Protein AF-A0A9X2IAE5-F1 (afdb_monomer_lite)

Secondary structure (DSSP, 8-state):
--HHHHHHHHHHHHHHHHHHHHHHHHHTHHHHHHHHTT-S-HHHHHHHHHHHHPPEEEETTEEE-SGGG-TTT-SSTT-SPTTHHHHHHHHHHHHHHHHHHHHHHHHHHTS------PPPHHHHTT-HHHHHHHHHHS--HHHHHHHHHHHHHHHHHHHHHHHHHS-TTSPP-HHHHHHHHHHHHHHHHHHHHHH-SSEEE-TT--TTT-SSS-SEEE--BHHHHHHHHHHHHHHHTSSS--HHHHHHIIIII---TT-S-PPB-HHHHHHHHHHHHHHHHHHHHHHTT-HHHHHHHHHHHHHHHHHHTSSS-HHHHHHHHHHHHHHHHH-HHHHHS-THHHHHHHHHHHHHTSHHHHHHHTTSTT-S-----TTSTHHHHHHHHHHHHTS-PPPPP---

pLDDT: mean 78.33, std 18.01, range [30.59, 95.69]

Sequence (400 aa):
MGKRTNTKAVNERTGIVNSSITSRYKKLKGDIQAAKEGRLNLEQLKHLMGELTKPVKISDTVSVEIEDCHPSTGRYKRALPKGYLTDTTKISKIITEAEEVQAKQVQLKSVKPVDLEIPDPEKMNENMFLMIEEYLAHPSKKLASKIKQFSHDLTNLAYEEAKTKFPPGKKIGADEYAPIILEKIEAQAEEAMSYSIRMIRNGAYDPETDDIDKPYIFKVSKDQQEKVRELTDQLMSEKKHPEGLIFAFGGYIERRSASKFSHLEGKEATAYDHNAKLYLKAKELVERGEYQVAGIVMQGCNQIKSELNSSLDQQQKFSNIKHILIELRDNPRVQEHRGTLKTIIVNFLLMASGVGSIYLAATMEQRGSFFYRPQTDTENKAEDFEKDMDKEGPTPPSSQ

Organism: NCBI:txid2896528

Structure (mmCIF, N/CA/C/O backbone):
data_AF-A0A9X2IAE5-F1
#
_entry.id   AF-A0A9X2IAE5-F1
#
loop_
_atom_site.group_PDB
_atom_site.id
_atom_site.type_symbol
_atom_site.label_atom_id
_atom_site.label_alt_id
_atom_site.label_comp_id
_atom_site.label_asym_id
_atom_site.label_entity_id
_atom_site.label_seq_id
_atom_site.pdbx_PDB_ins_code
_atom_site.Cartn_x
_atom_site.Cartn_y
_atom_site.Cartn_z
_atom_site.occupancy
_atom_site.B_iso_or_equiv
_atom_site.auth_seq_id
_atom_site.auth_comp_id
_atom_site.auth_asym_id
_atom_site.auth_atom_id
_atom_site.pdbx_PDB_model_num
ATOM 1 N N . MET A 1 1 ? 64.535 18.493 -43.419 1.00 45.03 1 MET A N 1
ATOM 2 C CA . MET A 1 1 ? 63.482 18.141 -44.406 1.00 45.03 1 MET A CA 1
ATOM 3 C C . MET A 1 1 ? 62.544 16.983 -43.983 1.00 45.03 1 MET A C 1
ATOM 5 O O . MET A 1 1 ? 61.771 16.537 -44.813 1.00 45.03 1 MET A O 1
ATOM 9 N N . GLY A 1 2 ? 62.497 16.536 -42.712 1.00 47.09 2 GLY A N 1
ATOM 10 C CA . GLY A 1 2 ? 61.721 15.336 -42.306 1.00 47.09 2 GLY A CA 1
ATOM 11 C C . GLY A 1 2 ? 60.319 15.537 -41.692 1.00 47.09 2 GLY A C 1
ATOM 12 O O . GLY A 1 2 ? 59.622 14.558 -41.456 1.00 47.09 2 GLY A O 1
ATOM 13 N N . LYS A 1 3 ? 59.870 16.774 -41.416 1.00 45.84 3 LYS A N 1
ATOM 14 C CA . LYS A 1 3 ? 58.557 17.022 -40.768 1.00 45.84 3 LYS A CA 1
ATOM 15 C C . LYS A 1 3 ? 57.364 17.062 -41.740 1.00 45.84 3 LYS A C 1
ATOM 17 O O . LYS A 1 3 ? 56.257 16.739 -41.332 1.00 45.84 3 LYS A O 1
ATOM 22 N N . ARG A 1 4 ? 57.561 17.425 -43.017 1.00 47.81 4 ARG A N 1
ATOM 23 C CA . ARG A 1 4 ? 56.461 17.577 -44.001 1.00 47.81 4 ARG A CA 1
ATOM 24 C C . ARG A 1 4 ? 55.928 16.245 -44.550 1.00 47.81 4 ARG A C 1
ATOM 26 O O . ARG A 1 4 ? 54.743 16.155 -44.852 1.00 47.81 4 ARG A O 1
ATOM 33 N N . THR A 1 5 ? 56.767 15.216 -44.653 1.00 52.72 5 THR A N 1
ATOM 34 C CA . THR A 1 5 ? 56.383 13.885 -45.161 1.00 52.72 5 THR A CA 1
ATOM 35 C C . THR A 1 5 ? 55.542 13.093 -44.157 1.00 52.72 5 THR A C 1
ATOM 37 O O . THR A 1 5 ? 54.595 12.419 -44.552 1.00 52.72 5 THR A O 1
ATOM 40 N N . ASN A 1 6 ? 55.814 13.236 -42.856 1.00 63.03 6 ASN A N 1
ATOM 41 C CA . ASN A 1 6 ? 55.095 12.511 -41.804 1.00 63.03 6 ASN A CA 1
ATOM 42 C C . ASN A 1 6 ? 53.657 13.040 -41.606 1.00 63.03 6 ASN A C 1
ATOM 44 O O . ASN A 1 6 ? 52.717 12.263 -41.473 1.00 63.03 6 ASN A O 1
ATOM 48 N N . THR A 1 7 ? 53.446 14.360 -41.691 1.00 67.81 7 THR A N 1
ATOM 49 C CA . THR A 1 7 ? 52.106 14.970 -41.572 1.00 67.81 7 THR A CA 1
ATOM 50 C C . THR A 1 7 ? 51.182 14.604 -42.736 1.00 67.81 7 THR A C 1
ATOM 52 O O . THR A 1 7 ? 49.989 14.400 -42.530 1.00 67.81 7 THR A O 1
ATOM 55 N N . LYS A 1 8 ? 51.721 14.478 -43.958 1.00 74.44 8 LYS A N 1
ATOM 56 C CA . LYS A 1 8 ? 50.938 14.077 -45.137 1.00 74.44 8 LYS A CA 1
ATOM 57 C C . LYS A 1 8 ? 50.438 12.633 -45.011 1.00 74.44 8 LYS A C 1
ATOM 59 O O . LYS A 1 8 ? 49.247 12.393 -45.177 1.00 74.44 8 LYS A O 1
ATOM 64 N N . ALA A 1 9 ? 51.316 11.714 -44.603 1.00 77.50 9 ALA A N 1
ATOM 65 C CA . ALA A 1 9 ? 50.959 10.315 -44.369 1.00 77.50 9 ALA A CA 1
ATOM 66 C C . ALA A 1 9 ? 49.939 10.144 -43.227 1.00 77.50 9 ALA A C 1
ATOM 68 O O . ALA A 1 9 ? 49.039 9.313 -43.321 1.00 77.50 9 ALA A O 1
ATOM 69 N N . VAL A 1 10 ? 50.044 10.942 -42.156 1.00 80.44 10 VAL A N 1
ATOM 70 C CA . VAL A 1 10 ? 49.047 10.943 -41.072 1.00 80.44 10 VAL A CA 1
ATOM 71 C C . VAL A 1 10 ? 47.693 11.438 -41.576 1.00 80.44 10 VAL A C 1
ATOM 73 O O . VAL A 1 10 ? 46.696 10.792 -41.296 1.00 80.44 10 VAL A O 1
ATOM 76 N N . ASN A 1 11 ? 47.640 12.515 -42.364 1.00 82.06 11 ASN A N 1
ATOM 77 C CA . ASN A 1 11 ? 46.378 13.037 -42.901 1.00 82.06 11 ASN A CA 1
ATOM 78 C C . ASN A 1 11 ? 45.691 12.066 -43.874 1.00 82.06 11 ASN A C 1
ATOM 80 O O . ASN A 1 11 ? 44.475 11.900 -43.807 1.00 82.06 11 ASN A O 1
ATOM 84 N N . GLU A 1 12 ? 46.456 11.398 -44.742 1.00 82.75 12 GLU A N 1
ATOM 85 C CA . GLU A 1 12 ? 45.933 10.360 -45.643 1.00 82.75 12 GLU A CA 1
ATOM 86 C C . GLU A 1 12 ? 45.351 9.181 -44.847 1.00 82.75 12 GLU A C 1
ATOM 88 O O . GLU A 1 12 ? 44.222 8.753 -45.095 1.00 82.75 12 GLU A O 1
ATOM 93 N N . ARG A 1 13 ? 46.064 8.721 -43.810 1.00 84.81 13 ARG A N 1
ATOM 94 C CA . ARG A 1 13 ? 45.574 7.679 -42.893 1.00 84.81 13 ARG A CA 1
ATOM 95 C C . ARG A 1 13 ? 44.345 8.130 -42.103 1.00 84.81 13 ARG A C 1
ATOM 97 O O . ARG A 1 13 ? 43.400 7.358 -41.994 1.00 84.81 13 ARG A O 1
ATOM 104 N N . THR A 1 14 ? 44.306 9.375 -41.622 1.00 86.75 14 THR A N 1
ATOM 105 C CA . THR A 1 14 ? 43.129 9.964 -40.960 1.00 86.75 14 THR A CA 1
ATOM 106 C C . THR A 1 14 ? 41.903 9.920 -41.872 1.00 86.75 14 THR A C 1
ATOM 108 O O . THR A 1 14 ? 40.817 9.598 -41.399 1.00 86.75 14 THR A O 1
ATOM 111 N N . GLY A 1 15 ? 42.058 1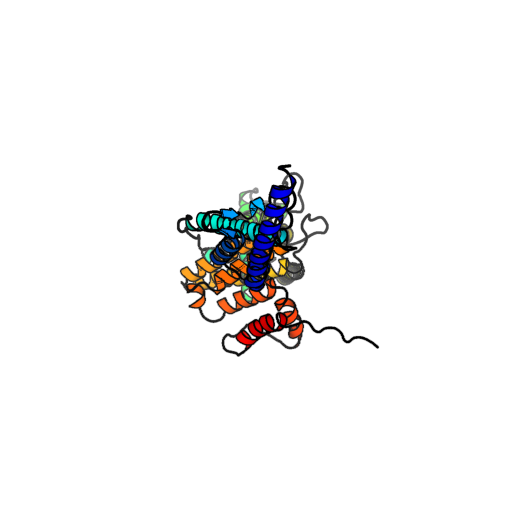0.194 -43.173 1.00 85.06 15 GLY A N 1
ATOM 112 C CA . GLY A 1 15 ? 40.964 10.114 -44.148 1.00 85.06 15 GLY A CA 1
ATOM 113 C C . GLY A 1 15 ? 40.416 8.693 -44.317 1.00 85.06 15 GLY A C 1
ATOM 114 O O . GLY A 1 15 ? 39.202 8.487 -44.279 1.00 85.06 15 GLY A O 1
ATOM 115 N N . ILE A 1 16 ? 41.305 7.701 -44.421 1.00 87.12 16 ILE A N 1
ATOM 116 C CA . ILE A 1 16 ? 40.926 6.280 -44.505 1.00 87.12 16 ILE A CA 1
ATOM 117 C C . ILE A 1 16 ? 40.184 5.855 -43.234 1.00 87.12 16 ILE A C 1
ATOM 119 O O . ILE A 1 16 ? 39.082 5.308 -43.313 1.00 87.12 16 ILE A O 1
ATOM 123 N N . VAL A 1 17 ? 40.737 6.175 -42.062 1.00 88.31 17 VAL A N 1
ATOM 124 C CA . VAL A 1 17 ? 40.117 5.863 -40.768 1.00 88.31 17 VAL A CA 1
ATOM 125 C C . VAL A 1 17 ? 38.749 6.533 -40.648 1.00 88.31 17 VAL A C 1
ATOM 127 O O . VAL A 1 17 ? 37.772 5.866 -40.312 1.00 88.31 17 VAL A O 1
ATOM 130 N N . ASN A 1 18 ? 38.638 7.812 -41.011 1.00 91.69 18 ASN A N 1
ATOM 131 C CA . ASN A 1 18 ? 37.374 8.539 -40.968 1.00 91.69 18 ASN A CA 1
ATOM 132 C C . ASN A 1 18 ? 36.299 7.908 -41.854 1.00 91.69 18 ASN A C 1
ATOM 134 O O . ASN A 1 18 ? 35.165 7.739 -41.406 1.00 91.69 18 ASN A O 1
ATOM 138 N N . SER A 1 19 ? 36.646 7.528 -43.085 1.00 88.25 19 SER A N 1
ATOM 139 C CA . SER A 1 19 ? 35.697 6.901 -44.009 1.00 88.25 19 SER A CA 1
ATOM 140 C C . SER A 1 19 ? 35.176 5.561 -43.474 1.00 88.25 19 SER A C 1
ATOM 142 O O . SER A 1 19 ? 33.971 5.304 -43.510 1.00 88.25 19 SER A O 1
ATOM 144 N N . SER A 1 20 ? 36.064 4.754 -42.887 1.00 89.31 20 SER A N 1
ATOM 145 C CA . SER A 1 20 ? 35.735 3.449 -42.311 1.00 89.31 20 SER A CA 1
ATOM 146 C C . SER A 1 20 ? 34.850 3.577 -41.068 1.00 89.31 20 SER A C 1
ATOM 148 O O . SER A 1 20 ? 33.781 2.966 -41.006 1.00 89.31 20 SER A O 1
ATOM 150 N N . ILE A 1 21 ? 35.223 4.446 -40.117 1.00 90.75 21 ILE A N 1
ATOM 151 C CA . ILE A 1 21 ? 34.429 4.699 -38.903 1.00 90.75 21 ILE A CA 1
ATOM 152 C C . ILE A 1 21 ? 33.074 5.307 -39.268 1.00 90.75 21 ILE A C 1
ATOM 154 O O . ILE A 1 21 ? 32.050 4.886 -38.740 1.00 90.75 21 ILE A O 1
ATOM 158 N N . THR A 1 22 ? 33.030 6.251 -40.212 1.00 90.50 22 THR A N 1
ATOM 159 C CA . THR A 1 22 ? 31.773 6.870 -40.658 1.00 90.50 22 THR A CA 1
ATOM 160 C C . THR A 1 22 ? 30.848 5.855 -41.326 1.00 90.50 22 THR A C 1
ATOM 162 O O . THR A 1 22 ? 29.646 5.867 -41.065 1.00 90.50 22 THR A O 1
ATOM 165 N N . SER A 1 23 ? 31.383 4.965 -42.165 1.00 90.88 23 SER A N 1
ATOM 166 C CA . SER A 1 23 ? 30.604 3.890 -42.791 1.00 90.88 23 SER A CA 1
ATOM 167 C C . SER A 1 23 ? 30.026 2.938 -41.741 1.00 90.88 23 SER A C 1
ATOM 169 O O . SER A 1 23 ? 28.821 2.678 -41.732 1.00 90.88 23 SER A O 1
ATOM 171 N N . ARG A 1 24 ? 30.856 2.502 -40.783 1.00 92.75 24 ARG A N 1
ATOM 172 C CA . ARG A 1 24 ? 30.420 1.654 -39.667 1.00 92.75 24 ARG A CA 1
ATOM 173 C C . ARG A 1 24 ? 29.339 2.331 -38.826 1.00 92.75 24 ARG A C 1
ATOM 175 O O . ARG A 1 24 ? 28.298 1.738 -38.574 1.00 92.75 24 ARG A O 1
ATOM 182 N N . TYR A 1 25 ? 29.553 3.590 -38.457 1.00 91.75 25 TYR A N 1
ATOM 183 C CA . TYR A 1 25 ? 28.618 4.381 -37.662 1.00 91.75 25 TYR A CA 1
ATOM 184 C C . TYR A 1 25 ? 27.271 4.579 -38.368 1.00 91.75 25 TYR A C 1
ATOM 186 O O . TYR A 1 25 ? 26.220 4.487 -37.742 1.00 91.75 25 TYR A O 1
ATOM 194 N N . LYS A 1 26 ? 27.279 4.786 -39.692 1.00 91.75 26 LYS A N 1
ATOM 195 C CA . LYS A 1 26 ? 26.048 4.829 -40.494 1.00 91.75 26 LYS A CA 1
ATOM 196 C C . LYS A 1 26 ? 25.332 3.481 -40.517 1.00 91.75 26 LYS A C 1
ATOM 198 O O . LYS A 1 26 ? 24.113 3.462 -40.376 1.00 91.75 26 LYS A O 1
ATOM 203 N N . LYS A 1 27 ? 26.068 2.375 -40.670 1.00 93.88 27 LYS A N 1
ATOM 204 C CA . LYS A 1 27 ? 25.499 1.019 -40.670 1.00 93.88 27 LYS A CA 1
ATOM 205 C C . LYS A 1 27 ? 24.843 0.680 -39.328 1.00 93.88 27 LYS A C 1
ATOM 207 O O . LYS A 1 27 ? 23.759 0.115 -39.317 1.00 93.88 27 LYS A O 1
ATOM 212 N N . LEU A 1 28 ? 25.468 1.082 -38.223 1.00 93.06 28 LEU A N 1
ATOM 213 C CA . LEU A 1 28 ? 24.988 0.842 -36.859 1.00 93.06 28 LEU A CA 1
ATOM 214 C C . LEU A 1 28 ? 23.985 1.896 -36.367 1.00 93.06 28 LEU A C 1
ATOM 216 O O . LEU A 1 28 ? 23.583 1.859 -35.210 1.00 93.06 28 LEU A O 1
ATOM 220 N N . LYS A 1 29 ? 23.562 2.850 -37.208 1.00 91.25 29 LYS A N 1
ATOM 221 C CA . LYS A 1 29 ? 22.682 3.951 -36.783 1.00 91.25 29 LYS A CA 1
ATOM 222 C C . LYS A 1 29 ? 21.360 3.448 -36.188 1.00 91.25 29 LYS A C 1
ATOM 224 O O . LYS A 1 29 ? 20.886 4.033 -35.219 1.00 91.25 29 LYS A O 1
ATOM 229 N N . GLY A 1 30 ? 20.791 2.382 -36.758 1.00 85.00 30 GLY A N 1
ATOM 230 C CA . GLY A 1 30 ? 19.581 1.740 -36.234 1.00 85.00 30 GLY A CA 1
ATOM 231 C C . GLY A 1 30 ? 19.804 1.153 -34.841 1.00 85.00 30 GLY A C 1
ATOM 232 O O . GLY A 1 30 ? 19.057 1.471 -33.923 1.00 85.00 30 GLY A O 1
ATOM 233 N N . ASP A 1 31 ? 20.887 0.398 -34.663 1.00 88.75 31 ASP A N 1
ATOM 234 C CA . ASP A 1 31 ? 21.234 -0.234 -33.385 1.00 88.75 31 ASP A CA 1
ATOM 235 C C . ASP A 1 31 ? 21.586 0.801 -32.305 1.00 88.75 31 ASP A C 1
ATOM 237 O O . ASP A 1 31 ? 21.184 0.664 -31.155 1.00 88.75 31 ASP A O 1
ATOM 241 N N . ILE A 1 32 ? 22.273 1.889 -32.672 1.00 88.88 32 ILE A N 1
ATOM 242 C CA . ILE A 1 32 ? 22.568 3.017 -31.773 1.00 88.88 32 ILE A CA 1
ATOM 243 C C . ILE A 1 32 ? 21.278 3.689 -31.298 1.00 88.88 32 ILE A C 1
ATOM 245 O O . ILE A 1 32 ? 21.175 4.074 -30.132 1.00 88.88 32 ILE A O 1
ATOM 249 N N . GLN A 1 33 ? 20.301 3.854 -32.190 1.00 86.69 33 GLN A N 1
ATOM 250 C CA . GLN A 1 33 ? 19.016 4.441 -31.830 1.00 86.69 33 GLN A CA 1
ATOM 251 C C . GLN A 1 33 ? 18.216 3.487 -30.933 1.00 86.69 33 GLN A C 1
ATOM 253 O O . GLN A 1 33 ? 17.765 3.901 -29.868 1.00 86.69 33 GLN A O 1
ATOM 258 N N . ALA A 1 34 ? 18.163 2.200 -31.287 1.00 77.69 34 ALA A N 1
ATOM 259 C CA . ALA A 1 34 ? 17.530 1.162 -30.479 1.00 77.69 34 ALA A CA 1
ATOM 260 C C . ALA A 1 34 ? 18.157 1.046 -29.077 1.00 77.69 34 ALA A C 1
ATOM 262 O O . ALA A 1 34 ? 17.436 0.875 -28.097 1.00 77.69 34 ALA A O 1
ATOM 263 N N . ALA A 1 35 ? 19.481 1.202 -28.958 1.00 81.56 35 ALA A N 1
ATOM 264 C CA . ALA A 1 35 ? 20.183 1.239 -27.676 1.00 81.56 35 ALA A CA 1
ATOM 265 C C . ALA A 1 35 ? 19.741 2.425 -26.806 1.00 81.56 35 ALA A C 1
ATOM 267 O O . ALA A 1 35 ? 19.460 2.252 -25.624 1.00 81.56 35 ALA A O 1
ATOM 268 N N . LYS A 1 36 ? 19.649 3.631 -27.383 1.00 78.06 36 LYS A N 1
ATOM 269 C CA . LYS A 1 36 ? 19.216 4.847 -26.666 1.00 78.06 36 LYS A CA 1
ATOM 270 C C . LYS A 1 36 ? 17.760 4.791 -26.219 1.00 78.06 36 LYS A C 1
ATOM 272 O O . LYS A 1 36 ? 17.408 5.413 -25.225 1.00 78.06 36 LYS A O 1
ATOM 277 N N . GLU A 1 37 ? 16.935 4.076 -26.969 1.00 74.38 37 GLU A N 1
ATOM 278 C CA . GLU A 1 37 ? 15.514 3.867 -26.689 1.00 74.38 37 GLU A CA 1
ATOM 279 C C . GLU A 1 37 ? 15.273 2.667 -25.757 1.00 74.38 37 GLU A C 1
ATOM 281 O O . GLU A 1 37 ? 14.125 2.336 -25.480 1.00 74.38 37 GLU A O 1
ATOM 286 N N . GLY A 1 38 ? 16.334 2.002 -25.277 1.00 76.56 38 GLY A N 1
ATOM 287 C CA . GLY A 1 38 ? 16.231 0.887 -24.332 1.00 76.56 38 GLY A CA 1
ATOM 288 C C . GLY A 1 38 ? 15.703 -0.418 -24.936 1.00 76.56 38 GLY A C 1
ATOM 289 O O . GLY A 1 38 ? 15.239 -1.284 -24.203 1.00 76.56 38 GLY A O 1
ATOM 290 N N . ARG A 1 39 ? 15.758 -0.582 -26.264 1.00 74.25 39 ARG A N 1
ATOM 291 C CA . ARG A 1 39 ? 15.225 -1.764 -26.971 1.00 74.25 39 ARG A CA 1
ATOM 292 C C . ARG A 1 39 ? 16.223 -2.916 -27.118 1.00 74.25 39 ARG A C 1
ATOM 294 O O . ARG A 1 39 ? 15.846 -3.978 -27.605 1.00 74.25 39 ARG A O 1
ATOM 301 N N . LEU A 1 40 ? 17.492 -2.707 -26.763 1.00 77.88 40 LEU A N 1
ATOM 302 C CA . LEU A 1 40 ? 18.534 -3.735 -26.830 1.00 77.88 40 LEU A CA 1
ATOM 303 C C . LEU A 1 40 ? 18.778 -4.349 -25.452 1.00 77.88 40 LEU A C 1
ATOM 305 O O . LEU A 1 40 ? 18.878 -3.633 -24.458 1.00 77.88 40 LEU A O 1
ATOM 309 N N . ASN A 1 41 ? 18.924 -5.672 -25.403 1.00 83.38 41 ASN A N 1
ATOM 310 C CA . ASN A 1 41 ? 19.339 -6.374 -24.190 1.00 83.38 41 ASN A CA 1
ATOM 311 C C . ASN A 1 41 ? 20.854 -6.221 -23.932 1.00 83.38 41 ASN A C 1
ATOM 313 O O . ASN A 1 41 ? 21.600 -5.736 -24.784 1.00 83.38 41 ASN A O 1
ATOM 317 N N . LEU A 1 42 ? 21.330 -6.651 -22.758 1.00 81.31 42 LEU A N 1
ATOM 318 C CA . LEU A 1 42 ? 22.727 -6.458 -22.352 1.00 81.31 42 LEU A CA 1
ATOM 319 C C . LEU A 1 42 ? 23.745 -7.084 -23.321 1.00 81.31 42 LEU A C 1
ATOM 321 O O . LEU A 1 42 ? 24.774 -6.471 -23.599 1.00 81.31 42 LEU A O 1
ATOM 325 N N . GLU A 1 43 ? 23.474 -8.272 -23.867 1.00 87.06 43 GLU A N 1
ATOM 326 C CA . GLU A 1 43 ? 24.381 -8.898 -24.840 1.00 87.06 43 GLU A CA 1
ATOM 327 C C . GLU A 1 43 ? 24.433 -8.113 -26.152 1.00 87.06 43 GLU A C 1
ATOM 329 O O . GLU A 1 43 ? 25.511 -7.876 -26.698 1.00 87.06 43 GLU A O 1
ATOM 334 N N . GLN A 1 44 ? 23.281 -7.637 -26.625 1.00 84.94 44 GLN A N 1
ATOM 335 C CA . GLN A 1 44 ? 23.185 -6.797 -27.817 1.00 84.94 44 GLN A CA 1
ATOM 336 C C . GLN A 1 44 ? 23.881 -5.444 -27.618 1.00 84.94 44 GLN A C 1
ATOM 338 O O . GLN A 1 44 ? 24.566 -4.973 -28.526 1.00 84.94 44 GLN A O 1
ATOM 343 N N . LEU A 1 45 ? 23.772 -4.842 -26.429 1.00 86.06 45 LEU A N 1
ATOM 344 C CA . LEU A 1 45 ? 24.481 -3.612 -26.071 1.00 86.06 45 LEU A CA 1
ATOM 345 C C . LEU A 1 45 ? 26.001 -3.823 -26.044 1.00 86.06 45 LEU A C 1
ATOM 347 O O . LEU A 1 45 ? 26.738 -3.018 -26.617 1.00 86.06 45 LEU A O 1
ATOM 351 N N . LYS A 1 46 ? 26.480 -4.923 -25.446 1.00 90.50 46 LYS A N 1
ATOM 352 C CA . LYS A 1 46 ? 27.908 -5.288 -25.439 1.00 90.50 46 LYS A CA 1
ATOM 353 C C . LYS A 1 46 ? 28.437 -5.541 -26.847 1.00 90.50 46 LYS A C 1
ATOM 355 O O . LYS A 1 46 ? 29.511 -5.052 -27.191 1.00 90.50 46 LYS A O 1
ATOM 360 N N . HIS A 1 47 ? 27.672 -6.244 -27.679 1.00 91.38 47 HIS A N 1
ATOM 361 C CA . HIS A 1 47 ? 28.021 -6.479 -29.077 1.00 91.38 47 HIS A CA 1
ATOM 362 C C . HIS A 1 47 ? 28.094 -5.167 -29.874 1.00 91.38 47 HIS A C 1
ATOM 364 O O . HIS A 1 47 ? 29.071 -4.925 -30.584 1.00 91.38 47 HIS A O 1
ATOM 370 N N . LEU A 1 48 ? 27.103 -4.282 -29.714 1.00 90.69 48 LEU A N 1
ATOM 371 C CA . LEU A 1 48 ? 27.095 -2.960 -30.341 1.00 90.69 48 LEU A CA 1
ATOM 372 C C . LEU A 1 48 ? 28.303 -2.121 -29.904 1.00 90.69 48 LEU A C 1
ATOM 374 O O . LEU A 1 48 ? 28.971 -1.520 -30.747 1.00 90.69 48 LEU A O 1
ATOM 378 N N . MET A 1 49 ? 28.609 -2.105 -28.604 1.00 91.56 49 MET A N 1
ATOM 379 C CA . MET A 1 49 ? 29.782 -1.411 -28.080 1.00 91.56 49 MET A CA 1
ATOM 380 C C . MET A 1 49 ? 31.075 -1.980 -28.666 1.00 91.56 49 MET A C 1
ATOM 382 O O . MET A 1 49 ? 31.921 -1.211 -29.109 1.00 91.56 49 MET A O 1
ATOM 386 N N . GLY A 1 50 ? 31.203 -3.307 -28.744 1.00 89.44 50 GLY A N 1
ATOM 387 C CA . GLY A 1 50 ? 32.355 -3.975 -29.348 1.00 89.44 50 GLY A CA 1
ATOM 388 C C . GLY A 1 50 ? 32.551 -3.612 -30.822 1.00 89.44 50 GLY A C 1
ATOM 389 O O . GLY A 1 50 ? 33.667 -3.329 -31.252 1.00 89.44 50 GLY A O 1
ATOM 390 N N . GLU A 1 51 ? 31.475 -3.535 -31.605 1.00 90.69 51 GLU A N 1
ATOM 391 C CA . GLU A 1 51 ? 31.564 -3.098 -33.002 1.00 90.69 51 GLU A CA 1
ATOM 392 C C . GLU A 1 51 ? 31.930 -1.606 -33.120 1.00 90.69 51 GLU A C 1
ATOM 394 O O . GLU A 1 51 ? 32.718 -1.224 -33.993 1.00 90.69 51 GLU A O 1
ATOM 399 N N . LEU A 1 52 ? 31.451 -0.751 -32.211 1.00 89.19 52 LEU A N 1
ATOM 400 C CA . LEU A 1 52 ? 31.842 0.663 -32.150 1.00 89.19 52 LEU A CA 1
ATOM 401 C C . LEU A 1 52 ? 33.291 0.861 -31.671 1.00 89.19 52 LEU A C 1
ATOM 403 O O . LEU A 1 52 ? 33.947 1.809 -32.090 1.00 89.19 52 LEU A O 1
ATOM 407 N N . THR A 1 53 ? 33.856 -0.017 -30.854 1.00 90.81 53 THR A N 1
ATOM 408 C CA . THR A 1 53 ? 35.250 0.124 -30.390 1.00 90.81 53 THR A CA 1
ATOM 409 C C . THR A 1 53 ? 36.258 -0.651 -31.240 1.00 90.81 53 THR A C 1
ATOM 411 O O . THR A 1 53 ? 37.466 -0.477 -31.082 1.00 90.81 53 THR A O 1
ATOM 414 N N . LYS A 1 54 ? 35.787 -1.452 -32.204 1.00 91.62 54 LYS A N 1
ATOM 415 C CA . LYS A 1 54 ? 36.629 -2.303 -33.054 1.00 91.62 54 LYS A CA 1
ATOM 416 C C . LYS A 1 54 ? 37.706 -1.506 -33.812 1.00 91.62 54 LYS A C 1
ATOM 418 O O . LYS A 1 54 ? 37.357 -0.552 -34.523 1.00 91.62 54 LYS A O 1
ATOM 423 N N . PRO A 1 55 ? 38.984 -1.921 -33.766 1.00 90.50 55 PRO A N 1
ATOM 424 C CA . PRO A 1 55 ? 40.060 -1.236 -34.475 1.00 90.50 55 PRO A CA 1
ATOM 425 C C . PRO A 1 55 ? 39.815 -1.126 -35.984 1.00 90.50 55 PRO A C 1
ATOM 427 O O . PRO A 1 55 ? 39.152 -1.965 -36.603 1.00 90.50 55 PRO A O 1
ATOM 430 N N . VAL A 1 56 ? 40.368 -0.083 -36.599 1.00 89.75 56 VAL A N 1
ATOM 431 C CA . VAL A 1 56 ? 40.335 0.114 -38.051 1.00 89.75 56 VAL A CA 1
ATOM 432 C C . VAL A 1 56 ? 41.637 -0.389 -38.654 1.00 89.75 56 VAL A C 1
ATOM 434 O O . VAL A 1 56 ? 42.707 0.157 -38.392 1.00 89.75 56 VAL A O 1
ATOM 437 N N . LYS A 1 57 ? 41.549 -1.420 -39.496 1.00 87.62 57 LYS A N 1
ATOM 438 C CA . LYS A 1 57 ? 42.697 -1.938 -40.244 1.00 87.62 57 LYS A CA 1
ATOM 439 C C . LYS A 1 57 ? 42.997 -1.013 -41.428 1.00 87.62 57 LYS A C 1
ATOM 441 O O . LYS A 1 57 ? 42.131 -0.804 -42.274 1.00 87.62 57 LYS A O 1
ATOM 446 N N . ILE A 1 58 ? 44.204 -0.452 -41.476 1.00 82.94 58 ILE A N 1
ATOM 447 C CA . ILE A 1 58 ? 44.686 0.391 -42.586 1.00 82.94 58 ILE A CA 1
ATOM 448 C C . ILE A 1 58 ? 45.527 -0.443 -43.562 1.00 82.94 58 ILE A C 1
ATOM 450 O O . ILE A 1 58 ? 45.466 -0.230 -44.769 1.00 82.94 58 ILE A O 1
ATOM 454 N N . SER A 1 59 ? 46.302 -1.397 -43.046 1.00 81.81 59 SER A N 1
ATOM 455 C CA . SER A 1 59 ? 47.083 -2.366 -43.823 1.00 81.81 59 SER A CA 1
ATOM 456 C C . SER A 1 59 ? 47.234 -3.671 -43.040 1.00 81.81 59 SER A C 1
ATOM 458 O O . SER A 1 59 ? 46.806 -3.763 -41.891 1.00 81.81 59 SER A O 1
ATOM 460 N N . ASP A 1 60 ? 47.885 -4.679 -43.621 1.00 76.75 60 ASP A N 1
ATOM 461 C CA . ASP A 1 60 ? 48.125 -5.962 -42.945 1.00 76.75 60 ASP A CA 1
ATOM 462 C C . ASP A 1 60 ? 48.974 -5.871 -41.676 1.00 76.75 60 ASP A C 1
ATOM 464 O O . ASP A 1 60 ? 48.891 -6.750 -40.825 1.00 76.75 60 ASP A O 1
ATOM 468 N N . THR A 1 61 ? 49.717 -4.778 -41.513 1.00 76.81 61 THR A N 1
ATOM 469 C CA . THR A 1 61 ? 50.599 -4.531 -40.369 1.00 76.81 61 THR A CA 1
ATOM 470 C C . THR A 1 61 ? 50.180 -3.333 -39.518 1.00 76.81 61 THR A C 1
ATOM 472 O O . THR A 1 61 ? 50.809 -3.076 -38.494 1.00 76.81 61 THR A O 1
ATOM 475 N N . VAL A 1 62 ? 49.148 -2.577 -39.919 1.00 81.75 62 VAL A N 1
ATOM 476 C CA . VAL A 1 62 ? 48.744 -1.337 -39.238 1.00 81.75 62 VAL A CA 1
ATOM 477 C C . VAL A 1 62 ? 47.250 -1.339 -38.933 1.00 81.75 62 VAL A C 1
ATOM 479 O O . VAL A 1 62 ? 46.408 -1.254 -39.832 1.00 81.75 62 VAL A O 1
ATOM 482 N N . SER A 1 63 ? 46.955 -1.335 -37.637 1.00 87.31 63 SER A N 1
ATOM 483 C CA . SER A 1 63 ? 45.628 -1.166 -37.046 1.00 87.31 63 SER A CA 1
ATOM 484 C C . SER A 1 63 ? 45.604 0.143 -36.263 1.00 87.31 63 SER A C 1
ATOM 486 O O . SER A 1 63 ? 46.603 0.503 -35.646 1.00 87.31 63 SER A O 1
ATOM 488 N N . VAL A 1 64 ? 44.484 0.857 -36.289 1.00 86.69 64 VAL A N 1
ATOM 489 C CA . VAL A 1 64 ? 44.274 2.067 -35.486 1.00 86.69 64 VAL A CA 1
ATOM 490 C C . VAL A 1 64 ? 43.157 1.815 -34.494 1.00 86.69 64 VAL A C 1
ATOM 492 O O . VAL A 1 64 ? 42.055 1.421 -34.885 1.00 86.69 64 VAL A O 1
ATOM 495 N N . GLU A 1 65 ? 43.446 2.043 -33.220 1.00 90.56 65 GLU A N 1
ATOM 496 C CA . GLU A 1 65 ? 42.455 1.950 -32.156 1.00 90.56 65 GLU A CA 1
ATOM 497 C C . GLU A 1 65 ? 41.575 3.204 -32.127 1.00 90.56 65 GLU A C 1
ATOM 499 O O . GLU A 1 65 ? 41.950 4.285 -32.590 1.00 90.56 65 GLU A O 1
ATOM 504 N N . ILE A 1 66 ? 40.361 3.071 -31.594 1.00 86.81 66 ILE A N 1
ATOM 505 C CA . ILE A 1 66 ? 39.425 4.199 -31.519 1.00 86.81 66 ILE A CA 1
ATOM 506 C C . ILE A 1 66 ? 39.943 5.285 -30.559 1.00 86.81 66 ILE A C 1
ATOM 508 O O . ILE A 1 66 ? 39.712 6.472 -30.800 1.00 86.81 66 ILE A O 1
ATOM 512 N N . GLU A 1 67 ? 40.714 4.911 -29.535 1.00 85.38 67 GLU A N 1
ATOM 513 C CA . GLU A 1 67 ? 41.358 5.845 -28.601 1.00 85.38 67 GLU A CA 1
ATOM 514 C C . GLU A 1 67 ? 42.356 6.781 -29.305 1.00 85.38 67 GLU A C 1
ATOM 516 O O . GLU A 1 67 ? 42.373 7.990 -29.051 1.00 85.38 67 GLU A O 1
ATOM 521 N N . ASP A 1 68 ? 43.089 6.274 -30.304 1.00 86.31 68 ASP A N 1
ATOM 522 C CA . ASP A 1 68 ? 44.012 7.066 -31.130 1.00 86.31 68 ASP A CA 1
ATOM 523 C C . ASP A 1 68 ? 43.303 8.129 -31.986 1.00 86.31 68 ASP A C 1
ATOM 525 O O . ASP A 1 68 ? 43.950 9.014 -32.560 1.00 86.31 68 ASP A O 1
ATOM 529 N N . CYS A 1 69 ? 41.975 8.059 -32.094 1.00 86.56 69 CYS A N 1
ATOM 530 C CA . CYS A 1 69 ? 41.143 8.979 -32.863 1.00 86.56 69 CYS A CA 1
ATOM 531 C C . CYS A 1 69 ? 40.523 10.093 -32.001 1.00 86.56 69 CYS A C 1
ATOM 533 O O . CYS A 1 69 ? 39.789 10.939 -32.526 1.00 86.56 69 CYS A O 1
ATOM 535 N N . HIS A 1 70 ? 40.803 10.118 -30.692 1.00 85.00 70 HIS A N 1
ATOM 536 C CA . HIS A 1 70 ? 40.208 11.085 -29.775 1.00 85.00 70 HIS A CA 1
ATOM 537 C C . HIS A 1 70 ? 40.530 12.544 -30.189 1.00 85.00 70 HIS A C 1
ATOM 539 O O . HIS A 1 70 ? 41.691 12.869 -30.457 1.00 85.00 70 HIS A O 1
ATOM 545 N N . PRO A 1 71 ? 39.548 13.469 -30.241 1.00 80.00 71 PRO A N 1
ATOM 546 C CA . PRO A 1 71 ? 39.746 14.814 -30.787 1.00 80.00 71 PRO A CA 1
ATOM 547 C C . PRO A 1 71 ? 40.806 15.656 -30.067 1.00 80.00 71 PRO A C 1
ATOM 549 O O . PRO A 1 71 ? 41.472 16.469 -30.711 1.00 80.00 71 PRO A O 1
ATOM 552 N N . SER A 1 72 ? 40.974 15.480 -28.751 1.00 80.38 72 SER A N 1
ATOM 553 C CA . SER A 1 72 ? 41.943 16.247 -27.955 1.00 80.38 72 SER A CA 1
ATOM 554 C C . SER A 1 72 ? 43.304 15.553 -27.840 1.00 80.38 72 SER A C 1
ATOM 556 O O . SER A 1 72 ? 44.340 16.201 -28.028 1.00 80.38 72 SER A O 1
ATOM 558 N N . THR A 1 73 ? 43.306 14.242 -27.606 1.00 80.25 73 THR A N 1
ATOM 559 C CA . THR A 1 73 ? 44.475 13.447 -27.185 1.00 80.25 73 THR A CA 1
ATOM 560 C C . THR A 1 73 ? 44.998 12.494 -28.261 1.00 80.25 73 THR A C 1
ATOM 562 O O . THR A 1 73 ? 46.155 12.093 -28.195 1.00 80.25 73 THR A O 1
ATOM 565 N N . GLY A 1 74 ? 44.191 12.170 -29.272 1.00 83.62 74 GLY A N 1
ATOM 566 C CA . GLY A 1 74 ? 44.518 11.181 -30.293 1.00 83.62 74 GLY A CA 1
ATOM 567 C C . GLY A 1 74 ? 45.511 11.669 -31.350 1.00 83.62 74 GLY A C 1
ATOM 568 O O . GLY A 1 74 ? 45.642 12.868 -31.631 1.00 83.62 74 GLY A O 1
ATOM 569 N N . ARG A 1 75 ? 46.191 10.710 -31.985 1.00 84.00 75 ARG A N 1
ATOM 570 C CA . ARG A 1 75 ? 47.096 10.928 -33.121 1.00 84.00 75 ARG A CA 1
ATOM 571 C C . ARG A 1 75 ? 46.338 11.267 -34.409 1.00 84.00 75 ARG A C 1
ATOM 573 O O . ARG A 1 75 ? 46.816 12.086 -35.194 1.00 84.00 75 ARG A O 1
ATOM 580 N N . TYR A 1 76 ? 45.154 10.688 -34.609 1.00 84.94 76 TYR A N 1
ATOM 581 C CA . TYR A 1 76 ? 44.300 10.880 -35.788 1.00 84.94 76 TYR A CA 1
ATOM 582 C C . TYR A 1 76 ? 43.134 11.820 -35.469 1.00 84.94 76 TYR A C 1
ATOM 584 O O . TYR A 1 76 ? 41.956 11.461 -35.526 1.00 84.94 76 TYR A O 1
ATOM 592 N N . LYS A 1 77 ? 43.467 13.060 -35.101 1.00 80.00 77 LYS A N 1
ATOM 593 C CA . LYS A 1 77 ? 42.466 14.081 -34.765 1.00 80.00 77 LYS A CA 1
ATOM 594 C C . LYS A 1 77 ? 41.513 14.286 -35.946 1.00 80.00 77 LYS A C 1
ATOM 596 O O . LYS A 1 77 ? 41.961 14.405 -37.084 1.00 80.00 77 LYS A O 1
ATOM 601 N N . ARG A 1 78 ? 40.207 14.387 -35.661 1.00 82.62 78 ARG A N 1
ATOM 602 C CA . ARG A 1 78 ? 39.096 14.499 -36.641 1.00 82.62 78 ARG A CA 1
ATOM 603 C C . ARG A 1 78 ? 38.735 13.207 -37.386 1.00 82.62 78 ARG A C 1
ATOM 605 O O . ARG A 1 78 ? 37.905 13.258 -38.287 1.00 82.62 78 ARG A O 1
ATOM 612 N N . ALA A 1 79 ? 39.298 12.059 -37.010 1.00 86.38 79 ALA A N 1
ATOM 613 C CA . ALA A 1 79 ? 38.893 10.785 -37.599 1.00 86.38 79 ALA A CA 1
ATOM 614 C C . ALA A 1 79 ? 37.477 10.348 -37.177 1.00 86.38 79 ALA A C 1
ATOM 616 O O . ALA A 1 79 ? 36.812 9.644 -37.931 1.00 86.38 79 ALA A O 1
ATOM 617 N N . LEU A 1 80 ? 36.973 10.794 -36.023 1.00 88.56 80 LEU A N 1
ATOM 618 C CA . LEU A 1 80 ? 35.639 10.420 -35.545 1.00 88.56 80 LEU A CA 1
ATOM 619 C C . LEU A 1 80 ? 34.527 11.288 -36.162 1.00 88.56 80 LEU A C 1
ATOM 621 O O . LEU A 1 80 ? 34.673 12.514 -36.221 1.00 88.56 80 LEU A O 1
ATOM 625 N N . PRO A 1 81 ? 33.394 10.692 -36.583 1.00 89.50 81 PRO A N 1
ATOM 626 C CA . PRO A 1 81 ? 32.241 11.451 -37.043 1.00 89.50 81 PRO A CA 1
ATOM 627 C C . PRO A 1 81 ? 31.571 12.209 -35.886 1.00 89.50 81 PRO A C 1
ATOM 629 O O . PRO A 1 81 ? 31.718 11.880 -34.706 1.00 89.50 81 PRO A O 1
ATOM 632 N N . LYS A 1 82 ? 30.804 13.252 -36.221 1.00 86.31 82 LYS A N 1
ATOM 633 C CA . LYS A 1 82 ? 30.095 14.067 -35.225 1.00 86.31 82 LYS A CA 1
ATOM 634 C C . LYS A 1 82 ? 29.092 13.208 -34.441 1.00 86.31 82 LYS A C 1
ATOM 636 O O . LYS A 1 82 ? 28.328 12.455 -35.036 1.00 86.31 82 LYS A O 1
ATOM 641 N N . GLY A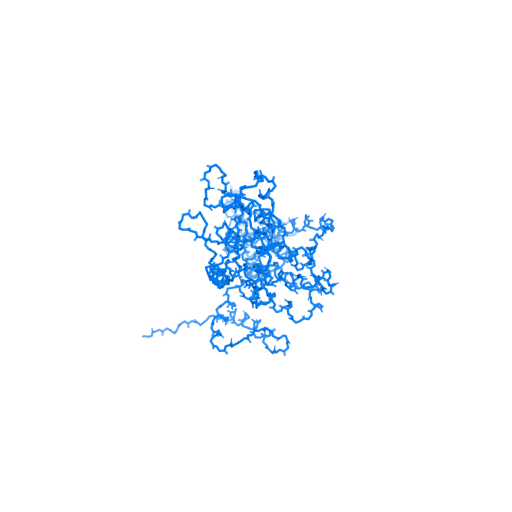 1 83 ? 29.088 13.358 -33.117 1.00 84.50 83 GLY A N 1
ATOM 642 C CA . GLY A 1 83 ? 28.200 12.621 -32.209 1.00 84.50 83 GLY A CA 1
ATOM 643 C C . GLY A 1 83 ? 28.714 11.243 -31.783 1.00 84.50 83 GLY A C 1
ATOM 644 O O . GLY A 1 83 ? 28.196 10.703 -30.815 1.00 84.50 83 GLY A O 1
ATOM 645 N N . TYR A 1 84 ? 29.776 10.725 -32.416 1.00 90.12 84 TYR A N 1
ATOM 646 C CA . TYR A 1 84 ? 30.312 9.391 -32.133 1.00 90.12 84 TYR A CA 1
ATOM 647 C C . TYR A 1 84 ? 30.655 9.182 -30.658 1.00 90.12 84 TYR A C 1
ATOM 649 O O . TYR A 1 84 ? 30.124 8.278 -30.027 1.00 90.12 84 TYR A O 1
ATOM 657 N N . LEU A 1 85 ? 31.495 10.063 -30.098 1.00 86.25 85 LEU A N 1
ATOM 658 C CA . LEU A 1 85 ? 31.917 9.968 -28.698 1.00 86.25 85 LEU A CA 1
ATOM 659 C C . LEU A 1 85 ? 30.740 10.107 -27.735 1.00 86.25 85 LEU A C 1
ATOM 661 O O . LEU A 1 85 ? 30.646 9.369 -26.763 1.00 86.25 85 LEU A O 1
ATOM 665 N N . THR A 1 86 ? 29.819 11.026 -28.025 1.00 88.00 86 THR A N 1
ATOM 666 C CA . THR A 1 86 ? 28.612 11.222 -27.217 1.00 88.00 86 THR A CA 1
ATOM 667 C C . THR A 1 86 ? 27.771 9.950 -27.167 1.00 88.00 86 THR A C 1
ATOM 669 O O . THR A 1 86 ? 27.287 9.578 -26.100 1.00 88.00 86 THR A O 1
ATOM 672 N N . ASP A 1 87 ? 27.623 9.271 -28.300 1.00 88.00 87 ASP A N 1
ATOM 673 C CA . ASP A 1 87 ? 26.819 8.060 -28.404 1.00 88.00 87 ASP A CA 1
ATOM 674 C C . ASP A 1 87 ? 27.515 6.857 -27.765 1.00 88.00 87 ASP A C 1
ATOM 676 O O . ASP A 1 87 ? 26.877 6.134 -27.005 1.00 88.00 87 ASP A O 1
ATOM 680 N N . THR A 1 88 ? 28.827 6.694 -27.953 1.00 88.56 88 THR A N 1
ATOM 681 C CA . THR A 1 88 ? 29.592 5.645 -27.260 1.00 88.56 88 THR A CA 1
ATOM 682 C C . THR A 1 88 ? 29.593 5.846 -25.746 1.00 88.56 88 THR A C 1
ATOM 684 O O . THR A 1 88 ? 29.431 4.886 -25.002 1.00 88.56 88 THR A O 1
ATOM 687 N N . THR A 1 89 ? 29.698 7.084 -25.250 1.00 87.75 89 THR A N 1
ATOM 688 C CA . THR A 1 89 ? 29.619 7.351 -23.804 1.00 87.75 89 THR A CA 1
ATOM 689 C C . THR A 1 89 ? 28.233 7.032 -23.250 1.00 87.75 89 THR A C 1
ATOM 691 O O . THR A 1 89 ? 28.130 6.423 -22.188 1.00 87.75 89 THR A O 1
ATOM 694 N N . LYS A 1 90 ? 27.163 7.395 -23.969 1.00 86.12 90 LYS A N 1
ATOM 695 C CA . LYS A 1 90 ? 25.789 7.077 -23.556 1.00 86.12 90 LYS A CA 1
ATOM 696 C C . LYS A 1 90 ? 25.541 5.573 -23.513 1.00 86.12 90 LYS A C 1
ATOM 698 O O . LYS A 1 90 ? 25.028 5.089 -22.515 1.00 86.12 90 LYS A O 1
ATOM 703 N N . ILE A 1 91 ? 25.938 4.837 -24.552 1.00 85.81 91 ILE A N 1
ATOM 704 C CA . ILE A 1 91 ? 25.770 3.378 -24.585 1.00 85.81 91 ILE A CA 1
ATOM 705 C C . ILE A 1 91 ? 26.617 2.717 -23.487 1.00 85.81 91 ILE A C 1
ATOM 707 O O . ILE A 1 91 ? 26.135 1.803 -22.832 1.00 85.81 91 ILE A O 1
ATOM 711 N N . SER A 1 92 ? 27.836 3.206 -23.227 1.00 86.88 92 SER A N 1
ATOM 712 C CA . SER A 1 92 ? 28.678 2.703 -22.130 1.00 86.88 92 SER A CA 1
ATOM 713 C C . SER A 1 92 ? 27.993 2.873 -20.772 1.00 86.88 92 SER A C 1
ATOM 715 O O . SER A 1 92 ? 27.899 1.919 -20.009 1.00 86.88 92 SER A O 1
ATOM 717 N N . LYS A 1 93 ? 27.410 4.052 -20.516 1.00 84.50 93 LYS A N 1
ATOM 718 C CA . LYS A 1 93 ? 26.638 4.311 -19.296 1.00 84.50 93 LYS A CA 1
ATOM 719 C C . LYS A 1 93 ? 25.437 3.364 -19.159 1.00 84.50 93 LYS A C 1
ATOM 721 O O . LYS A 1 93 ? 25.245 2.802 -18.089 1.00 84.50 93 LYS A O 1
ATOM 726 N N . ILE A 1 94 ? 24.692 3.136 -20.244 1.00 83.06 94 ILE A N 1
ATOM 727 C CA . ILE A 1 94 ? 23.560 2.191 -20.270 1.00 83.06 94 ILE A CA 1
ATOM 728 C C . ILE A 1 94 ? 24.032 0.760 -19.964 1.00 83.06 94 ILE A C 1
ATOM 730 O O . ILE A 1 94 ? 23.359 0.037 -19.236 1.00 83.06 94 ILE A O 1
ATOM 734 N N . ILE A 1 95 ? 25.193 0.344 -20.485 1.00 83.62 95 ILE A N 1
ATOM 735 C CA . ILE A 1 95 ? 25.784 -0.966 -20.172 1.00 83.62 95 ILE A CA 1
ATOM 736 C C . ILE A 1 95 ? 26.135 -1.050 -18.687 1.00 83.62 95 ILE A C 1
ATOM 738 O O . ILE A 1 95 ? 25.756 -2.026 -18.053 1.00 83.62 95 ILE A O 1
ATOM 742 N N . THR A 1 96 ? 26.801 -0.038 -18.125 1.00 81.12 96 THR A N 1
ATOM 743 C CA . THR A 1 96 ? 27.150 -0.013 -16.697 1.00 81.12 96 THR A CA 1
ATOM 744 C C . THR A 1 96 ? 25.904 -0.090 -15.814 1.00 81.12 96 THR A C 1
ATOM 746 O O . THR A 1 96 ? 25.856 -0.903 -14.898 1.00 81.12 96 THR A O 1
ATOM 749 N N . GLU A 1 97 ? 24.861 0.681 -16.125 1.00 78.12 97 GLU A N 1
ATOM 750 C CA . GLU A 1 97 ? 23.584 0.639 -15.400 1.00 78.12 97 GLU A CA 1
ATOM 751 C C . GLU A 1 97 ? 22.916 -0.743 -15.508 1.00 78.12 97 GLU A C 1
ATOM 753 O O . GLU A 1 97 ? 22.459 -1.298 -14.509 1.00 78.12 97 GLU A O 1
ATOM 758 N N . ALA A 1 98 ? 22.912 -1.349 -16.699 1.00 73.75 98 ALA A N 1
ATOM 759 C CA . ALA A 1 98 ? 22.366 -2.687 -16.911 1.00 73.75 98 ALA A CA 1
ATOM 760 C C . ALA A 1 98 ? 23.180 -3.787 -16.196 1.00 73.75 98 ALA A C 1
ATOM 762 O O . ALA A 1 98 ? 22.601 -4.749 -15.687 1.00 73.75 98 ALA A O 1
ATOM 763 N N . GLU A 1 99 ? 24.505 -3.649 -16.113 1.00 79.38 99 GLU A N 1
ATOM 764 C CA . GLU A 1 99 ? 25.385 -4.555 -15.368 1.00 79.38 99 GLU A CA 1
ATOM 765 C C . GLU A 1 99 ? 25.197 -4.424 -13.855 1.00 79.38 99 GLU A C 1
ATOM 767 O O . GLU A 1 99 ? 25.156 -5.438 -13.162 1.00 79.38 99 GLU A O 1
ATOM 772 N N . GLU A 1 100 ? 25.013 -3.210 -13.332 1.00 74.56 100 GLU A N 1
ATOM 773 C CA . GLU A 1 100 ? 24.693 -2.989 -11.918 1.00 74.56 100 GLU A CA 1
ATOM 774 C C . GLU A 1 100 ? 23.335 -3.594 -11.539 1.00 74.56 100 GLU A C 1
ATOM 776 O O . GLU A 1 100 ? 23.199 -4.210 -10.477 1.00 74.56 100 GLU A O 1
ATOM 781 N N . VAL A 1 101 ? 22.335 -3.477 -12.418 1.00 65.81 101 VAL A N 1
ATOM 782 C CA . VAL A 1 101 ? 21.028 -4.128 -12.245 1.00 65.81 101 VAL A CA 1
ATOM 783 C C . VAL A 1 101 ? 21.178 -5.651 -12.265 1.00 65.81 101 VAL A C 1
ATOM 785 O O . VAL A 1 101 ? 20.651 -6.330 -11.382 1.00 65.81 101 VAL A O 1
ATOM 788 N N . GLN A 1 102 ? 21.950 -6.208 -13.204 1.00 67.81 102 GLN A N 1
ATOM 789 C CA . GLN A 1 102 ? 22.179 -7.652 -13.278 1.00 67.81 102 GLN A CA 1
ATOM 790 C C . GLN A 1 102 ? 22.997 -8.179 -12.083 1.00 67.81 102 GLN A C 1
ATOM 792 O O . GLN A 1 102 ? 22.704 -9.254 -11.562 1.00 67.81 102 GLN A O 1
ATOM 797 N N . ALA A 1 103 ? 23.975 -7.419 -11.584 1.00 61.38 103 ALA A N 1
ATOM 798 C CA . ALA A 1 103 ? 24.755 -7.767 -10.396 1.00 61.38 103 ALA A CA 1
ATOM 799 C C . ALA A 1 103 ? 23.891 -7.770 -9.122 1.00 61.38 103 ALA A C 1
ATOM 801 O O . ALA A 1 103 ? 23.996 -8.692 -8.307 1.00 61.38 103 ALA A O 1
ATOM 802 N N . LYS A 1 104 ? 22.968 -6.806 -8.986 1.00 54.84 104 LYS A N 1
ATOM 803 C CA . LYS A 1 104 ? 21.946 -6.809 -7.925 1.00 54.84 104 LYS A CA 1
ATOM 804 C C . LYS A 1 104 ? 20.994 -8.004 -8.064 1.00 54.84 104 LYS A C 1
ATOM 806 O O . LYS A 1 104 ? 20.681 -8.649 -7.066 1.00 54.84 104 LYS A O 1
ATOM 811 N N . GLN A 1 105 ? 20.609 -8.380 -9.288 1.00 44.38 105 GLN A N 1
ATOM 812 C CA . GLN A 1 105 ? 19.808 -9.585 -9.555 1.00 44.38 105 GLN A CA 1
ATOM 813 C C . GLN A 1 105 ? 20.535 -10.898 -9.206 1.00 44.38 105 GLN A C 1
ATOM 815 O O . GLN A 1 105 ? 19.892 -11.850 -8.768 1.00 44.38 105 GLN A O 1
ATOM 820 N N . VAL A 1 106 ? 21.859 -10.985 -9.373 1.00 48.78 106 VAL A N 1
ATOM 821 C CA . VAL A 1 106 ? 22.635 -12.185 -8.999 1.00 48.78 106 VAL A CA 1
ATOM 822 C C . VAL A 1 106 ? 22.768 -12.315 -7.477 1.00 48.78 106 VAL A C 1
ATOM 824 O O . VAL A 1 106 ? 22.641 -13.425 -6.964 1.00 48.78 106 VAL A O 1
ATOM 827 N N . GLN A 1 107 ? 22.897 -11.206 -6.738 1.00 43.62 107 GLN A N 1
ATOM 828 C CA . GLN A 1 107 ? 22.789 -11.225 -5.270 1.00 43.62 107 GLN A CA 1
ATOM 829 C C . GLN A 1 107 ? 21.377 -11.623 -4.790 1.00 43.62 107 GLN A C 1
ATOM 831 O O . GLN A 1 107 ? 21.245 -12.322 -3.785 1.00 43.62 107 GLN A O 1
ATOM 836 N N . LEU A 1 108 ? 20.327 -11.276 -5.546 1.00 39.28 108 LEU A N 1
ATOM 837 C CA . LEU A 1 108 ? 18.939 -11.699 -5.295 1.00 39.28 108 LEU A CA 1
ATOM 838 C C . LEU A 1 108 ? 18.673 -13.185 -5.614 1.00 39.28 108 LEU A C 1
ATOM 840 O O . LEU A 1 108 ? 17.809 -13.791 -4.988 1.00 39.28 108 LEU A O 1
ATOM 844 N N . LYS A 1 109 ? 19.424 -13.804 -6.537 1.00 36.22 109 LYS A N 1
ATOM 845 C CA . LYS A 1 109 ? 19.313 -15.243 -6.862 1.00 36.22 109 LYS A CA 1
ATOM 846 C C . LYS A 1 109 ? 20.076 -16.161 -5.899 1.00 36.22 109 LYS A C 1
ATOM 848 O O . LYS A 1 109 ? 19.809 -17.358 -5.882 1.00 36.22 109 LYS A O 1
ATOM 853 N N . SER A 1 110 ? 21.003 -15.627 -5.097 1.00 31.23 110 SER A N 1
ATOM 854 C CA . SER A 1 110 ? 21.666 -16.372 -4.011 1.00 31.23 110 SER A CA 1
ATOM 855 C C . SER A 1 110 ? 20.895 -16.359 -2.690 1.00 31.23 110 SER A C 1
ATOM 857 O O . SER A 1 110 ? 21.349 -16.941 -1.704 1.00 31.23 110 SER A O 1
ATOM 859 N N . VAL A 1 111 ? 19.728 -15.716 -2.651 1.00 34.69 111 VAL A N 1
ATOM 860 C CA . VAL A 1 111 ? 18.821 -15.850 -1.518 1.00 34.69 111 VAL A CA 1
ATOM 861 C C . VAL A 1 111 ? 18.239 -17.262 -1.612 1.00 34.69 111 VAL A C 1
ATOM 863 O O . VAL A 1 111 ? 17.507 -17.584 -2.548 1.00 34.69 111 VAL A O 1
ATOM 866 N N . LYS A 1 112 ? 18.620 -18.132 -0.663 1.00 31.05 112 LYS A N 1
ATOM 867 C CA . LYS A 1 112 ? 17.890 -19.375 -0.348 1.00 31.05 112 LYS A CA 1
ATOM 868 C C . LYS A 1 112 ? 16.385 -19.087 -0.381 1.00 31.05 112 LYS A C 1
ATOM 870 O O . LYS A 1 112 ? 16.040 -17.940 -0.112 1.00 31.05 112 LYS A O 1
ATOM 875 N N . PRO A 1 113 ? 15.499 -20.065 -0.658 1.00 34.34 113 PRO A N 1
ATOM 876 C CA . PRO A 1 113 ? 14.069 -19.849 -0.467 1.00 34.34 113 PRO A CA 1
ATOM 877 C C . PRO A 1 113 ? 13.899 -19.217 0.910 1.00 34.34 113 PRO A C 1
ATOM 879 O O . PRO A 1 113 ? 14.214 -19.834 1.926 1.00 34.34 113 PRO A O 1
ATOM 882 N N . VAL A 1 114 ? 13.562 -17.927 0.918 1.00 38.75 114 VAL A N 1
ATOM 883 C CA . VAL A 1 114 ? 13.089 -17.283 2.125 1.00 38.75 114 VAL A CA 1
ATOM 884 C C . VAL A 1 114 ? 11.874 -18.122 2.447 1.00 38.75 114 VAL A C 1
ATOM 886 O O . VAL A 1 114 ? 11.037 -18.324 1.559 1.00 38.75 114 VAL A O 1
ATOM 889 N N . ASP A 1 115 ? 11.834 -18.687 3.648 1.00 36.84 115 ASP A N 1
ATOM 890 C CA . ASP A 1 115 ? 10.585 -19.138 4.232 1.00 36.84 115 ASP A CA 1
ATOM 891 C C . ASP A 1 115 ? 9.674 -17.912 4.176 1.00 36.84 115 ASP A C 1
ATOM 893 O O . ASP A 1 115 ? 9.757 -17.009 5.004 1.00 36.84 115 ASP A O 1
ATOM 897 N N . LEU A 1 116 ? 8.930 -17.787 3.073 1.00 46.59 116 LEU A N 1
ATOM 898 C CA . LEU A 1 116 ? 7.898 -16.791 2.907 1.00 46.59 116 LEU A CA 1
ATOM 899 C C . LEU A 1 116 ? 6.957 -17.123 4.049 1.00 46.59 116 LEU A C 1
ATOM 901 O O . LEU A 1 116 ? 6.257 -18.133 3.985 1.00 46.59 116 LEU A O 1
ATOM 905 N N . GLU A 1 117 ?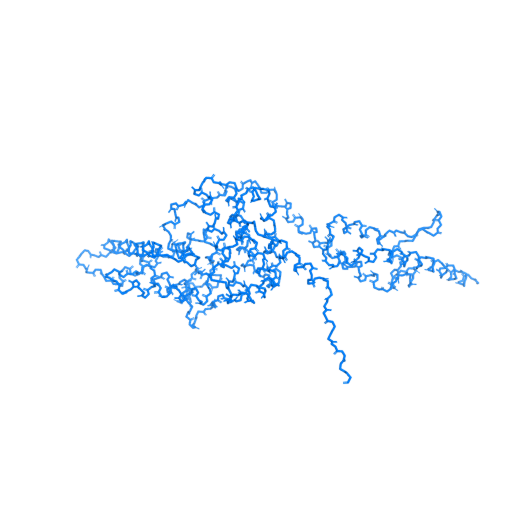 7.004 -16.327 5.114 1.00 52.81 117 GLU A N 1
ATOM 906 C CA . GLU A 1 117 ? 5.953 -16.300 6.115 1.00 52.81 117 GLU A CA 1
ATOM 907 C C . GLU A 1 117 ? 4.701 -15.860 5.369 1.00 52.81 117 GLU A C 1
ATOM 909 O O . GLU A 1 117 ? 4.403 -14.675 5.209 1.00 52.81 117 GLU A O 1
ATOM 914 N N . ILE A 1 118 ? 4.021 -16.844 4.785 1.00 56.75 118 ILE A N 1
ATOM 915 C CA . ILE A 1 118 ? 2.714 -16.652 4.205 1.00 56.75 118 ILE A CA 1
ATOM 916 C C . ILE A 1 118 ? 1.849 -16.212 5.387 1.00 56.75 118 ILE A C 1
ATOM 918 O O . ILE A 1 118 ? 1.776 -16.957 6.369 1.00 56.75 118 ILE A O 1
ATOM 922 N N . PRO A 1 119 ? 1.248 -15.009 5.336 1.00 54.75 119 PRO A N 1
ATOM 923 C CA . PRO A 1 119 ? 0.391 -14.541 6.406 1.00 54.75 119 PRO A CA 1
ATOM 924 C C . PRO A 1 119 ? -0.670 -15.604 6.647 1.00 54.75 119 PRO A C 1
ATOM 926 O O . PRO A 1 119 ? -1.373 -15.993 5.712 1.00 54.75 119 PRO A O 1
ATOM 929 N N . ASP A 1 120 ? -0.753 -16.084 7.881 1.00 62.75 120 ASP A N 1
ATOM 930 C CA . ASP A 1 120 ? -1.820 -16.983 8.284 1.00 62.75 120 ASP A CA 1
ATOM 931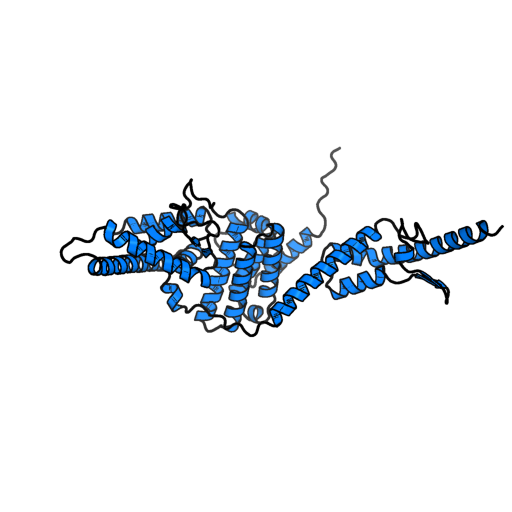 C C . ASP A 1 120 ? -3.167 -16.278 8.010 1.00 62.75 120 ASP A C 1
ATOM 933 O O . ASP A 1 120 ? -3.387 -15.174 8.527 1.00 62.75 120 ASP A O 1
ATOM 937 N N . PRO A 1 121 ? -4.052 -16.844 7.166 1.00 56.66 121 PRO A N 1
ATOM 938 C CA . PRO A 1 121 ? -5.352 -16.248 6.869 1.00 56.66 121 PRO A CA 1
ATOM 939 C C . PRO A 1 121 ? -6.193 -15.976 8.125 1.00 56.66 121 PRO A C 1
ATOM 941 O O . PRO A 1 121 ? -7.023 -15.062 8.124 1.00 56.66 121 PRO A O 1
ATOM 944 N N . GLU A 1 122 ? -5.972 -16.721 9.213 1.00 61.16 122 GLU A N 1
ATOM 945 C CA . GLU A 1 122 ? -6.632 -16.464 10.496 1.00 61.16 122 GLU A CA 1
ATOM 946 C C . GLU A 1 122 ? -6.152 -15.141 11.109 1.00 61.16 122 GLU A C 1
ATOM 948 O O . GLU A 1 122 ? -6.983 -14.290 11.432 1.00 61.16 122 GLU A O 1
ATOM 953 N N . LYS A 1 123 ? -4.837 -14.875 11.101 1.00 61.12 123 LYS A N 1
ATOM 954 C CA . LYS A 1 123 ? -4.244 -13.618 11.606 1.00 61.12 123 LYS A CA 1
ATOM 955 C C . LYS A 1 123 ? -4.743 -12.371 10.877 1.00 61.12 123 LYS A C 1
ATOM 957 O O . LYS A 1 123 ? -4.802 -11.287 11.451 1.00 61.12 123 LYS A O 1
ATOM 962 N N . MET A 1 124 ? -5.154 -12.493 9.613 1.00 58.31 124 MET A N 1
ATOM 963 C CA . MET A 1 124 ? -5.748 -11.366 8.884 1.00 58.31 124 MET A CA 1
ATOM 964 C C . MET A 1 124 ? -7.086 -10.900 9.461 1.00 58.31 124 MET A C 1
ATOM 966 O O . MET A 1 124 ? -7.384 -9.705 9.427 1.00 58.31 124 MET A O 1
ATOM 970 N N . ASN A 1 125 ? -7.892 -11.829 9.979 1.00 65.75 125 ASN A N 1
ATOM 971 C CA . ASN A 1 125 ? -9.171 -11.510 10.612 1.00 65.75 125 ASN A CA 1
ATOM 972 C C . ASN A 1 125 ? -8.997 -10.987 12.046 1.00 65.75 125 ASN A C 1
ATOM 974 O O . ASN A 1 125 ? -9.976 -10.567 12.660 1.00 65.75 125 ASN A O 1
ATOM 978 N N . GLU A 1 126 ? -7.766 -10.983 12.553 1.00 80.88 126 GLU A N 1
ATOM 979 C CA . GLU A 1 126 ? -7.406 -10.579 13.911 1.00 80.88 126 GLU A CA 1
ATOM 980 C C . GLU A 1 126 ? -6.606 -9.270 13.940 1.00 80.88 126 GLU A C 1
ATOM 982 O O . GLU A 1 126 ? -6.102 -8.878 14.992 1.00 80.88 126 GLU A O 1
ATOM 987 N N . ASN A 1 127 ? -6.501 -8.569 12.801 1.00 91.12 127 ASN A N 1
ATOM 988 C CA . ASN A 1 127 ? -5.799 -7.293 12.728 1.00 91.12 127 ASN A CA 1
ATOM 989 C C . ASN A 1 127 ? -6.651 -6.156 12.135 1.00 91.12 127 ASN A C 1
ATOM 991 O O . ASN A 1 127 ? -7.093 -6.216 10.983 1.00 91.12 127 ASN A O 1
ATOM 995 N N . MET A 1 128 ? -6.839 -5.078 12.907 1.00 93.62 128 MET A N 1
ATOM 996 C CA . MET A 1 128 ? -7.667 -3.921 12.532 1.00 93.62 128 MET A CA 1
ATOM 997 C C . MET A 1 128 ? -7.215 -3.281 11.214 1.00 93.62 128 MET A C 1
ATOM 999 O O . MET A 1 128 ? -8.039 -2.964 10.356 1.00 93.62 128 MET A O 1
ATOM 1003 N N . PHE A 1 129 ? -5.907 -3.108 11.016 1.00 94.81 129 PHE A N 1
ATOM 1004 C CA . PHE A 1 129 ? -5.374 -2.438 9.828 1.00 94.81 129 PHE A CA 1
ATOM 1005 C C . PHE A 1 129 ? -5.503 -3.295 8.574 1.00 94.81 129 PHE A C 1
ATOM 1007 O O . PHE A 1 129 ? -5.751 -2.759 7.494 1.00 94.81 129 PHE A O 1
ATOM 1014 N N . LEU A 1 130 ? -5.395 -4.618 8.708 1.00 92.25 130 LEU A N 1
ATOM 1015 C CA . LEU A 1 130 ? -5.606 -5.545 7.596 1.00 92.25 130 LEU A CA 1
ATOM 1016 C C . LEU A 1 130 ? -7.076 -5.578 7.168 1.00 92.25 130 LEU A C 1
ATOM 1018 O O . LEU A 1 130 ? -7.360 -5.535 5.971 1.00 92.25 130 LEU A O 1
ATOM 1022 N N . MET A 1 131 ? -8.008 -5.551 8.125 1.00 92.56 131 MET A N 1
ATOM 1023 C CA . MET A 1 131 ? -9.438 -5.440 7.826 1.00 92.56 131 MET A CA 1
ATOM 1024 C C . MET A 1 131 ? -9.794 -4.101 7.169 1.00 92.56 131 MET A C 1
ATOM 1026 O O . MET A 1 131 ? -10.588 -4.069 6.229 1.00 92.56 131 MET A O 1
ATOM 1030 N N . ILE A 1 132 ? -9.193 -2.993 7.618 1.00 95.06 132 ILE A N 1
ATOM 1031 C CA . ILE A 1 132 ? -9.370 -1.680 6.980 1.00 95.06 132 ILE A CA 1
ATOM 1032 C C . ILE A 1 132 ? -8.777 -1.682 5.563 1.00 95.06 132 ILE A C 1
ATOM 1034 O O . ILE A 1 132 ? -9.406 -1.164 4.643 1.00 95.06 132 ILE A O 1
ATOM 1038 N N . GLU A 1 133 ? -7.601 -2.280 5.353 1.00 93.50 133 GLU A N 1
ATOM 1039 C CA . GLU A 1 133 ? -6.991 -2.419 4.023 1.00 93.50 133 GLU A CA 1
ATOM 1040 C C . GLU A 1 133 ? -7.905 -3.186 3.058 1.00 93.50 133 GLU A C 1
ATOM 1042 O O . GLU A 1 133 ? -8.146 -2.723 1.939 1.00 93.50 133 GLU A O 1
ATOM 1047 N N . GLU A 1 134 ? -8.464 -4.312 3.508 1.00 90.50 134 GLU A N 1
ATOM 1048 C CA . GLU A 1 134 ? -9.443 -5.089 2.747 1.00 90.50 134 GLU A CA 1
ATOM 1049 C C . GLU A 1 134 ? -10.709 -4.266 2.468 1.00 90.50 134 GLU A C 1
ATOM 1051 O O . GLU A 1 134 ? -11.198 -4.248 1.337 1.00 90.50 134 GLU A O 1
ATOM 1056 N N . TYR A 1 135 ? -11.197 -3.507 3.453 1.00 92.81 135 TYR A N 1
ATOM 1057 C CA . TYR A 1 135 ? -12.396 -2.681 3.310 1.00 92.81 135 TYR A CA 1
ATOM 1058 C C . TYR A 1 135 ? -12.204 -1.564 2.293 1.00 92.81 135 TYR A C 1
ATOM 1060 O O . TYR A 1 135 ? -13.101 -1.295 1.499 1.00 92.81 135 TYR A O 1
ATOM 1068 N N . LEU A 1 136 ? -11.030 -0.938 2.264 1.00 91.50 136 LEU A N 1
ATOM 1069 C CA . LEU A 1 136 ? -10.720 0.101 1.289 1.00 91.50 136 LEU A CA 1
ATOM 1070 C C . LEU A 1 136 ? -10.664 -0.437 -0.146 1.00 91.50 136 LEU A C 1
ATOM 1072 O O . LEU A 1 136 ? -11.032 0.286 -1.076 1.00 91.50 136 LEU A O 1
ATOM 1076 N N . ALA A 1 137 ? -10.231 -1.686 -0.333 1.00 86.69 137 ALA A N 1
ATOM 1077 C CA . ALA A 1 137 ? -10.187 -2.331 -1.642 1.00 86.69 137 ALA A CA 1
ATOM 1078 C C . ALA A 1 137 ? -11.557 -2.879 -2.080 1.00 86.69 137 ALA A C 1
ATOM 1080 O O . ALA A 1 137 ? -11.944 -2.722 -3.243 1.00 86.69 137 ALA A O 1
ATOM 1081 N N . HIS A 1 138 ? -12.294 -3.499 -1.153 1.00 85.56 138 HIS A N 1
ATOM 1082 C CA . HIS A 1 138 ? -13.566 -4.181 -1.389 1.00 85.56 138 HIS A CA 1
ATOM 1083 C C . HIS A 1 138 ? -14.593 -3.868 -0.281 1.00 85.56 138 HIS A C 1
ATOM 1085 O O . HIS A 1 138 ? -14.909 -4.733 0.543 1.00 85.56 138 HIS A O 1
ATOM 1091 N N . PRO A 1 139 ? -15.165 -2.645 -0.261 1.00 87.62 139 PRO A N 1
ATOM 1092 C CA . PRO A 1 139 ? -16.135 -2.264 0.759 1.00 87.62 139 PRO A CA 1
ATOM 1093 C C . PRO A 1 139 ? -17.338 -3.213 0.767 1.00 87.62 139 PRO A C 1
ATOM 1095 O O . PRO A 1 139 ? -17.985 -3.430 -0.260 1.00 87.62 139 PRO A O 1
ATOM 1098 N N . SER A 1 140 ? -17.668 -3.781 1.929 1.00 90.19 140 SER A N 1
ATOM 1099 C CA . SER A 1 140 ? -18.830 -4.661 2.074 1.00 90.19 140 SER A CA 1
ATOM 1100 C C . SER A 1 140 ? -19.442 -4.584 3.471 1.00 90.19 140 SER A C 1
ATOM 1102 O O . SER A 1 140 ? -18.745 -4.374 4.463 1.00 90.19 140 SER A O 1
ATOM 1104 N N . LYS A 1 141 ? -20.758 -4.826 3.568 1.00 90.62 141 LYS A N 1
ATOM 1105 C CA . LYS A 1 141 ? -21.474 -4.861 4.859 1.00 90.62 141 LYS A CA 1
ATOM 1106 C C . LYS A 1 141 ? -20.938 -5.944 5.799 1.00 90.62 141 LYS A C 1
ATOM 1108 O O . LYS A 1 141 ? -20.886 -5.738 7.009 1.00 90.62 141 LYS A O 1
ATOM 1113 N N . LYS A 1 142 ? -20.528 -7.092 5.243 1.00 90.50 142 LYS A N 1
ATOM 1114 C CA . LYS A 1 142 ? -19.935 -8.201 6.006 1.00 90.50 142 LYS A CA 1
ATOM 1115 C C . LYS A 1 142 ? -18.628 -7.759 6.661 1.00 90.50 142 LYS A C 1
ATOM 1117 O O . LYS A 1 142 ? -18.439 -8.000 7.848 1.00 90.50 142 LYS A O 1
ATOM 1122 N N . LEU A 1 143 ? -17.760 -7.090 5.906 1.00 89.88 143 LEU A N 1
ATOM 1123 C CA . LEU A 1 143 ? -16.475 -6.621 6.412 1.00 89.88 143 LEU A CA 1
ATOM 1124 C C . LEU A 1 143 ? -16.627 -5.449 7.388 1.00 89.88 143 LEU A C 1
ATOM 1126 O O . LEU A 1 143 ? -15.999 -5.465 8.438 1.00 89.88 143 LEU A O 1
ATOM 1130 N N . ALA A 1 144 ? -17.542 -4.511 7.127 1.00 91.81 144 ALA A N 1
ATOM 1131 C CA . ALA A 1 144 ? -17.901 -3.469 8.092 1.00 91.81 144 ALA A CA 1
ATOM 1132 C C . ALA A 1 144 ? -18.380 -4.067 9.431 1.00 91.81 144 ALA A C 1
ATOM 1134 O O . ALA A 1 144 ? -17.971 -3.621 10.500 1.00 91.81 144 ALA A O 1
ATOM 1135 N N . SER A 1 145 ? -19.188 -5.133 9.379 1.00 90.38 145 SER A N 1
ATOM 1136 C CA . SER A 1 145 ? -19.648 -5.845 10.581 1.00 90.38 145 SER A CA 1
ATOM 1137 C C . SER A 1 145 ? -18.504 -6.550 11.317 1.00 90.38 145 SER A C 1
ATOM 1139 O O . SER A 1 145 ? -18.478 -6.532 12.545 1.00 90.38 145 SER A O 1
ATOM 1141 N N . LYS A 1 146 ? -17.543 -7.136 10.586 1.00 91.06 146 LYS A N 1
ATOM 1142 C CA . LYS A 1 146 ? -16.322 -7.713 11.173 1.00 91.06 146 LYS A CA 1
ATOM 1143 C C . LYS A 1 146 ? -15.475 -6.646 11.869 1.00 91.06 146 LYS A C 1
ATOM 1145 O O . LYS A 1 146 ? -15.148 -6.824 13.035 1.00 91.06 146 LYS A O 1
ATOM 1150 N N . ILE A 1 147 ? -15.201 -5.524 11.195 1.00 92.88 147 ILE A N 1
ATOM 1151 C CA . ILE A 1 147 ? -14.461 -4.383 11.760 1.00 92.88 147 ILE A CA 1
ATOM 1152 C C . ILE A 1 147 ? -15.137 -3.898 13.042 1.00 92.88 147 ILE A C 1
ATOM 1154 O O . ILE A 1 147 ? -14.475 -3.701 14.055 1.00 92.88 147 ILE A O 1
ATOM 1158 N N . LYS A 1 148 ? -16.466 -3.758 13.026 1.00 91.75 148 LYS A N 1
ATOM 1159 C CA . LYS A 1 148 ? -17.235 -3.357 14.204 1.00 91.75 148 LYS A CA 1
ATOM 1160 C C . LYS A 1 148 ? -17.085 -4.348 15.360 1.00 91.75 148 LYS A C 1
ATOM 1162 O O . LYS A 1 148 ? -16.842 -3.932 16.490 1.00 91.75 148 LYS A O 1
ATOM 1167 N N . GLN A 1 149 ? -17.262 -5.641 15.089 1.00 91.06 149 GLN A N 1
ATOM 1168 C CA . GLN A 1 149 ? -17.165 -6.682 16.109 1.00 91.06 149 GLN A CA 1
ATOM 1169 C C . GLN A 1 149 ? -15.759 -6.711 16.714 1.00 91.06 149 GLN A C 1
ATOM 1171 O O . GLN A 1 149 ? -15.621 -6.597 17.926 1.00 91.06 149 GLN A O 1
ATOM 1176 N N . PHE A 1 150 ? -14.730 -6.726 15.870 1.00 92.25 150 PHE A N 1
ATOM 1177 C CA . PHE A 1 150 ? -13.340 -6.709 16.309 1.00 92.25 150 PHE A CA 1
ATOM 1178 C C . PHE A 1 150 ? -12.989 -5.438 17.092 1.00 92.25 150 PHE A C 1
ATOM 1180 O O . PHE A 1 150 ? -12.363 -5.494 18.148 1.00 92.25 150 PHE A O 1
ATOM 1187 N N . SER A 1 151 ? -13.464 -4.279 16.628 1.00 92.44 151 SER A N 1
ATOM 1188 C CA . SER A 1 151 ? -13.316 -3.014 17.343 1.00 92.44 151 SER A CA 1
ATOM 1189 C C . SER A 1 151 ? -13.927 -3.066 18.739 1.00 92.44 151 SER A C 1
ATOM 1191 O O . SER A 1 151 ? -13.363 -2.487 19.662 1.00 92.44 151 SER A O 1
ATOM 1193 N N . HIS A 1 152 ? -15.086 -3.704 18.889 1.00 90.12 152 HIS A N 1
ATOM 1194 C CA . HIS A 1 152 ? -15.747 -3.859 20.178 1.00 90.12 152 HIS A CA 1
ATOM 1195 C C . HIS A 1 152 ? -15.005 -4.850 21.081 1.00 90.12 152 HIS A C 1
ATOM 1197 O O . HIS A 1 152 ? -14.874 -4.605 22.279 1.00 90.12 152 HIS A O 1
ATOM 1203 N N . ASP A 1 153 ? -14.488 -5.938 20.513 1.00 90.69 153 ASP A N 1
ATOM 1204 C CA . ASP A 1 153 ? -13.727 -6.945 21.250 1.00 90.69 153 ASP A CA 1
ATOM 1205 C C . ASP A 1 153 ? -12.412 -6.366 21.788 1.00 90.69 153 ASP A C 1
ATOM 1207 O O . ASP A 1 153 ? -12.095 -6.572 22.959 1.00 90.69 153 ASP A O 1
ATOM 1211 N N . LEU A 1 154 ? -11.713 -5.533 21.007 1.00 90.25 154 LEU A N 1
ATOM 1212 C CA . LEU A 1 154 ? -10.545 -4.780 21.481 1.00 90.25 154 LEU A CA 1
ATOM 1213 C C . LEU A 1 154 ? -10.880 -3.853 22.657 1.00 90.25 154 LEU A C 1
ATOM 1215 O O . LEU A 1 154 ? -10.134 -3.809 23.638 1.00 90.25 154 LEU A O 1
ATOM 1219 N N . THR A 1 155 ? -12.008 -3.143 22.591 1.00 90.00 155 THR A N 1
ATOM 1220 C CA . THR A 1 155 ? -12.469 -2.284 23.690 1.00 90.00 155 THR A CA 1
ATOM 1221 C C . THR A 1 155 ? -12.796 -3.095 24.939 1.00 90.00 155 THR A C 1
ATOM 1223 O O . THR A 1 155 ? -12.376 -2.722 26.031 1.00 90.00 155 THR A O 1
ATOM 1226 N N . ASN A 1 156 ? -13.487 -4.228 24.798 1.00 89.62 156 ASN A N 1
ATOM 1227 C CA . ASN A 1 156 ? -13.798 -5.102 25.929 1.00 89.62 156 ASN A CA 1
ATOM 1228 C C . ASN A 1 156 ? -12.524 -5.674 26.560 1.00 89.62 156 ASN A C 1
ATOM 1230 O O . ASN A 1 156 ? -12.405 -5.681 27.781 1.00 89.62 156 ASN A O 1
ATOM 1234 N N . LEU A 1 157 ? -11.547 -6.095 25.750 1.00 90.50 157 LEU A N 1
ATOM 1235 C CA . LEU A 1 157 ? -10.250 -6.560 26.243 1.00 90.50 157 LEU A CA 1
ATOM 1236 C C . LEU A 1 157 ? -9.531 -5.472 27.046 1.00 90.50 157 LEU A C 1
ATOM 1238 O O . LEU A 1 157 ? -9.033 -5.746 28.135 1.00 90.50 157 LEU A O 1
ATOM 1242 N N . ALA A 1 158 ? -9.504 -4.235 26.543 1.00 90.62 158 ALA A N 1
ATOM 1243 C CA . ALA A 1 158 ? -8.924 -3.107 27.267 1.00 90.62 158 ALA A CA 1
ATOM 1244 C C . ALA A 1 158 ? -9.685 -2.797 28.569 1.00 90.62 158 ALA A C 1
ATOM 1246 O O . ALA A 1 158 ? -9.071 -2.508 29.594 1.00 90.62 158 ALA A O 1
ATOM 1247 N N . TYR A 1 159 ? -11.015 -2.901 28.550 1.00 90.38 159 TYR A N 1
ATOM 1248 C CA . TYR A 1 159 ? -11.869 -2.671 29.712 1.00 90.38 159 TYR A CA 1
ATOM 1249 C C . TYR A 1 159 ? -11.672 -3.724 30.812 1.00 90.38 159 TYR A C 1
ATOM 1251 O O . TYR A 1 159 ? -11.543 -3.377 31.986 1.00 90.38 159 TYR A O 1
ATOM 1259 N N . GLU A 1 160 ? -11.620 -5.010 30.453 1.00 90.75 160 GLU A N 1
ATOM 1260 C CA . GLU A 1 160 ? -11.341 -6.087 31.409 1.00 90.75 160 GLU A CA 1
ATOM 1261 C C . GLU A 1 160 ? -9.923 -5.970 31.977 1.00 90.75 160 GLU A C 1
ATOM 1263 O O . GLU A 1 160 ? -9.723 -6.131 33.179 1.00 90.75 160 GLU A O 1
ATOM 1268 N N . GLU A 1 161 ? -8.943 -5.600 31.152 1.00 91.81 161 GLU A N 1
ATOM 1269 C CA . GLU A 1 161 ? -7.586 -5.346 31.630 1.00 91.81 161 GLU A CA 1
ATOM 1270 C C . GLU A 1 161 ? -7.540 -4.156 32.605 1.00 91.81 161 GLU A C 1
ATOM 1272 O O . GLU A 1 161 ? -6.932 -4.262 33.674 1.00 91.81 161 GLU A O 1
ATOM 1277 N N . ALA A 1 162 ? -8.259 -3.066 32.318 1.00 90.88 162 ALA A N 1
ATOM 1278 C CA . ALA A 1 162 ? -8.397 -1.936 33.236 1.00 90.88 162 ALA A CA 1
ATOM 1279 C C . ALA A 1 162 ? -8.971 -2.371 34.597 1.00 90.88 162 ALA A C 1
ATOM 1281 O O . ALA A 1 162 ? -8.437 -1.987 35.637 1.00 90.88 162 ALA A O 1
ATOM 1282 N N . LYS A 1 163 ? -9.996 -3.235 34.635 1.00 89.94 163 LYS A N 1
ATOM 1283 C CA . LYS A 1 163 ? -10.536 -3.756 35.909 1.00 89.94 163 LYS A CA 1
ATOM 1284 C C . LYS A 1 163 ? -9.502 -4.488 36.761 1.00 89.94 163 LYS A C 1
ATOM 1286 O O . LYS A 1 163 ? -9.638 -4.499 37.979 1.00 89.94 163 LYS A O 1
ATOM 1291 N N . THR A 1 164 ? -8.513 -5.130 36.139 1.00 88.25 164 THR A N 1
ATOM 1292 C CA . THR A 1 164 ? -7.446 -5.826 36.874 1.00 88.25 164 THR A CA 1
ATOM 1293 C C . THR A 1 164 ? -6.358 -4.869 37.362 1.00 88.25 164 THR A C 1
ATOM 1295 O O . THR A 1 164 ? -5.806 -5.076 38.441 1.00 88.25 164 THR A O 1
ATOM 1298 N N . LYS A 1 165 ? -6.070 -3.807 36.596 1.00 88.06 165 LYS A N 1
ATOM 1299 C CA . LYS A 1 165 ? -5.055 -2.791 36.921 1.00 88.06 165 LYS A CA 1
ATOM 1300 C C . LYS A 1 165 ? -5.528 -1.776 37.969 1.00 88.06 165 LYS A C 1
ATOM 1302 O O . LYS A 1 165 ? -4.708 -1.277 38.738 1.00 88.06 165 LYS A O 1
ATOM 1307 N N . PHE A 1 166 ? -6.824 -1.466 38.017 1.00 85.31 166 PHE A N 1
ATOM 1308 C CA . PHE A 1 166 ? -7.389 -0.469 38.930 1.00 85.31 166 PHE A CA 1
ATOM 1309 C C . PHE A 1 166 ? -8.156 -1.114 40.101 1.00 85.31 166 PHE A C 1
ATOM 1311 O O . PHE A 1 166 ? -8.700 -2.206 39.953 1.00 85.31 166 PHE A O 1
ATOM 1318 N N . PRO A 1 167 ? -8.220 -0.466 41.284 1.00 76.62 167 PRO A N 1
ATOM 1319 C CA . PRO A 1 167 ? -8.782 -1.080 42.486 1.00 76.62 167 PRO A CA 1
ATOM 1320 C C . PRO A 1 167 ? -10.244 -1.536 42.319 1.00 76.62 167 PRO A C 1
ATOM 1322 O O . PRO A 1 167 ? -11.058 -0.790 41.757 1.00 76.62 167 PRO A O 1
ATOM 1325 N N . PRO A 1 168 ? -10.621 -2.705 42.873 1.00 70.06 168 PRO A N 1
ATOM 1326 C CA . PRO A 1 168 ? -11.996 -3.187 42.829 1.00 70.06 168 PRO A CA 1
ATOM 1327 C C . PRO A 1 168 ? -12.946 -2.196 43.520 1.00 70.06 168 PRO A C 1
ATOM 1329 O O . PRO A 1 168 ? -12.689 -1.732 44.628 1.00 70.06 168 PRO A O 1
ATOM 1332 N N . GLY A 1 169 ? -14.054 -1.865 42.848 1.00 69.31 169 GLY A N 1
ATOM 1333 C CA . GLY A 1 169 ? -15.067 -0.914 43.326 1.00 69.31 169 GLY A CA 1
ATOM 1334 C C . GLY A 1 169 ? -15.020 0.468 42.665 1.00 69.31 169 GLY A C 1
ATOM 1335 O O . GLY A 1 169 ? -15.991 1.218 42.770 1.00 69.31 169 GLY A O 1
ATOM 1336 N N . LYS A 1 170 ? -13.953 0.801 41.924 1.00 76.06 170 LYS A N 1
ATOM 1337 C CA . LYS A 1 170 ? -13.931 1.994 41.066 1.00 76.06 170 LYS A CA 1
ATOM 1338 C C . LYS A 1 170 ? -14.634 1.684 39.740 1.00 76.06 170 LYS A C 1
ATOM 1340 O O . LYS A 1 170 ? -14.351 0.673 39.099 1.00 76.06 170 LYS A O 1
ATOM 1345 N N . LYS A 1 171 ? -15.561 2.547 39.312 1.00 83.25 171 LYS A N 1
ATOM 1346 C CA . LYS A 1 171 ? -16.142 2.462 37.964 1.00 83.25 171 LYS A CA 1
ATOM 1347 C C . LYS A 1 171 ? -15.035 2.774 36.954 1.00 83.25 171 LYS A C 1
ATOM 1349 O O . LYS A 1 171 ? -14.501 3.875 36.989 1.00 83.25 171 LYS A O 1
ATOM 1354 N N . ILE A 1 172 ? -14.713 1.818 36.084 1.00 86.19 172 ILE A N 1
ATOM 1355 C CA . ILE A 1 172 ? -13.774 2.024 34.973 1.00 86.19 172 ILE A CA 1
ATOM 1356 C C . ILE A 1 172 ? -14.418 2.989 33.973 1.00 86.19 172 ILE A C 1
ATOM 1358 O O . ILE A 1 172 ? -15.498 2.701 33.444 1.00 86.19 172 ILE A O 1
ATOM 1362 N N . GLY A 1 173 ? -13.787 4.141 33.775 1.00 85.12 173 GLY A N 1
ATOM 1363 C CA . GLY A 1 173 ? -14.135 5.145 32.780 1.00 85.12 173 GLY A CA 1
ATOM 1364 C C . GLY A 1 173 ? -13.137 5.167 31.624 1.00 85.12 173 GLY A C 1
ATOM 1365 O O . GLY A 1 173 ? -12.225 4.343 31.549 1.00 85.12 173 GLY A O 1
ATOM 1366 N N . ALA A 1 174 ? -13.336 6.119 30.709 1.00 85.56 174 ALA A N 1
ATOM 1367 C CA . ALA A 1 174 ? -12.494 6.296 29.526 1.00 85.56 174 ALA A CA 1
ATOM 1368 C C . ALA A 1 174 ? -11.014 6.483 29.878 1.00 85.56 174 ALA A C 1
ATOM 1370 O O . ALA A 1 174 ? -10.165 5.857 29.255 1.00 85.56 174 ALA A O 1
ATOM 1371 N N . ASP A 1 175 ? -10.713 7.256 30.920 1.00 87.69 175 ASP A N 1
ATOM 1372 C CA . ASP A 1 175 ? -9.338 7.548 31.340 1.00 87.69 175 ASP A CA 1
ATOM 1373 C C . ASP A 1 175 ? -8.553 6.289 31.742 1.00 87.69 175 ASP A C 1
ATOM 1375 O O . ASP A 1 175 ? -7.333 6.244 31.599 1.00 87.69 175 ASP A O 1
ATOM 1379 N N . GLU A 1 176 ? -9.240 5.249 32.226 1.00 90.38 176 GLU A N 1
ATOM 1380 C CA . GLU A 1 176 ? -8.603 4.004 32.647 1.00 90.38 176 GLU A CA 1
ATOM 1381 C C . GLU A 1 176 ? -8.342 3.030 31.491 1.00 90.38 176 GLU A C 1
ATOM 1383 O O . GLU A 1 176 ? -7.289 2.392 31.466 1.00 90.38 176 GLU A O 1
ATOM 1388 N N . TYR A 1 177 ? -9.276 2.878 30.544 1.00 90.38 177 TYR A N 1
ATOM 1389 C CA . TYR A 1 177 ? -9.119 1.899 29.458 1.00 90.38 177 TYR A CA 1
ATOM 1390 C C . TYR A 1 177 ? -8.557 2.507 28.162 1.00 90.38 177 TYR A C 1
ATOM 1392 O O . TYR A 1 177 ? -7.990 1.765 27.358 1.00 90.38 177 TYR A O 1
ATOM 1400 N N . ALA A 1 178 ? -8.674 3.823 27.937 1.00 90.56 178 ALA A N 1
ATOM 1401 C CA . ALA A 1 178 ? -8.184 4.483 26.721 1.00 90.56 178 ALA A CA 1
ATOM 1402 C C . ALA A 1 178 ? -6.664 4.312 26.495 1.00 90.56 178 ALA A C 1
ATOM 1404 O O . ALA A 1 178 ? -6.264 4.030 25.363 1.00 90.56 178 ALA A O 1
ATOM 1405 N N . PRO A 1 179 ? -5.795 4.400 27.523 1.00 90.69 179 PRO A N 1
ATOM 1406 C CA . PRO A 1 179 ? -4.371 4.105 27.348 1.00 90.69 179 PRO A CA 1
ATOM 1407 C C . PRO A 1 179 ? -4.123 2.647 26.935 1.00 90.69 179 PRO A C 1
ATOM 1409 O O . PRO A 1 179 ? -3.313 2.376 26.056 1.00 90.69 179 PRO A O 1
ATOM 1412 N N . ILE A 1 180 ? -4.883 1.707 27.505 1.00 92.00 180 ILE A N 1
ATOM 1413 C CA . ILE A 1 180 ? -4.730 0.271 27.235 1.00 92.00 180 ILE A CA 1
ATOM 1414 C C . ILE A 1 180 ? -5.169 -0.069 25.807 1.00 92.00 180 ILE A C 1
ATOM 1416 O O . ILE A 1 180 ? -4.511 -0.845 25.117 1.00 92.00 180 ILE A O 1
ATOM 1420 N N . ILE A 1 181 ? -6.284 0.494 25.330 1.00 92.38 181 ILE A N 1
ATOM 1421 C CA . ILE A 1 181 ? -6.702 0.268 23.941 1.00 92.38 181 ILE A CA 1
ATOM 1422 C C . ILE A 1 181 ? -5.713 0.903 22.958 1.00 92.38 181 ILE A C 1
ATOM 1424 O O . ILE A 1 181 ? -5.427 0.288 21.937 1.00 92.38 181 ILE A O 1
ATOM 1428 N N . LEU A 1 182 ? -5.130 2.066 23.273 1.00 90.88 182 LEU A N 1
ATOM 1429 C CA . LEU A 1 182 ? -4.066 2.670 22.464 1.00 90.88 182 LEU A CA 1
ATOM 1430 C C . LEU A 1 182 ? -2.844 1.750 22.340 1.00 90.88 182 LEU A C 1
ATOM 1432 O O . LEU A 1 182 ? -2.385 1.536 21.220 1.00 90.88 182 LEU A O 1
ATOM 1436 N N . GLU A 1 183 ? -2.376 1.159 23.444 1.00 91.62 183 GLU A N 1
ATOM 1437 C CA . GLU A 1 183 ? -1.289 0.164 23.439 1.00 91.62 183 GLU A CA 1
ATOM 1438 C C . GLU A 1 183 ? -1.628 -1.035 22.537 1.00 91.62 183 GLU A C 1
ATOM 1440 O O . GLU A 1 183 ? -0.814 -1.464 21.719 1.00 91.62 183 GLU A O 1
ATOM 1445 N N . LYS A 1 184 ? -2.862 -1.554 22.621 1.00 91.38 184 LYS A N 1
ATOM 1446 C CA . LYS A 1 184 ? -3.310 -2.670 21.771 1.00 91.38 184 LYS A CA 1
ATOM 1447 C C . LYS A 1 184 ? -3.378 -2.286 20.292 1.00 91.38 184 LYS A C 1
ATOM 1449 O O . LYS A 1 184 ? -3.003 -3.090 19.443 1.00 91.38 184 LYS A O 1
ATOM 1454 N N . ILE A 1 185 ? -3.842 -1.078 19.966 1.00 94.62 185 ILE A N 1
ATOM 1455 C CA . ILE A 1 185 ? -3.869 -0.583 18.583 1.00 94.62 185 ILE A CA 1
ATOM 1456 C C . ILE A 1 185 ? -2.446 -0.360 18.053 1.00 94.62 185 ILE A C 1
ATOM 1458 O O . ILE A 1 185 ? -2.193 -0.645 16.885 1.00 94.62 185 ILE A O 1
ATOM 1462 N N . GLU A 1 186 ? -1.505 0.097 18.880 1.00 93.31 186 GLU A N 1
ATOM 1463 C CA . GLU A 1 186 ? -0.099 0.214 18.481 1.00 93.31 186 GLU A CA 1
ATOM 1464 C C . GLU A 1 186 ? 0.525 -1.152 18.184 1.00 93.31 186 GLU A C 1
ATOM 1466 O O . GLU A 1 186 ? 1.131 -1.324 17.126 1.00 93.31 186 GLU A O 1
ATOM 1471 N N . ALA A 1 187 ? 0.280 -2.156 19.033 1.00 91.56 187 ALA A N 1
ATOM 1472 C CA . ALA A 1 187 ? 0.713 -3.532 18.781 1.00 91.56 187 ALA A CA 1
ATOM 1473 C C . ALA A 1 187 ? 0.120 -4.094 17.474 1.00 91.56 187 ALA A C 1
ATOM 1475 O O . ALA A 1 187 ? 0.805 -4.757 16.697 1.00 91.56 187 ALA A O 1
ATOM 1476 N N . GLN A 1 188 ? -1.144 -3.775 17.185 1.00 93.44 188 GLN A N 1
ATOM 1477 C CA . GLN A 1 188 ? -1.789 -4.132 15.921 1.00 93.44 188 GLN A CA 1
ATOM 1478 C C . GLN A 1 188 ? -1.139 -3.429 14.719 1.00 93.44 188 GLN A C 1
ATOM 1480 O O . GLN A 1 188 ? -1.025 -4.029 13.648 1.00 93.44 188 GLN A O 1
ATOM 1485 N N . ALA A 1 189 ? -0.704 -2.175 14.870 1.00 94.06 189 ALA A N 1
ATOM 1486 C CA . ALA A 1 189 ? -0.003 -1.441 13.819 1.00 94.06 189 ALA A CA 1
ATOM 1487 C C . ALA A 1 189 ? 1.390 -2.026 13.553 1.00 94.06 189 ALA A C 1
ATOM 1489 O O . ALA A 1 189 ? 1.776 -2.191 12.393 1.00 94.06 189 ALA A O 1
ATOM 1490 N N . GLU A 1 190 ? 2.113 -2.381 14.616 1.00 91.94 190 GLU A N 1
ATOM 1491 C CA . GLU A 1 190 ? 3.406 -3.056 14.533 1.00 91.94 190 GLU A CA 1
ATOM 1492 C C . GLU A 1 190 ? 3.285 -4.400 13.814 1.00 91.94 190 GLU A C 1
ATOM 1494 O O . GLU A 1 190 ? 4.006 -4.642 12.849 1.00 91.94 190 GLU A O 1
ATOM 1499 N N . GLU A 1 191 ? 2.329 -5.244 14.207 1.00 90.06 191 GLU A N 1
ATOM 1500 C CA . GLU A 1 191 ? 2.089 -6.527 13.543 1.00 90.06 191 GLU A CA 1
ATOM 1501 C C . GLU A 1 191 ? 1.725 -6.341 12.059 1.00 90.06 191 GLU A C 1
ATOM 1503 O O . GLU A 1 191 ? 2.219 -7.057 11.182 1.00 90.06 191 GLU A O 1
ATOM 1508 N N . ALA A 1 192 ? 0.910 -5.330 11.745 1.00 91.06 192 ALA A N 1
ATOM 1509 C CA . ALA A 1 192 ? 0.509 -5.035 10.376 1.00 91.06 192 ALA A CA 1
ATOM 1510 C C . ALA A 1 192 ? 1.688 -4.637 9.470 1.00 91.06 192 ALA A C 1
ATOM 1512 O O . ALA A 1 192 ? 1.558 -4.734 8.250 1.00 91.06 192 ALA A O 1
ATOM 1513 N N . MET A 1 193 ? 2.852 -4.239 9.998 1.00 88.50 193 MET A N 1
ATOM 1514 C CA . MET A 1 193 ? 4.031 -3.912 9.180 1.00 88.50 193 MET A CA 1
ATOM 1515 C C . MET A 1 193 ? 4.455 -5.054 8.251 1.00 88.50 193 MET A C 1
ATOM 1517 O O . MET A 1 193 ? 4.867 -4.788 7.113 1.00 88.50 193 MET A O 1
ATOM 1521 N N . SER A 1 194 ? 4.331 -6.295 8.725 1.00 83.62 194 SER A N 1
ATOM 1522 C CA . SER A 1 194 ? 4.707 -7.508 7.990 1.00 83.62 194 SER A CA 1
ATOM 1523 C C . SER A 1 194 ? 3.670 -7.916 6.942 1.00 83.62 194 SER A C 1
ATOM 1525 O O . SER A 1 194 ? 4.000 -8.606 5.980 1.00 83.62 194 SER A O 1
ATOM 1527 N N . TYR A 1 195 ? 2.420 -7.473 7.104 1.00 84.56 195 TYR A N 1
ATOM 1528 C CA . TYR A 1 195 ? 1.270 -8.030 6.381 1.00 84.56 195 TYR A CA 1
ATOM 1529 C C . TYR A 1 195 ? 0.387 -6.997 5.681 1.00 84.56 195 TYR A C 1
ATOM 1531 O O . TYR A 1 195 ? -0.590 -7.371 5.037 1.00 84.56 195 TYR A O 1
ATOM 1539 N N . SER A 1 196 ? 0.672 -5.708 5.825 1.00 89.94 196 SER A N 1
ATOM 1540 C CA . SER A 1 196 ? -0.010 -4.619 5.129 1.00 89.94 196 SER A CA 1
ATOM 1541 C C . SER A 1 196 ? 0.936 -4.017 4.110 1.00 89.94 196 SER A C 1
ATOM 1543 O O . SER A 1 196 ? 2.095 -3.721 4.411 1.00 89.94 196 SER A O 1
ATOM 1545 N N . ILE A 1 197 ? 0.430 -3.748 2.911 1.00 90.88 197 ILE A N 1
ATOM 1546 C CA . ILE A 1 197 ? 1.194 -2.985 1.920 1.00 90.88 197 ILE A CA 1
ATOM 1547 C C . ILE A 1 197 ? 1.138 -1.476 2.184 1.00 90.88 197 ILE A C 1
ATOM 1549 O O . ILE A 1 197 ? 1.919 -0.740 1.591 1.00 90.88 197 ILE A O 1
ATOM 1553 N N . ARG A 1 198 ? 0.234 -1.011 3.060 1.00 93.62 198 ARG A N 1
ATOM 1554 C CA . ARG A 1 198 ? 0.008 0.408 3.394 1.00 93.62 198 ARG A CA 1
ATOM 1555 C C . ARG A 1 198 ? 0.677 0.852 4.688 1.00 93.62 198 ARG A C 1
ATOM 1557 O O . ARG A 1 198 ? 0.941 2.044 4.834 1.00 93.62 198 ARG A O 1
ATOM 1564 N N . MET A 1 199 ? 0.912 -0.067 5.621 1.00 94.62 199 MET A N 1
ATOM 1565 C CA . MET A 1 199 ? 1.533 0.256 6.902 1.00 94.62 199 MET A CA 1
ATOM 1566 C C . MET A 1 199 ? 3.041 0.453 6.743 1.00 94.62 199 MET A C 1
ATOM 1568 O O . MET A 1 199 ? 3.735 -0.413 6.196 1.00 94.62 199 MET A O 1
ATOM 1572 N N . ILE A 1 200 ? 3.541 1.593 7.220 1.00 92.81 200 ILE A N 1
ATOM 1573 C CA . ILE A 1 200 ? 4.965 1.934 7.216 1.00 92.81 200 ILE A CA 1
ATOM 1574 C C . ILE A 1 200 ? 5.406 2.473 8.579 1.00 92.81 200 ILE A C 1
ATOM 1576 O O . ILE A 1 200 ? 4.592 2.992 9.344 1.00 92.81 200 ILE A O 1
ATOM 1580 N N . ARG A 1 201 ? 6.714 2.413 8.852 1.00 91.38 201 ARG A N 1
ATOM 1581 C CA . ARG A 1 201 ? 7.302 3.106 10.002 1.00 91.38 201 ARG A CA 1
ATOM 1582 C C . ARG A 1 201 ? 7.305 4.608 9.764 1.00 91.38 201 ARG A C 1
ATOM 1584 O O . ARG A 1 201 ? 7.667 5.077 8.683 1.00 91.38 201 ARG A O 1
ATOM 1591 N N . ASN A 1 202 ? 6.966 5.350 10.805 1.00 89.25 202 ASN A N 1
ATOM 1592 C CA . ASN A 1 202 ? 7.193 6.776 10.865 1.00 89.25 202 ASN A CA 1
ATOM 1593 C C . ASN A 1 202 ? 8.661 7.038 11.234 1.00 89.25 202 ASN A C 1
ATOM 1595 O O . ASN A 1 202 ? 9.028 7.055 12.404 1.00 89.25 202 ASN A O 1
ATOM 1599 N N . GLY A 1 203 ? 9.515 7.236 10.228 1.00 84.00 203 GLY A N 1
ATOM 1600 C CA . GLY A 1 203 ? 10.941 7.506 10.450 1.00 84.00 203 GLY A CA 1
ATOM 1601 C C . GLY A 1 203 ? 11.245 8.857 11.112 1.00 84.00 203 GLY A C 1
ATOM 1602 O O . GLY A 1 203 ? 12.388 9.084 11.490 1.00 84.00 203 GLY A O 1
ATOM 1603 N N . ALA A 1 204 ? 10.252 9.743 11.229 1.00 81.62 204 ALA A N 1
ATOM 1604 C CA . ALA A 1 204 ? 10.381 11.056 11.858 1.00 81.62 204 ALA A CA 1
ATOM 1605 C C . ALA A 1 204 ? 9.674 11.138 13.222 1.00 81.62 204 ALA A C 1
ATOM 1607 O O . ALA A 1 204 ? 9.573 12.238 13.760 1.00 81.62 204 ALA A O 1
ATOM 1608 N N . TYR A 1 205 ? 9.170 10.008 13.735 1.00 85.81 205 TYR A N 1
ATOM 1609 C CA . TYR A 1 205 ? 8.520 9.937 15.038 1.00 85.81 205 TYR A CA 1
ATOM 1610 C C . TYR A 1 205 ? 9.536 10.102 16.160 1.00 85.81 205 TYR A C 1
ATOM 1612 O O . TYR A 1 205 ? 10.522 9.363 16.225 1.00 85.81 205 TYR A O 1
ATOM 1620 N N . ASP A 1 206 ? 9.235 11.020 17.065 1.00 84.31 206 ASP A N 1
ATOM 1621 C CA . ASP A 1 206 ? 9.933 11.174 18.330 1.00 84.31 206 ASP A CA 1
ATOM 1622 C C . ASP A 1 206 ? 8.917 11.117 19.485 1.00 84.31 206 ASP A C 1
ATOM 1624 O O . ASP A 1 206 ? 8.101 12.029 19.615 1.00 84.31 206 ASP A O 1
ATOM 1628 N N . PRO A 1 207 ? 8.947 10.079 20.343 1.00 84.50 207 PRO A N 1
ATOM 1629 C CA . PRO A 1 207 ? 7.981 9.928 21.431 1.00 84.50 207 PRO A CA 1
ATOM 1630 C C . PRO A 1 207 ? 8.035 11.060 22.468 1.00 84.50 207 PRO A C 1
ATOM 1632 O O . PRO A 1 207 ? 7.089 11.205 23.240 1.00 84.50 207 PRO A O 1
ATOM 1635 N N . GLU A 1 208 ? 9.117 11.845 22.519 1.00 83.75 208 GLU A N 1
ATOM 1636 C CA . GLU A 1 208 ? 9.238 12.979 23.442 1.00 83.75 208 GLU A CA 1
ATOM 1637 C C . GLU A 1 208 ? 8.569 14.251 22.910 1.00 83.75 208 GLU A C 1
ATOM 1639 O O . GLU A 1 208 ? 8.212 15.132 23.695 1.00 83.75 208 GLU A O 1
ATOM 1644 N N . THR A 1 209 ? 8.403 14.364 21.588 1.00 80.19 209 THR A N 1
ATOM 1645 C CA . THR A 1 209 ? 7.968 15.610 20.941 1.00 80.19 209 THR A CA 1
ATOM 1646 C C . THR A 1 209 ? 6.746 15.465 20.035 1.00 80.19 209 THR A C 1
ATOM 1648 O O . THR A 1 209 ? 6.103 16.475 19.749 1.00 80.19 209 THR A O 1
ATOM 1651 N N . ASP A 1 210 ? 6.378 14.246 19.629 1.00 80.50 210 ASP A N 1
ATOM 1652 C CA . ASP A 1 210 ? 5.223 13.968 18.774 1.00 80.50 210 ASP A CA 1
ATOM 1653 C C . ASP A 1 210 ? 4.024 13.440 19.573 1.00 80.50 210 ASP A C 1
ATOM 1655 O O . ASP A 1 210 ? 3.903 12.254 19.879 1.00 80.50 210 ASP A O 1
ATOM 1659 N N . ASP A 1 211 ? 3.076 14.330 19.861 1.00 78.25 211 ASP A N 1
ATOM 1660 C CA . ASP A 1 211 ? 1.771 13.996 20.442 1.00 78.25 211 ASP A CA 1
ATOM 1661 C C . ASP A 1 211 ? 0.706 13.671 19.376 1.00 78.25 211 ASP A C 1
ATOM 1663 O O . ASP A 1 211 ? -0.300 13.014 19.670 1.00 78.25 211 ASP A O 1
ATOM 1667 N N . ILE A 1 212 ? 0.935 14.105 18.130 1.00 81.12 212 ILE A N 1
ATOM 1668 C CA . ILE A 1 212 ? 0.012 13.940 16.998 1.00 81.12 212 ILE A CA 1
ATOM 1669 C C . ILE A 1 212 ? 0.310 12.671 16.201 1.00 81.12 212 ILE A C 1
ATOM 1671 O O . ILE A 1 212 ? -0.563 11.814 16.065 1.00 81.12 212 ILE A O 1
ATOM 1675 N N . ASP A 1 213 ? 1.514 12.567 15.637 1.00 83.75 213 ASP A N 1
ATOM 1676 C CA . ASP A 1 213 ? 1.874 11.468 14.746 1.00 83.75 213 ASP A CA 1
ATOM 1677 C C . ASP A 1 213 ? 2.373 10.263 15.551 1.00 83.75 213 ASP A C 1
ATOM 1679 O O . ASP A 1 213 ? 3.128 10.400 16.507 1.00 83.75 213 ASP A O 1
ATOM 1683 N N . LYS A 1 214 ? 1.950 9.061 15.159 1.00 89.50 214 LYS A N 1
ATOM 1684 C CA . LYS A 1 214 ? 2.312 7.798 15.820 1.00 89.50 214 LYS A CA 1
ATOM 1685 C C . LYS A 1 214 ? 3.562 7.159 15.197 1.00 89.50 214 LYS A C 1
ATOM 1687 O O . LYS A 1 214 ? 3.943 7.541 14.085 1.00 89.50 214 LYS A O 1
ATOM 1692 N N . PRO A 1 215 ? 4.198 6.165 15.856 1.00 90.62 215 PRO A N 1
ATOM 1693 C CA . PRO A 1 215 ? 5.375 5.464 15.318 1.00 90.62 215 PRO A CA 1
ATOM 1694 C C . PRO A 1 215 ? 5.115 4.734 13.992 1.00 90.62 215 PRO A C 1
ATOM 1696 O O . PRO A 1 215 ? 6.055 4.360 13.286 1.00 90.62 215 PRO A O 1
ATOM 1699 N N . TYR A 1 216 ? 3.846 4.561 13.621 1.00 94.00 216 TYR A N 1
ATOM 1700 C CA . TYR A 1 216 ? 3.416 3.933 12.381 1.00 94.00 216 TYR A CA 1
ATOM 1701 C C . TYR A 1 216 ? 2.441 4.825 11.618 1.00 94.00 216 TYR A C 1
ATOM 1703 O O . TYR A 1 216 ? 1.687 5.601 12.203 1.00 94.00 216 TYR A O 1
ATOM 1711 N N . ILE A 1 217 ? 2.439 4.691 10.293 1.00 93.25 217 ILE A N 1
ATOM 1712 C CA . ILE A 1 217 ? 1.565 5.449 9.396 1.00 93.25 217 ILE A CA 1
ATOM 1713 C C . ILE A 1 217 ? 0.875 4.477 8.456 1.00 93.25 217 ILE A C 1
ATOM 1715 O O . ILE A 1 217 ? 1.527 3.753 7.701 1.00 93.25 217 ILE A O 1
ATOM 1719 N N . PHE A 1 218 ? -0.453 4.534 8.426 1.00 95.31 218 PHE A N 1
ATOM 1720 C CA . PHE A 1 218 ? -1.241 3.795 7.453 1.00 95.31 218 PHE A CA 1
ATOM 1721 C C . PHE A 1 218 ? -1.496 4.665 6.219 1.00 95.31 218 PHE A C 1
ATOM 1723 O O . PHE A 1 218 ? -2.252 5.638 6.268 1.00 95.31 218 PHE A O 1
ATOM 1730 N N . LYS A 1 219 ? -0.822 4.368 5.106 1.00 93.81 219 LYS A N 1
ATOM 1731 C CA . LYS A 1 219 ? -0.840 5.199 3.894 1.00 93.81 219 LYS A CA 1
ATOM 1732 C C . LYS A 1 219 ? -2.173 5.105 3.136 1.00 93.81 219 LYS A C 1
ATOM 1734 O O . LYS A 1 219 ? -2.535 4.064 2.578 1.00 93.81 219 LYS A O 1
ATOM 1739 N N . VAL A 1 220 ? -2.881 6.234 3.068 1.00 93.88 220 VAL A N 1
ATOM 1740 C CA . VAL A 1 220 ? -4.187 6.383 2.407 1.00 93.88 220 VAL A CA 1
ATOM 1741 C C . VAL A 1 220 ? -4.247 7.661 1.574 1.00 93.88 220 VAL A C 1
ATOM 1743 O O . VAL A 1 220 ? -3.566 8.646 1.870 1.00 93.88 220 VAL A O 1
ATOM 1746 N N . SER A 1 221 ? -5.068 7.642 0.526 1.00 92.62 221 SER A N 1
ATOM 1747 C CA . SER A 1 221 ? -5.492 8.862 -0.169 1.00 92.62 221 SER A CA 1
ATOM 1748 C C . SER A 1 221 ? -6.552 9.618 0.635 1.00 92.62 221 SER A C 1
ATOM 1750 O O . SER A 1 221 ? -7.116 9.083 1.593 1.00 92.62 221 SER A O 1
ATOM 1752 N N . LYS A 1 222 ? -6.855 10.854 0.225 1.00 92.00 222 LYS A N 1
ATOM 1753 C CA . LYS A 1 222 ? -7.908 11.667 0.849 1.00 92.00 222 LYS A CA 1
ATOM 1754 C C . LYS A 1 222 ? -9.273 10.967 0.815 1.00 92.00 222 LYS A C 1
ATOM 1756 O O . LYS A 1 222 ? -9.911 10.835 1.853 1.00 92.00 222 LYS A O 1
ATOM 1761 N N . ASP A 1 223 ? -9.663 10.429 -0.339 1.00 91.44 223 ASP A N 1
ATOM 1762 C CA . ASP A 1 223 ? -10.935 9.711 -0.500 1.00 91.44 223 ASP A CA 1
ATOM 1763 C C . ASP A 1 223 ? -10.992 8.440 0.356 1.00 91.44 223 ASP A C 1
ATOM 1765 O O . ASP A 1 223 ? -12.040 8.069 0.876 1.00 91.44 223 ASP A O 1
ATOM 1769 N N . GLN A 1 224 ? -9.860 7.749 0.514 1.00 93.75 224 GLN A N 1
ATOM 1770 C CA . GLN A 1 224 ? -9.779 6.564 1.368 1.00 93.75 224 GLN A CA 1
ATOM 1771 C C . GLN A 1 224 ? -9.879 6.922 2.848 1.00 93.75 224 GLN A C 1
ATOM 1773 O O . GLN A 1 224 ? -10.564 6.217 3.581 1.00 93.75 224 GLN A O 1
ATOM 1778 N N . GLN A 1 225 ? -9.247 8.012 3.287 1.00 94.81 225 GLN A N 1
ATOM 1779 C CA . GLN A 1 225 ? -9.434 8.504 4.648 1.00 94.81 225 GLN A CA 1
ATOM 1780 C C . GLN A 1 225 ? -10.907 8.832 4.913 1.00 94.81 225 GLN A C 1
ATOM 1782 O O . GLN A 1 225 ? -11.438 8.415 5.941 1.00 94.81 225 GLN A O 1
ATOM 1787 N N . GLU A 1 226 ? -11.564 9.535 3.986 1.00 94.69 226 GLU A N 1
ATOM 1788 C CA . GLU A 1 226 ? -12.975 9.898 4.136 1.00 94.69 226 GLU A CA 1
ATOM 1789 C C . GLU A 1 226 ? -13.864 8.652 4.216 1.00 94.69 226 GLU A C 1
ATOM 1791 O O . GLU A 1 226 ? -14.705 8.560 5.098 1.00 94.69 226 GLU A O 1
ATOM 1796 N N . LYS A 1 227 ? -13.597 7.611 3.417 1.00 95.06 227 LYS A N 1
ATOM 1797 C CA . LYS A 1 227 ? -14.311 6.325 3.531 1.00 95.06 227 LYS A CA 1
ATOM 1798 C C . LYS A 1 227 ? -14.177 5.663 4.906 1.00 95.06 227 LYS A C 1
ATOM 1800 O O . LYS A 1 227 ? -15.123 5.024 5.365 1.00 95.06 227 LYS A O 1
ATOM 1805 N N . VAL A 1 228 ? -13.012 5.757 5.555 1.00 95.69 228 VAL A N 1
ATOM 1806 C CA . VAL A 1 228 ? -12.833 5.228 6.922 1.00 95.69 228 VAL A CA 1
ATOM 1807 C C . VAL A 1 228 ? -13.559 6.107 7.941 1.00 95.69 228 VAL A C 1
ATOM 1809 O O . VAL A 1 228 ? -14.155 5.580 8.881 1.00 95.69 228 VAL A O 1
ATOM 1812 N N . ARG A 1 229 ? -13.566 7.430 7.741 1.00 94.88 229 ARG A N 1
ATOM 1813 C CA . ARG A 1 229 ? -14.343 8.368 8.560 1.00 94.88 229 ARG A CA 1
ATOM 1814 C C . ARG A 1 229 ? -15.840 8.080 8.468 1.00 94.88 229 ARG A C 1
ATOM 1816 O O . ARG A 1 229 ? -16.458 7.834 9.494 1.00 94.88 229 ARG A O 1
ATOM 1823 N N . GLU A 1 230 ? -16.388 7.983 7.260 1.00 94.56 230 GLU A N 1
ATOM 1824 C CA . GLU A 1 230 ? -17.791 7.630 7.022 1.00 94.56 230 GLU A CA 1
ATOM 1825 C C . GLU A 1 230 ? -18.160 6.285 7.661 1.00 94.56 230 GLU A C 1
ATOM 1827 O O . GLU A 1 230 ? -19.221 6.162 8.270 1.00 94.56 230 GLU A O 1
ATOM 1832 N N . LEU A 1 231 ? -17.284 5.276 7.567 1.00 94.12 231 LEU A N 1
ATOM 1833 C CA . LEU A 1 231 ? -17.487 3.996 8.251 1.00 94.12 231 LEU A CA 1
ATOM 1834 C C . LEU A 1 231 ? -17.534 4.182 9.775 1.00 94.12 231 LEU A C 1
ATOM 1836 O O . LEU A 1 231 ? -18.389 3.598 10.439 1.00 94.12 231 LEU A O 1
ATOM 1840 N N . THR A 1 232 ? -16.635 4.996 10.328 1.00 92.75 232 THR A N 1
ATOM 1841 C CA . THR A 1 232 ? -16.595 5.301 11.763 1.00 92.75 232 THR A CA 1
ATOM 1842 C C . THR A 1 232 ? -17.892 5.979 12.202 1.00 92.75 232 THR A C 1
ATOM 1844 O O . THR A 1 232 ? -18.528 5.512 13.144 1.00 92.75 232 THR A O 1
ATOM 1847 N N . ASP A 1 233 ? -18.342 7.004 11.478 1.00 91.44 233 ASP A N 1
ATOM 1848 C CA . ASP A 1 233 ? -19.569 7.755 11.769 1.00 91.44 233 ASP A CA 1
ATOM 1849 C C . ASP A 1 233 ? -20.824 6.875 11.671 1.00 91.44 233 ASP A C 1
ATOM 1851 O O . ASP A 1 233 ? -21.699 6.918 12.541 1.00 91.44 233 ASP A O 1
ATOM 1855 N N . GLN A 1 234 ? -20.897 6.018 10.647 1.00 90.25 234 GLN A N 1
ATOM 1856 C CA . GLN A 1 234 ? -21.983 5.047 10.493 1.00 90.25 234 GLN A CA 1
ATOM 1857 C C . GLN A 1 234 ? -22.057 4.109 11.698 1.00 90.25 234 GLN A C 1
ATOM 1859 O O . GLN A 1 234 ? -23.120 3.950 12.296 1.00 90.25 234 GLN A O 1
ATOM 1864 N N . LEU A 1 235 ? -20.925 3.527 12.092 1.00 88.50 235 LEU A N 1
ATOM 1865 C CA . LEU A 1 235 ? -20.861 2.588 13.208 1.00 88.50 235 LEU A CA 1
ATOM 1866 C C . LEU A 1 235 ? -21.071 3.273 14.571 1.00 88.50 235 LEU A C 1
ATOM 1868 O O . LEU A 1 235 ? -21.585 2.644 15.496 1.00 88.50 235 LEU A O 1
ATOM 1872 N N . MET A 1 236 ? -20.731 4.560 14.697 1.00 86.50 236 MET A N 1
ATOM 1873 C CA . MET A 1 236 ? -20.982 5.382 15.889 1.00 86.50 236 MET A CA 1
ATOM 1874 C C . MET A 1 236 ? -22.467 5.639 16.151 1.00 86.50 236 MET A C 1
ATOM 1876 O O . MET A 1 236 ? -22.850 5.850 17.301 1.00 86.50 236 MET A O 1
ATOM 1880 N N . SER A 1 237 ? -23.306 5.596 15.114 1.00 82.25 237 SER A N 1
ATOM 1881 C CA . SER A 1 237 ? -24.763 5.733 15.254 1.00 82.25 237 SER A CA 1
ATOM 1882 C C . SER A 1 237 ? -25.437 4.507 15.897 1.00 82.25 237 SER A C 1
ATOM 1884 O O . SER A 1 237 ? -26.629 4.532 16.211 1.00 82.25 237 SER A O 1
ATOM 1886 N N . GLU A 1 238 ? -24.684 3.428 16.123 1.00 78.44 238 GLU A N 1
ATOM 1887 C CA . GLU A 1 238 ? -25.182 2.168 16.663 1.00 78.44 238 GLU A CA 1
ATOM 1888 C C . GLU A 1 238 ? -24.922 2.025 18.177 1.00 78.44 238 GLU A C 1
ATOM 1890 O O . GLU A 1 238 ? -24.034 2.647 18.745 1.00 78.44 238 GLU A O 1
ATOM 1895 N N . LYS A 1 239 ? -25.657 1.130 18.862 1.00 74.88 239 LYS A N 1
ATOM 1896 C CA . LYS A 1 239 ? -25.564 0.940 20.333 1.00 74.88 239 LYS A CA 1
ATOM 1897 C C . LYS A 1 239 ? -24.178 0.540 20.867 1.00 74.88 239 LYS A C 1
ATOM 1899 O O . LYS A 1 239 ? -23.956 0.622 22.071 1.00 74.88 239 LYS A O 1
ATOM 1904 N N . LYS A 1 240 ? -23.296 0.012 20.016 1.00 77.12 240 LYS A N 1
ATOM 1905 C CA . LYS A 1 240 ? -21.944 -0.423 20.387 1.00 77.12 240 LYS A CA 1
ATOM 1906 C C . LYS A 1 240 ? -20.951 0.453 19.640 1.00 77.12 240 LYS A C 1
ATOM 1908 O O . LYS A 1 240 ? -20.775 0.249 18.439 1.00 77.12 240 LYS A O 1
ATOM 1913 N N . HIS A 1 241 ? -20.333 1.389 20.353 1.00 80.06 241 HIS A N 1
ATOM 1914 C CA . HIS A 1 241 ? -19.351 2.297 19.775 1.00 80.06 241 HIS A CA 1
ATOM 1915 C C . HIS A 1 241 ? -18.107 1.524 19.302 1.00 80.06 241 HIS A C 1
ATOM 1917 O O . HIS A 1 241 ? -17.599 0.672 20.039 1.00 80.06 241 HIS A O 1
ATOM 1923 N N . PRO A 1 242 ? -17.612 1.793 18.083 1.00 86.94 242 PRO A N 1
ATOM 1924 C CA . PRO A 1 242 ? -16.447 1.130 17.514 1.00 86.94 242 PRO A CA 1
ATOM 1925 C C . PRO A 1 242 ? -15.150 1.801 18.001 1.00 86.94 242 PRO A C 1
ATOM 1927 O O . PRO A 1 242 ? -14.379 2.327 17.204 1.00 86.94 242 PRO A O 1
ATOM 1930 N N . GLU A 1 243 ? -14.895 1.827 19.312 1.00 88.50 243 GLU A N 1
ATOM 1931 C CA . GLU A 1 243 ? -13.787 2.635 19.841 1.00 88.50 243 GLU A CA 1
ATOM 1932 C C . GLU A 1 243 ? -12.414 2.189 19.333 1.00 88.50 243 GLU A C 1
ATOM 1934 O O . GLU A 1 243 ? -11.619 3.038 18.948 1.00 88.50 243 GLU A O 1
ATOM 1939 N N . GLY A 1 244 ? -12.146 0.884 19.224 1.00 89.56 244 GLY A N 1
ATOM 1940 C CA . GLY A 1 244 ? -10.932 0.389 18.561 1.00 89.56 244 GLY A CA 1
ATOM 1941 C C . GLY A 1 244 ? -10.704 0.982 17.159 1.00 89.56 244 GLY A C 1
ATOM 1942 O O . GLY A 1 244 ? -9.587 1.390 16.844 1.00 89.56 244 GLY A O 1
ATOM 1943 N N . LEU A 1 245 ? -11.753 1.106 16.337 1.00 93.38 245 LEU A N 1
ATOM 1944 C CA . LEU A 1 245 ? -11.680 1.764 15.028 1.00 93.38 245 LEU A CA 1
ATOM 1945 C C . LEU A 1 245 ? -11.433 3.272 15.165 1.00 93.38 245 LEU A C 1
ATOM 1947 O O . LEU A 1 245 ? -10.651 3.816 14.393 1.00 93.38 245 LEU A O 1
ATOM 1951 N N . ILE A 1 246 ? -12.049 3.942 16.143 1.00 92.81 246 ILE A N 1
ATOM 1952 C CA . ILE A 1 246 ? -11.832 5.376 16.407 1.00 92.81 246 ILE A CA 1
ATOM 1953 C C . ILE A 1 246 ? -10.365 5.641 16.759 1.00 92.81 246 ILE A C 1
ATOM 1955 O O . ILE A 1 246 ? -9.756 6.554 16.202 1.00 92.81 246 ILE A O 1
ATOM 1959 N N . PHE A 1 247 ? -9.777 4.829 17.642 1.00 91.81 247 PHE A N 1
ATOM 1960 C CA . PHE A 1 247 ? -8.370 4.952 18.023 1.00 91.81 247 PHE A CA 1
ATOM 1961 C C . PHE A 1 247 ? -7.430 4.624 16.854 1.00 91.81 247 PHE A C 1
ATOM 1963 O O . PHE A 1 247 ? -6.466 5.358 16.626 1.00 91.81 247 PHE A O 1
ATOM 1970 N N . ALA A 1 248 ? -7.732 3.590 16.059 1.00 93.06 248 ALA A N 1
ATOM 1971 C CA . ALA A 1 248 ? -6.982 3.288 14.837 1.00 93.06 248 ALA A CA 1
ATOM 1972 C C . ALA A 1 248 ? -7.052 4.443 13.825 1.00 93.06 248 ALA A C 1
ATOM 1974 O O . ALA A 1 248 ? -6.029 4.854 13.273 1.00 93.06 248 ALA A O 1
ATOM 1975 N N . PHE A 1 249 ? -8.245 5.002 13.613 1.00 93.31 249 PHE A N 1
ATOM 1976 C CA . PHE A 1 249 ? -8.456 6.124 12.710 1.00 93.31 249 PHE A CA 1
ATOM 1977 C C . PHE A 1 249 ? -7.687 7.359 13.179 1.00 93.31 249 PHE A C 1
ATOM 1979 O O . PHE A 1 249 ? -6.830 7.849 12.447 1.00 93.31 249 PHE A O 1
ATOM 1986 N N . GLY A 1 250 ? -7.935 7.822 14.405 1.00 90.50 250 GLY A N 1
ATOM 1987 C CA . GLY A 1 250 ? -7.364 9.061 14.931 1.00 90.50 250 GLY A CA 1
ATOM 1988 C C . GLY A 1 250 ? -5.846 9.032 15.124 1.00 90.50 250 GLY A C 1
ATOM 1989 O O . GLY A 1 250 ? -5.221 10.083 15.042 1.00 90.50 250 GLY A O 1
ATOM 1990 N N . GLY A 1 251 ? -5.254 7.858 15.371 1.00 89.31 251 GLY A N 1
ATOM 1991 C CA . GLY A 1 251 ? -3.808 7.727 15.583 1.00 89.31 251 GLY A CA 1
ATOM 1992 C C . GLY A 1 251 ? -2.992 7.483 14.312 1.00 89.31 251 GLY A C 1
ATOM 1993 O O . GLY A 1 251 ? -1.861 7.943 14.216 1.00 89.31 251 GLY A O 1
ATOM 1994 N N . TYR A 1 252 ? -3.537 6.751 13.336 1.00 93.25 252 TYR A N 1
ATOM 1995 C CA . TYR A 1 252 ? -2.715 6.155 12.271 1.00 93.25 252 TYR A CA 1
ATOM 1996 C C . TYR A 1 252 ? -3.203 6.484 10.854 1.00 93.25 252 TYR A C 1
ATOM 1998 O O . TYR A 1 252 ? -2.430 6.396 9.890 1.00 93.25 252 TYR A O 1
ATOM 2006 N N . ILE A 1 253 ? -4.469 6.886 10.697 1.00 93.06 253 ILE A N 1
ATOM 2007 C CA . ILE A 1 253 ? -5.127 7.069 9.391 1.00 93.06 253 ILE A CA 1
ATOM 2008 C C . ILE A 1 253 ? -5.498 8.533 9.150 1.00 93.06 253 ILE A C 1
ATOM 2010 O O . ILE A 1 253 ? -5.273 9.041 8.053 1.00 93.06 253 ILE A O 1
ATOM 2014 N N . GLU A 1 254 ? -6.047 9.212 10.155 1.00 91.31 254 GLU A N 1
ATOM 2015 C CA . GLU A 1 254 ? -6.421 10.618 10.084 1.00 91.31 254 GLU A CA 1
ATOM 2016 C C . GLU A 1 254 ? -5.182 11.496 9.876 1.00 91.31 254 GLU A C 1
ATOM 2018 O O . GLU A 1 254 ? -4.165 11.340 10.553 1.00 91.31 254 GLU A O 1
ATOM 2023 N N . ARG A 1 255 ? -5.264 12.441 8.935 1.00 87.38 255 ARG A N 1
ATOM 2024 C CA . ARG A 1 255 ? -4.290 13.531 8.796 1.00 87.38 255 ARG A CA 1
ATOM 2025 C C . ARG A 1 255 ? -4.886 14.823 9.324 1.00 87.38 255 ARG A C 1
ATOM 2027 O O . ARG A 1 255 ? -5.788 15.402 8.717 1.00 87.38 255 ARG A O 1
ATOM 2034 N N . ARG A 1 256 ? -4.388 15.252 10.483 1.00 82.12 256 ARG A N 1
ATOM 2035 C CA . ARG A 1 256 ? -4.715 16.544 11.099 1.00 82.12 256 ARG A CA 1
ATOM 2036 C C . ARG A 1 256 ? -3.859 17.642 10.476 1.00 82.12 256 ARG A C 1
ATOM 2038 O O . ARG A 1 256 ? -2.782 17.364 9.965 1.00 82.12 256 ARG A O 1
ATOM 2045 N N . SER A 1 257 ? -4.301 18.896 10.563 1.00 78.69 257 SER A N 1
ATOM 2046 C CA . SER A 1 257 ? -3.576 20.050 10.000 1.00 78.69 257 SER A CA 1
ATOM 2047 C C . SER A 1 257 ? -2.148 20.219 10.532 1.00 78.69 257 SER A C 1
ATOM 2049 O O . SER A 1 257 ? -1.329 20.838 9.865 1.00 78.69 257 SER A O 1
ATOM 2051 N N . ALA A 1 258 ? -1.863 19.683 11.719 1.00 80.81 258 ALA A N 1
ATOM 2052 C CA . ALA A 1 258 ? -0.546 19.699 12.347 1.00 80.81 258 ALA A CA 1
ATOM 2053 C C . ALA A 1 258 ? 0.244 18.382 12.176 1.00 80.81 258 ALA A C 1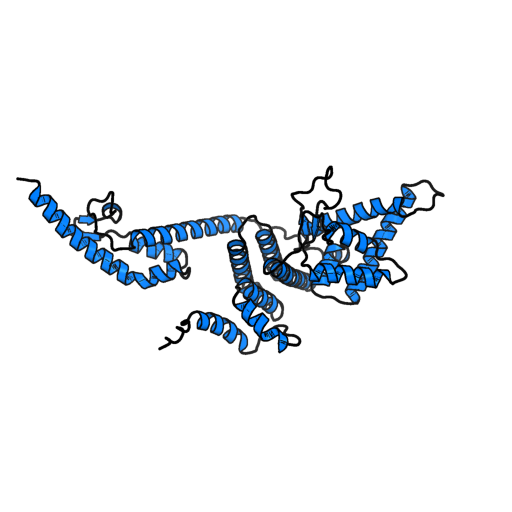
ATOM 2055 O O . ALA A 1 258 ? 1.355 18.282 12.685 1.00 80.81 258 ALA A O 1
ATOM 2056 N N . SER A 1 259 ? -0.295 17.387 11.458 1.00 81.69 259 SER A N 1
ATOM 2057 C CA . SER A 1 259 ? 0.460 16.178 11.105 1.00 81.69 259 SER A CA 1
ATOM 2058 C C . SER A 1 259 ? 1.591 16.533 10.143 1.00 81.69 259 SER A C 1
ATOM 2060 O O . SER A 1 259 ? 1.403 17.302 9.196 1.00 81.69 259 SER A O 1
ATOM 2062 N N . LYS A 1 260 ? 2.761 15.925 10.345 1.00 81.31 260 LYS A N 1
ATOM 2063 C CA . LYS A 1 260 ? 3.912 16.042 9.438 1.00 81.31 260 LYS A CA 1
ATOM 2064 C C . LYS A 1 260 ? 3.681 15.281 8.124 1.00 81.31 260 LYS A C 1
ATOM 2066 O O . LYS A 1 260 ? 4.478 15.402 7.192 1.00 81.31 260 LYS A O 1
ATOM 2071 N N . PHE A 1 261 ? 2.604 14.497 8.032 1.00 82.38 261 PHE A N 1
ATOM 2072 C CA . PHE A 1 261 ? 2.313 13.622 6.905 1.00 82.38 261 PHE A CA 1
ATOM 2073 C C . PHE A 1 261 ? 1.062 14.052 6.150 1.00 82.38 261 PHE A C 1
ATOM 2075 O O . PHE A 1 261 ? -0.037 14.134 6.690 1.00 82.38 261 PHE A O 1
ATOM 2082 N N . SER A 1 262 ? 1.217 14.225 4.843 1.00 83.81 262 SER A N 1
ATOM 2083 C CA . SER A 1 262 ? 0.090 14.446 3.942 1.00 83.81 262 SER A CA 1
ATOM 2084 C C . SER A 1 262 ? -0.565 13.129 3.522 1.00 83.81 262 SER A C 1
ATOM 2086 O O . SER A 1 262 ? 0.012 12.038 3.634 1.00 83.81 262 SER A O 1
ATOM 2088 N N . HIS A 1 263 ? -1.787 13.232 2.999 1.00 89.31 263 HIS A N 1
ATOM 2089 C CA . HIS A 1 263 ? -2.409 12.132 2.266 1.00 89.31 263 HIS A CA 1
ATOM 2090 C C . HIS A 1 263 ? -1.587 11.780 1.023 1.00 89.31 263 HIS A C 1
ATOM 2092 O O . HIS A 1 263 ? -0.819 12.592 0.505 1.00 89.31 263 HIS A O 1
ATOM 2098 N N . LEU A 1 264 ? -1.794 10.567 0.515 1.00 89.81 264 LEU A N 1
ATOM 2099 C CA . LEU A 1 264 ? -1.288 10.199 -0.797 1.00 89.81 264 LEU A CA 1
ATOM 2100 C C . LEU A 1 264 ? -2.086 10.896 -1.902 1.00 89.81 264 LEU A C 1
ATOM 2102 O O . LEU A 1 264 ? -3.318 10.915 -1.863 1.00 89.81 264 LEU A O 1
ATOM 2106 N N . GLU A 1 265 ? -1.386 11.352 -2.939 1.00 84.75 265 GLU A N 1
ATOM 2107 C CA . GLU A 1 265 ? -1.989 11.964 -4.124 1.00 84.75 265 GLU A CA 1
ATOM 2108 C C . GLU A 1 265 ? -1.466 11.339 -5.428 1.00 84.75 265 GLU A C 1
ATOM 2110 O O . GLU A 1 265 ? -0.431 10.665 -5.474 1.00 84.75 265 GLU A O 1
ATOM 2115 N N . GLY A 1 266 ? -2.223 11.545 -6.508 1.00 84.94 266 GLY A N 1
ATOM 2116 C CA . GLY A 1 266 ? -1.827 11.198 -7.871 1.00 84.94 266 GLY A CA 1
ATOM 2117 C C . GLY A 1 266 ? -1.417 9.733 -8.070 1.00 84.94 266 GLY A C 1
ATOM 2118 O O . GLY A 1 266 ? -2.128 8.790 -7.702 1.00 84.94 266 GLY A O 1
ATOM 2119 N N . LYS A 1 267 ? -0.259 9.539 -8.713 1.00 83.19 267 LYS A N 1
ATOM 2120 C CA . LYS A 1 267 ? 0.240 8.208 -9.086 1.00 83.19 267 LYS A CA 1
ATOM 2121 C C . LYS A 1 267 ? 0.570 7.346 -7.868 1.00 83.19 267 LYS A C 1
ATOM 2123 O O . LYS A 1 267 ? 0.330 6.143 -7.905 1.00 83.19 267 LYS A O 1
ATOM 2128 N N . GLU A 1 268 ? 1.078 7.940 -6.790 1.00 86.12 268 GLU A N 1
ATOM 2129 C CA . GLU A 1 268 ? 1.448 7.206 -5.574 1.00 86.12 268 GLU A CA 1
ATOM 2130 C C . GLU A 1 268 ? 0.215 6.619 -4.879 1.00 86.12 268 GLU A C 1
ATOM 2132 O O . GLU A 1 268 ? 0.183 5.421 -4.599 1.00 86.12 268 GLU A O 1
ATOM 2137 N N . ALA A 1 269 ? -0.841 7.423 -4.703 1.00 87.50 269 ALA A N 1
ATOM 2138 C CA . ALA A 1 269 ? -2.132 6.949 -4.193 1.00 87.50 269 ALA A CA 1
ATOM 2139 C C . ALA A 1 269 ? -2.667 5.761 -5.002 1.00 87.50 269 ALA A C 1
ATOM 2141 O O . ALA A 1 269 ? -3.095 4.747 -4.446 1.00 87.50 269 ALA A O 1
ATOM 2142 N N . THR A 1 270 ? -2.589 5.878 -6.328 1.00 85.12 270 THR A N 1
ATOM 2143 C CA . THR A 1 270 ? -3.030 4.833 -7.252 1.00 85.12 270 THR A CA 1
ATOM 2144 C C . THR A 1 270 ? -2.204 3.556 -7.106 1.00 85.12 270 THR A C 1
ATOM 2146 O O . THR A 1 270 ? -2.769 2.460 -7.121 1.00 85.12 270 THR A O 1
ATOM 2149 N N . ALA A 1 271 ? -0.883 3.677 -6.959 1.00 88.69 271 ALA A N 1
ATOM 2150 C CA . ALA A 1 271 ? 0.012 2.534 -6.823 1.00 88.69 271 ALA A CA 1
ATOM 2151 C C . ALA A 1 271 ? -0.259 1.751 -5.539 1.00 88.69 271 ALA A C 1
ATOM 2153 O O . ALA A 1 271 ? -0.390 0.531 -5.591 1.00 88.69 271 ALA A O 1
ATOM 2154 N N . TYR A 1 272 ? -0.427 2.439 -4.407 1.00 90.00 272 TYR A N 1
ATOM 2155 C CA . TYR A 1 272 ? -0.827 1.791 -3.157 1.00 90.00 272 TYR A CA 1
ATOM 2156 C C . TYR A 1 272 ? -2.190 1.096 -3.277 1.00 90.00 272 TYR A C 1
ATOM 2158 O O . TYR A 1 272 ? -2.364 -0.001 -2.753 1.00 90.00 272 TYR A O 1
ATOM 2166 N N . ASP A 1 273 ? -3.155 1.684 -3.990 1.00 86.88 273 ASP A N 1
ATOM 2167 C CA . ASP A 1 273 ? -4.465 1.061 -4.216 1.00 86.88 273 ASP A CA 1
ATOM 2168 C C . ASP A 1 273 ? -4.405 -0.225 -5.045 1.00 86.88 273 ASP A C 1
ATOM 2170 O O . ASP A 1 273 ? -4.977 -1.248 -4.663 1.00 86.88 273 ASP A O 1
ATOM 2174 N N . HIS A 1 274 ? -3.669 -0.208 -6.153 1.00 88.38 274 HIS A N 1
ATOM 2175 C CA . HIS A 1 274 ? -3.533 -1.393 -6.996 1.00 88.38 274 HIS A CA 1
ATOM 2176 C C . HIS A 1 274 ? -2.666 -2.465 -6.336 1.00 88.38 274 HIS A C 1
ATOM 2178 O O . HIS A 1 274 ? -2.989 -3.649 -6.440 1.00 88.38 274 HIS A O 1
ATOM 2184 N N . ASN A 1 275 ? -1.627 -2.065 -5.596 1.00 91.94 275 ASN A N 1
ATOM 2185 C CA . ASN A 1 275 ? -0.810 -3.002 -4.834 1.00 91.94 275 ASN A CA 1
ATOM 2186 C C . ASN A 1 275 ? -1.627 -3.680 -3.720 1.00 91.94 275 ASN A C 1
ATOM 2188 O O . ASN A 1 275 ? -1.499 -4.886 -3.535 1.00 91.94 275 ASN A O 1
ATOM 2192 N N . ALA A 1 276 ? -2.539 -2.954 -3.053 1.00 89.44 276 ALA A N 1
ATOM 2193 C CA . ALA A 1 276 ? -3.481 -3.533 -2.085 1.00 89.44 276 ALA A CA 1
ATOM 2194 C C . ALA A 1 276 ? -4.335 -4.635 -2.719 1.00 89.44 276 ALA A C 1
ATOM 2196 O O . ALA A 1 276 ? -4.403 -5.748 -2.209 1.00 89.44 276 ALA A O 1
ATOM 2197 N N . LYS A 1 277 ? -4.948 -4.346 -3.872 1.00 88.50 277 LYS A N 1
ATOM 2198 C CA . LYS A 1 277 ? -5.794 -5.304 -4.603 1.00 88.50 277 LYS A CA 1
ATOM 2199 C C . LYS A 1 277 ? -5.009 -6.532 -5.059 1.00 88.50 277 LYS A C 1
ATOM 2201 O O . LYS A 1 277 ? -5.503 -7.651 -4.949 1.00 88.50 277 LYS A O 1
ATOM 2206 N N . LEU A 1 278 ? -3.789 -6.333 -5.559 1.00 89.88 278 LEU A N 1
ATOM 2207 C CA . LEU A 1 278 ? -2.916 -7.429 -5.975 1.00 89.88 278 LEU A CA 1
ATOM 2208 C C . LEU A 1 278 ? -2.514 -8.303 -4.782 1.00 89.88 278 LEU A C 1
ATOM 2210 O O . LEU A 1 278 ? -2.542 -9.528 -4.874 1.00 89.88 278 LEU A O 1
ATOM 2214 N N . TYR A 1 279 ? -2.210 -7.680 -3.648 1.00 90.69 279 TYR A N 1
ATOM 2215 C CA . TYR A 1 279 ? -1.840 -8.379 -2.428 1.00 90.69 279 TYR A CA 1
ATOM 2216 C C . TYR A 1 279 ? -3.015 -9.147 -1.803 1.00 90.69 279 TYR A C 1
ATOM 2218 O O . TYR A 1 279 ? -2.856 -10.310 -1.438 1.00 90.69 279 TYR A O 1
ATOM 2226 N N . LEU A 1 280 ? -4.219 -8.565 -1.767 1.00 86.81 280 LEU A N 1
ATOM 2227 C CA . LEU A 1 280 ? -5.445 -9.275 -1.377 1.00 86.81 280 LEU A CA 1
ATOM 2228 C C . LEU A 1 280 ? -5.725 -10.454 -2.308 1.00 86.81 280 LEU A C 1
ATOM 2230 O O . LEU A 1 280 ? -6.057 -11.541 -1.845 1.00 86.81 280 LEU A O 1
ATOM 2234 N N . LYS A 1 281 ? -5.498 -10.290 -3.617 1.00 87.69 281 LYS A N 1
ATOM 2235 C CA . LYS A 1 281 ? -5.613 -11.405 -4.557 1.00 87.69 281 LYS A CA 1
ATOM 2236 C C . LYS A 1 281 ? -4.607 -12.512 -4.253 1.00 87.69 281 LYS A C 1
ATOM 2238 O O . LYS A 1 281 ? -4.968 -13.681 -4.336 1.00 87.69 281 LYS A O 1
ATOM 2243 N N . ALA A 1 282 ? -3.373 -12.166 -3.896 1.00 88.12 282 ALA A N 1
ATOM 2244 C CA . ALA A 1 282 ? -2.374 -13.143 -3.483 1.00 88.12 282 ALA A CA 1
ATOM 2245 C C . ALA A 1 282 ? -2.815 -13.907 -2.225 1.00 88.12 282 ALA A C 1
ATOM 2247 O O . ALA A 1 282 ? -2.653 -15.120 -2.161 1.00 88.12 282 ALA A O 1
ATOM 2248 N N . LYS A 1 283 ? -3.442 -13.220 -1.266 1.00 83.44 283 LYS A N 1
ATOM 2249 C CA . LYS A 1 283 ? -4.017 -13.828 -0.056 1.00 83.44 283 LYS A CA 1
ATOM 2250 C C . LYS A 1 283 ? -5.156 -14.799 -0.386 1.00 83.44 283 LYS A C 1
ATOM 2252 O O . LYS A 1 283 ? -5.120 -15.937 0.063 1.00 83.44 283 LYS A O 1
ATOM 2257 N N . GLU A 1 284 ? -6.080 -14.434 -1.276 1.00 84.44 284 GLU A N 1
ATOM 2258 C CA . GLU A 1 284 ? -7.117 -15.367 -1.753 1.00 84.44 284 GLU A CA 1
ATOM 2259 C C . GLU A 1 284 ? -6.533 -16.633 -2.408 1.00 84.44 284 GLU A C 1
ATOM 2261 O O . GLU A 1 284 ? -7.156 -17.692 -2.381 1.00 84.44 284 GLU A O 1
ATOM 2266 N N . LEU A 1 285 ? -5.364 -16.536 -3.051 1.00 83.88 285 LEU A N 1
ATOM 2267 C CA . LEU A 1 285 ? -4.687 -17.695 -3.642 1.00 83.88 285 LEU A CA 1
ATOM 2268 C C . LEU A 1 285 ? -4.118 -18.619 -2.559 1.00 83.88 285 LEU A C 1
ATOM 2270 O O . LEU A 1 285 ? -4.218 -19.835 -2.698 1.00 83.88 285 LEU A O 1
ATOM 2274 N N . VAL A 1 286 ? -3.595 -18.065 -1.460 1.00 83.94 286 VAL A N 1
ATOM 2275 C CA . VAL A 1 286 ? -3.191 -18.848 -0.277 1.00 83.94 286 VAL A CA 1
ATOM 2276 C C . VAL A 1 286 ? -4.372 -19.643 0.268 1.00 83.94 286 VAL A C 1
ATOM 2278 O O . VAL A 1 286 ? -4.252 -20.847 0.474 1.00 83.94 286 VAL A O 1
ATOM 2281 N N . GLU A 1 287 ? -5.525 -18.994 0.446 1.00 80.88 287 GLU A N 1
ATOM 2282 C CA . GLU A 1 287 ? -6.744 -19.633 0.966 1.00 80.88 287 GLU A CA 1
ATOM 2283 C C . GLU A 1 287 ? -7.240 -20.782 0.072 1.00 80.88 287 GLU A C 1
ATOM 2285 O O . GLU A 1 287 ? -7.872 -21.723 0.548 1.00 80.88 287 GLU A O 1
ATOM 2290 N N . ARG A 1 288 ? -6.931 -20.732 -1.229 1.00 81.06 288 ARG A N 1
ATOM 2291 C CA . ARG A 1 288 ? -7.249 -21.784 -2.210 1.00 81.06 288 ARG A CA 1
ATOM 2292 C C . ARG A 1 288 ? -6.196 -22.892 -2.285 1.00 81.06 288 ARG A C 1
ATOM 2294 O O . ARG A 1 288 ? -6.371 -23.833 -3.055 1.00 81.06 288 ARG A O 1
ATOM 2301 N N . GLY A 1 289 ? -5.110 -22.790 -1.519 1.00 78.25 289 GLY A N 1
ATOM 2302 C CA . GLY A 1 289 ? -3.986 -23.727 -1.555 1.00 78.25 289 GLY A CA 1
ATOM 2303 C C . GLY A 1 289 ? -3.005 -23.494 -2.710 1.00 78.25 289 GLY A C 1
ATOM 2304 O O . GLY A 1 289 ? -2.151 -24.334 -2.985 1.00 78.25 289 GLY A O 1
ATOM 2305 N N . GLU A 1 290 ? -3.087 -22.353 -3.396 1.00 81.62 290 GLU A N 1
ATOM 2306 C CA . GLU A 1 290 ? -2.251 -22.007 -4.551 1.00 81.62 290 GLU A CA 1
ATOM 2307 C C . GLU A 1 290 ? -0.950 -21.300 -4.126 1.00 81.62 290 GLU A C 1
ATOM 2309 O O . GLU A 1 290 ? -0.568 -20.245 -4.644 1.00 81.62 290 GLU A O 1
ATOM 2314 N N . TYR A 1 291 ? -0.246 -21.896 -3.160 1.00 83.44 291 TYR A N 1
ATOM 2315 C CA . TYR A 1 291 ? 0.859 -21.266 -2.428 1.00 83.44 291 TYR A CA 1
ATOM 2316 C C . TYR A 1 291 ? 2.015 -20.784 -3.312 1.00 83.44 291 TYR A C 1
ATOM 2318 O O . TYR A 1 291 ? 2.610 -19.747 -3.033 1.00 83.44 291 TYR A O 1
ATOM 2326 N N . GLN A 1 292 ? 2.333 -21.503 -4.393 1.00 83.44 292 GLN A N 1
ATOM 2327 C CA . GLN A 1 292 ? 3.435 -21.123 -5.287 1.00 83.44 292 GLN A CA 1
ATOM 2328 C C . GLN A 1 292 ? 3.150 -19.806 -6.016 1.00 83.44 292 GLN A C 1
ATOM 2330 O O . GLN A 1 292 ? 3.996 -18.914 -6.040 1.00 83.44 292 GLN A O 1
ATOM 2335 N N . VAL A 1 293 ? 1.951 -19.669 -6.591 1.00 85.25 293 VAL A N 1
ATOM 2336 C CA . VAL A 1 293 ? 1.543 -18.445 -7.295 1.00 85.25 293 VAL A CA 1
ATOM 2337 C C . VAL A 1 293 ? 1.366 -17.313 -6.290 1.00 85.25 293 VAL A C 1
ATOM 2339 O O . VAL A 1 293 ? 1.860 -16.211 -6.518 1.00 85.25 293 VAL A O 1
ATOM 2342 N N . ALA A 1 294 ? 0.728 -17.595 -5.152 1.00 85.50 294 ALA A N 1
ATOM 2343 C CA . ALA A 1 294 ? 0.557 -16.630 -4.076 1.00 85.50 294 ALA A CA 1
ATOM 2344 C C . ALA A 1 294 ? 1.896 -16.055 -3.593 1.00 85.50 294 ALA A C 1
ATOM 2346 O O . ALA A 1 294 ? 2.039 -14.837 -3.520 1.00 85.50 294 ALA A O 1
ATOM 2347 N N . GLY A 1 295 ? 2.892 -16.910 -3.337 1.00 85.81 295 GLY A N 1
ATOM 2348 C CA . GLY A 1 295 ? 4.219 -16.497 -2.885 1.00 85.81 295 GLY A CA 1
ATOM 2349 C C . GLY A 1 295 ? 4.926 -15.575 -3.878 1.00 85.81 295 GLY A C 1
ATOM 2350 O O . GLY A 1 295 ? 5.457 -14.540 -3.479 1.00 85.81 295 GLY A O 1
ATOM 2351 N N . ILE A 1 296 ? 4.856 -15.890 -5.178 1.00 89.50 296 ILE A N 1
ATOM 2352 C CA . ILE A 1 296 ? 5.419 -15.039 -6.240 1.00 89.50 296 ILE A CA 1
ATOM 2353 C C . ILE A 1 296 ? 4.750 -13.659 -6.242 1.00 89.50 296 ILE A C 1
ATOM 2355 O O . ILE A 1 296 ? 5.430 -12.633 -6.271 1.00 89.50 296 ILE A O 1
ATOM 2359 N N . VAL A 1 297 ? 3.416 -13.620 -6.186 1.00 90.62 297 VAL A N 1
ATOM 2360 C CA . VAL A 1 297 ? 2.668 -12.357 -6.213 1.00 90.62 297 VAL A CA 1
ATOM 2361 C C . VAL A 1 297 ? 2.927 -11.539 -4.945 1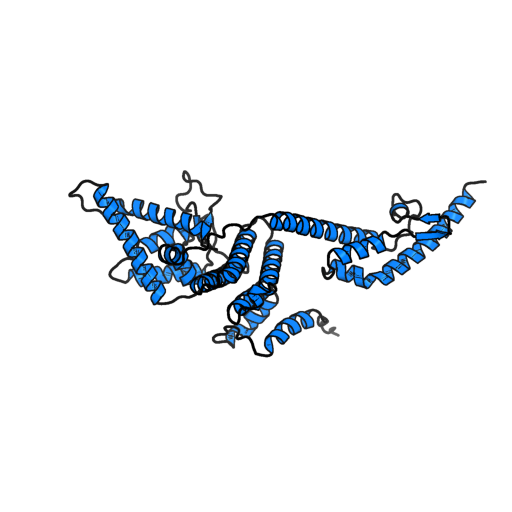.00 90.62 297 VAL A C 1
ATOM 2363 O O . VAL A 1 297 ? 3.179 -10.341 -5.044 1.00 90.62 297 VAL A O 1
ATOM 2366 N N . MET A 1 298 ? 2.937 -12.165 -3.764 1.00 91.50 298 MET A N 1
ATOM 2367 C CA . MET A 1 298 ? 3.251 -11.497 -2.494 1.00 91.50 298 MET A CA 1
ATOM 2368 C C . MET A 1 298 ? 4.658 -10.899 -2.494 1.00 91.50 298 MET A C 1
ATOM 2370 O O . MET A 1 298 ? 4.838 -9.761 -2.059 1.00 91.50 298 MET A O 1
ATOM 2374 N N . GLN A 1 299 ? 5.646 -11.627 -3.022 1.00 91.38 299 GLN A N 1
ATOM 2375 C CA . GLN A 1 299 ? 7.005 -11.117 -3.171 1.00 91.38 299 GLN A CA 1
ATOM 2376 C C . GLN A 1 299 ? 7.030 -9.863 -4.051 1.00 91.38 299 GLN A C 1
ATOM 2378 O O . GLN A 1 299 ? 7.623 -8.857 -3.659 1.00 91.38 299 GLN A O 1
ATOM 2383 N N . GLY A 1 300 ? 6.340 -9.887 -5.193 1.00 93.06 300 GLY A N 1
ATOM 2384 C CA . GLY A 1 300 ? 6.216 -8.715 -6.057 1.00 93.06 300 GLY A CA 1
ATOM 2385 C C . GLY A 1 300 ? 5.523 -7.535 -5.366 1.00 93.06 300 GLY A C 1
ATOM 2386 O O . GLY A 1 300 ? 6.005 -6.407 -5.450 1.00 93.06 300 GLY A O 1
ATOM 2387 N N . CYS A 1 301 ? 4.456 -7.771 -4.595 1.00 93.44 301 CYS A N 1
ATOM 2388 C CA . CYS A 1 301 ? 3.795 -6.716 -3.818 1.00 93.44 301 CYS A CA 1
ATOM 2389 C C . CYS A 1 301 ? 4.723 -6.074 -2.775 1.00 93.44 301 CYS A C 1
ATOM 2391 O O . CYS A 1 301 ? 4.695 -4.853 -2.588 1.00 93.44 301 CYS A O 1
ATOM 2393 N N . ASN A 1 302 ? 5.557 -6.880 -2.113 1.00 92.06 302 ASN A N 1
ATOM 2394 C CA . ASN A 1 302 ? 6.546 -6.408 -1.143 1.00 92.06 302 ASN A CA 1
ATOM 2395 C C . ASN A 1 302 ? 7.665 -5.604 -1.816 1.00 92.06 302 ASN A C 1
ATOM 2397 O O . ASN A 1 302 ? 8.076 -4.569 -1.290 1.00 92.06 302 ASN A O 1
ATOM 2401 N N . GLN A 1 303 ? 8.111 -6.019 -3.004 1.00 93.00 303 GLN A N 1
ATOM 2402 C CA . GLN A 1 303 ? 9.050 -5.237 -3.812 1.00 93.00 303 GLN A CA 1
ATOM 2403 C C . GLN A 1 303 ? 8.440 -3.887 -4.206 1.00 93.00 303 GLN A C 1
ATOM 2405 O O . GLN A 1 303 ? 9.065 -2.854 -3.989 1.00 93.00 303 GLN A O 1
ATOM 2410 N N . ILE A 1 304 ? 7.187 -3.862 -4.674 1.00 93.75 304 ILE A N 1
ATOM 2411 C CA . ILE A 1 304 ? 6.470 -2.616 -4.992 1.00 93.75 304 ILE A CA 1
ATOM 2412 C C . ILE A 1 304 ? 6.362 -1.714 -3.754 1.00 93.75 304 ILE A C 1
ATOM 2414 O O . ILE A 1 304 ? 6.625 -0.515 -3.848 1.00 93.75 304 ILE A O 1
ATOM 2418 N N . LYS A 1 305 ? 6.025 -2.269 -2.580 1.00 93.88 305 LYS A N 1
ATOM 2419 C CA . LYS A 1 305 ? 6.005 -1.523 -1.308 1.00 93.88 305 LYS A CA 1
ATOM 2420 C C . LYS A 1 305 ? 7.377 -0.910 -1.004 1.00 93.88 305 LYS A C 1
ATOM 2422 O O . LYS A 1 305 ? 7.446 0.251 -0.603 1.00 93.88 305 LYS A O 1
ATOM 2427 N N . SER A 1 306 ? 8.457 -1.667 -1.192 1.00 92.56 306 SER A N 1
ATOM 2428 C CA . SER A 1 306 ? 9.828 -1.184 -0.990 1.00 92.56 306 SER A CA 1
ATOM 2429 C C . SER A 1 306 ? 10.167 -0.031 -1.938 1.00 92.56 306 SER A C 1
ATOM 2431 O O . SER A 1 306 ? 10.668 1.001 -1.497 1.00 92.56 306 SER A O 1
ATOM 2433 N N . GLU A 1 307 ? 9.827 -0.156 -3.223 1.00 93.25 307 GLU A N 1
ATOM 2434 C CA . GLU A 1 307 ? 10.052 0.900 -4.217 1.00 93.25 307 GLU A CA 1
ATOM 2435 C C . GLU A 1 307 ? 9.274 2.178 -3.885 1.00 93.25 307 GLU A C 1
ATOM 2437 O O . GLU A 1 307 ? 9.842 3.272 -3.920 1.00 93.25 307 GLU A O 1
ATOM 2442 N N . LEU A 1 308 ? 8.001 2.059 -3.488 1.00 91.50 308 LEU A N 1
ATOM 2443 C CA . LEU A 1 308 ? 7.173 3.207 -3.098 1.00 91.50 308 LEU A CA 1
ATOM 2444 C C . LEU A 1 308 ? 7.780 3.980 -1.917 1.00 91.50 308 LEU A C 1
ATOM 2446 O O . LEU A 1 308 ? 7.763 5.213 -1.916 1.00 91.50 308 LEU A O 1
ATOM 2450 N N . ASN A 1 309 ? 8.379 3.265 -0.963 1.00 90.38 309 ASN A N 1
ATOM 2451 C CA . ASN A 1 309 ? 9.004 3.828 0.236 1.00 90.38 309 ASN A CA 1
ATOM 2452 C C . ASN A 1 309 ? 10.486 4.196 0.074 1.00 90.38 309 ASN A C 1
ATOM 2454 O O . ASN A 1 309 ? 11.100 4.685 1.020 1.00 90.38 309 ASN A O 1
ATOM 2458 N N . SER A 1 310 ? 11.073 3.987 -1.105 1.00 90.69 310 SER A N 1
ATOM 2459 C CA . SER A 1 310 ? 12.461 4.369 -1.367 1.00 90.69 310 SER A CA 1
ATOM 2460 C C . SER A 1 310 ? 12.645 5.894 -1.429 1.00 90.69 310 SER A C 1
ATOM 2462 O O . SER A 1 310 ? 11.688 6.661 -1.574 1.00 90.69 310 SER A O 1
ATOM 2464 N N . SER A 1 311 ? 13.895 6.352 -1.363 1.00 88.56 311 SER A N 1
ATOM 2465 C CA . SER A 1 311 ? 14.270 7.761 -1.560 1.00 88.56 311 SER A CA 1
ATOM 2466 C C . SER A 1 311 ? 14.425 8.162 -3.033 1.00 88.56 311 SER A C 1
ATOM 2468 O O . SER A 1 311 ? 14.831 9.288 -3.318 1.00 88.56 311 SER A O 1
ATOM 2470 N N . LEU A 1 312 ? 14.126 7.256 -3.970 1.00 86.62 312 LEU A N 1
ATOM 2471 C CA . LEU A 1 312 ? 14.226 7.515 -5.405 1.00 86.62 312 LEU A CA 1
ATOM 2472 C C . LEU A 1 312 ? 13.209 8.573 -5.856 1.00 86.62 312 LEU A C 1
ATOM 2474 O O . LEU A 1 312 ? 12.167 8.778 -5.224 1.00 86.62 312 LEU A O 1
ATOM 2478 N N . ASP A 1 313 ? 13.483 9.231 -6.979 1.00 89.81 313 ASP A N 1
ATOM 2479 C CA . ASP A 1 313 ? 12.503 10.115 -7.600 1.00 89.81 313 ASP A CA 1
ATOM 2480 C C . ASP A 1 313 ? 11.299 9.319 -8.140 1.00 89.81 313 ASP A C 1
ATOM 2482 O O . ASP A 1 313 ? 11.364 8.108 -8.372 1.00 89.81 313 ASP A O 1
ATOM 2486 N N . GLN A 1 314 ? 10.168 10.002 -8.345 1.00 82.94 314 GLN A N 1
ATOM 2487 C CA . GLN A 1 314 ? 8.939 9.340 -8.783 1.00 82.94 314 GLN A CA 1
ATOM 2488 C C . GLN A 1 314 ? 9.101 8.616 -10.125 1.00 82.94 314 GLN A C 1
ATOM 2490 O O . GLN A 1 314 ? 8.566 7.522 -10.282 1.00 82.94 314 GLN A O 1
ATOM 2495 N N . GLN A 1 315 ? 9.829 9.172 -11.094 1.00 82.56 315 GLN A N 1
ATOM 2496 C CA . GLN A 1 315 ? 9.964 8.530 -12.400 1.00 82.56 315 GLN A CA 1
ATOM 2497 C C . GLN A 1 315 ? 10.695 7.192 -12.266 1.00 82.56 315 GLN A C 1
ATOM 2499 O O . GLN A 1 315 ? 10.228 6.185 -12.806 1.00 82.56 315 GLN A O 1
ATOM 2504 N N . GLN A 1 316 ? 11.773 7.156 -11.482 1.00 85.88 316 GLN A N 1
ATOM 2505 C CA . GLN A 1 316 ? 12.509 5.925 -11.226 1.00 85.88 316 GLN A CA 1
ATOM 2506 C C . GLN A 1 316 ? 11.673 4.901 -10.445 1.00 85.88 316 GLN A C 1
ATOM 2508 O O . GLN A 1 316 ? 11.615 3.739 -10.850 1.00 85.88 316 GLN A O 1
ATOM 2513 N N . LYS A 1 317 ? 10.959 5.325 -9.389 1.00 88.38 317 LYS A N 1
ATOM 2514 C CA . LYS A 1 317 ? 10.048 4.449 -8.625 1.00 88.38 317 LYS A CA 1
ATOM 2515 C C . LYS A 1 317 ? 9.046 3.752 -9.539 1.00 88.38 317 LYS A C 1
ATOM 2517 O O . LYS A 1 317 ? 8.895 2.534 -9.500 1.00 88.38 317 LYS A O 1
ATOM 2522 N N . PHE A 1 318 ? 8.370 4.520 -10.393 1.00 86.31 318 PHE A N 1
ATOM 2523 C CA . PHE A 1 318 ? 7.346 3.978 -11.283 1.00 86.31 318 PHE A CA 1
ATOM 2524 C C . PHE A 1 318 ? 7.927 3.123 -12.414 1.00 86.31 318 PHE A C 1
ATOM 2526 O O . PHE A 1 318 ? 7.282 2.155 -12.818 1.00 86.31 318 PHE A O 1
ATOM 2533 N N . SER A 1 319 ? 9.151 3.406 -12.874 1.00 85.00 319 SER A N 1
ATOM 2534 C CA . SER A 1 319 ? 9.868 2.521 -13.800 1.00 85.00 319 SER A CA 1
ATOM 2535 C C . SER A 1 319 ? 10.165 1.164 -13.159 1.00 85.00 319 SER A C 1
ATOM 2537 O O . SER A 1 319 ? 9.881 0.125 -13.753 1.00 85.00 319 SER A O 1
ATOM 2539 N N . ASN A 1 320 ? 10.663 1.153 -11.919 1.00 87.44 320 ASN A N 1
ATOM 2540 C CA . ASN A 1 320 ? 10.955 -0.082 -11.187 1.00 87.44 320 ASN A CA 1
ATOM 2541 C C . ASN A 1 320 ? 9.676 -0.889 -10.921 1.00 87.44 320 ASN A C 1
ATOM 2543 O O . ASN A 1 320 ? 9.636 -2.090 -11.178 1.00 87.44 320 ASN A O 1
ATOM 2547 N N . ILE A 1 321 ? 8.596 -0.222 -10.498 1.00 89.00 321 ILE A N 1
ATOM 2548 C CA . ILE A 1 321 ? 7.278 -0.848 -10.315 1.00 89.00 321 ILE A CA 1
ATOM 2549 C C . ILE A 1 321 ? 6.773 -1.461 -11.627 1.00 89.00 321 ILE A C 1
ATOM 2551 O O . ILE A 1 321 ? 6.281 -2.588 -11.621 1.00 89.00 321 ILE A O 1
ATOM 2555 N N . LYS A 1 322 ? 6.927 -0.765 -12.763 1.00 86.94 322 LYS A N 1
ATOM 2556 C CA . LYS A 1 322 ? 6.570 -1.310 -14.081 1.00 86.94 322 LYS A CA 1
ATOM 2557 C C . LYS A 1 322 ? 7.351 -2.591 -14.377 1.00 86.94 322 LYS A C 1
ATOM 2559 O O . LYS A 1 322 ? 6.743 -3.566 -14.808 1.00 86.94 322 LYS A O 1
ATOM 2564 N N . HIS A 1 323 ? 8.658 -2.619 -14.116 1.00 85.56 323 HIS A N 1
ATOM 2565 C CA . HIS A 1 323 ? 9.467 -3.825 -14.308 1.00 85.56 323 HIS A CA 1
ATOM 2566 C C . HIS A 1 323 ? 9.001 -4.990 -13.430 1.00 85.56 323 HIS A C 1
ATOM 2568 O O . HIS A 1 323 ? 8.780 -6.073 -13.963 1.00 85.56 323 HIS A O 1
ATOM 2574 N N . ILE A 1 324 ? 8.747 -4.758 -12.137 1.00 89.81 324 ILE A N 1
ATOM 2575 C CA . ILE A 1 324 ? 8.229 -5.794 -11.224 1.00 89.81 324 ILE A CA 1
ATOM 2576 C C . ILE A 1 324 ? 6.907 -6.365 -11.752 1.00 89.81 324 ILE A C 1
ATOM 2578 O O . ILE A 1 324 ? 6.702 -7.576 -11.786 1.00 89.81 324 ILE A O 1
ATOM 2582 N N . LEU A 1 325 ? 6.001 -5.501 -12.211 1.00 86.44 325 LEU A N 1
ATOM 2583 C CA . LEU A 1 325 ? 4.709 -5.928 -12.743 1.00 86.44 325 LEU A CA 1
ATOM 2584 C C . LEU A 1 325 ? 4.832 -6.698 -14.070 1.00 86.44 325 LEU A C 1
ATOM 2586 O O . LEU A 1 325 ? 4.061 -7.631 -14.289 1.00 86.44 325 LEU A O 1
ATOM 2590 N N . ILE A 1 326 ? 5.786 -6.343 -14.938 1.00 84.62 326 ILE A N 1
ATOM 2591 C CA . ILE A 1 326 ? 6.096 -7.105 -16.161 1.00 84.62 326 ILE A CA 1
ATOM 2592 C C . ILE A 1 326 ? 6.633 -8.489 -15.789 1.00 84.62 326 ILE A C 1
ATOM 2594 O O . ILE A 1 326 ? 6.159 -9.484 -16.328 1.00 84.62 326 ILE A O 1
ATOM 2598 N N . GLU A 1 327 ? 7.556 -8.577 -14.830 1.00 85.88 327 GLU A N 1
ATOM 2599 C CA . GLU A 1 327 ? 8.095 -9.857 -14.358 1.00 85.88 327 GLU A CA 1
ATOM 2600 C C . GLU A 1 327 ? 7.008 -10.747 -13.745 1.00 85.88 327 GLU A C 1
ATOM 2602 O O . GLU A 1 327 ? 6.948 -11.940 -14.042 1.00 85.88 327 GLU A O 1
ATOM 2607 N N . LEU A 1 328 ? 6.108 -10.174 -12.939 1.00 87.31 328 LEU A N 1
ATOM 2608 C CA . LEU A 1 328 ? 4.949 -10.893 -12.412 1.00 87.31 328 LEU A CA 1
ATOM 2609 C C . LEU A 1 328 ? 4.033 -11.378 -13.533 1.00 87.31 328 LEU A C 1
ATOM 2611 O O . LEU A 1 328 ? 3.614 -12.533 -13.515 1.00 87.31 328 LEU A O 1
ATOM 2615 N N . ARG A 1 329 ? 3.720 -10.509 -14.503 1.00 85.56 329 ARG A N 1
ATOM 2616 C CA . ARG A 1 329 ? 2.887 -10.856 -15.657 1.00 85.56 329 ARG A CA 1
ATOM 2617 C C . ARG A 1 329 ? 3.511 -12.010 -16.428 1.00 85.56 329 ARG A C 1
ATOM 2619 O O . ARG A 1 329 ? 2.804 -12.957 -16.738 1.00 85.56 329 ARG A O 1
ATOM 2626 N N . ASP A 1 330 ? 4.802 -11.946 -16.724 1.00 83.00 330 ASP A N 1
ATOM 2627 C CA . ASP A 1 330 ? 5.479 -12.882 -17.627 1.00 83.00 330 ASP A CA 1
ATOM 2628 C C . ASP A 1 330 ? 5.958 -14.157 -16.912 1.00 83.00 330 ASP A C 1
ATOM 2630 O O . ASP A 1 330 ? 6.437 -15.095 -17.552 1.00 83.00 330 ASP A O 1
ATOM 2634 N N . ASN A 1 331 ? 5.780 -14.241 -15.590 1.00 86.19 331 ASN A N 1
ATOM 2635 C CA . ASN A 1 331 ? 6.100 -15.435 -14.824 1.00 86.19 331 ASN A CA 1
ATOM 2636 C C . ASN A 1 331 ? 5.229 -16.633 -15.273 1.00 86.19 331 ASN A C 1
ATOM 2638 O O . ASN A 1 331 ? 3.999 -16.546 -15.207 1.00 86.19 331 ASN A O 1
ATOM 2642 N N . PRO A 1 332 ? 5.822 -17.788 -15.646 1.00 82.38 332 PRO A N 1
ATOM 2643 C CA . PRO A 1 332 ? 5.072 -18.950 -16.132 1.00 82.38 332 PRO A CA 1
ATOM 2644 C C . PRO A 1 332 ? 3.974 -19.435 -15.176 1.00 82.38 332 PRO A C 1
ATOM 2646 O O . PRO A 1 332 ? 2.874 -19.759 -15.615 1.00 82.38 332 PRO A O 1
ATOM 2649 N N . ARG A 1 333 ? 4.226 -19.414 -13.860 1.00 81.81 333 ARG A N 1
ATOM 2650 C CA . ARG A 1 333 ? 3.249 -19.843 -12.844 1.00 81.81 333 ARG A CA 1
ATOM 2651 C C . ARG A 1 333 ? 2.072 -18.882 -12.726 1.00 81.81 333 ARG A C 1
ATOM 2653 O O . ARG A 1 333 ? 0.939 -19.309 -12.535 1.00 81.81 333 ARG A O 1
ATOM 2660 N N . VAL A 1 334 ? 2.325 -17.584 -12.877 1.00 80.94 334 VAL A N 1
ATOM 2661 C CA . VAL A 1 334 ? 1.266 -16.564 -12.924 1.00 80.94 334 VAL A CA 1
ATOM 2662 C C . VAL A 1 334 ? 0.484 -16.667 -14.238 1.00 80.94 334 VAL A C 1
ATOM 2664 O O . VAL A 1 334 ? -0.736 -16.499 -14.250 1.00 80.94 334 VAL A O 1
ATOM 2667 N N . GLN A 1 335 ? 1.157 -17.008 -15.340 1.00 78.25 335 GLN A N 1
ATOM 2668 C CA . GLN A 1 335 ? 0.536 -17.218 -16.648 1.00 78.25 335 GLN A CA 1
ATOM 2669 C C . GLN A 1 335 ? -0.396 -18.439 -16.694 1.00 78.25 335 GLN A C 1
ATOM 2671 O O . GLN A 1 335 ? -1.423 -18.388 -17.376 1.00 78.25 335 GLN A O 1
ATOM 2676 N N . GLU A 1 336 ? -0.090 -19.495 -15.941 1.00 74.75 336 GLU A N 1
ATOM 2677 C CA . GLU A 1 336 ? -0.955 -20.672 -15.772 1.00 74.75 336 GLU A CA 1
ATOM 2678 C C . GLU A 1 336 ? -2.282 -20.323 -15.063 1.00 74.75 336 GLU A C 1
ATOM 2680 O O . GLU A 1 336 ? -3.311 -20.960 -15.310 1.00 74.75 336 GLU A O 1
ATOM 2685 N N . HIS A 1 337 ? -2.304 -19.262 -14.246 1.00 72.69 337 HIS A N 1
ATOM 2686 C CA . HIS A 1 337 ? -3.491 -18.828 -13.516 1.00 72.69 337 HIS A CA 1
ATOM 2687 C C . HIS A 1 337 ? -4.450 -17.988 -14.383 1.00 72.69 337 HIS A C 1
ATOM 2689 O O . HIS A 1 337 ? -4.073 -17.000 -15.016 1.00 72.69 337 HIS A O 1
ATOM 2695 N N . ARG A 1 338 ? -5.747 -18.324 -14.393 1.00 59.06 338 ARG A N 1
ATOM 2696 C CA . ARG A 1 338 ? -6.750 -17.634 -15.233 1.00 59.06 338 ARG A CA 1
ATOM 2697 C C . ARG A 1 338 ? -7.289 -16.331 -14.614 1.00 59.06 338 ARG A C 1
ATOM 2699 O O . ARG A 1 338 ? -7.374 -16.175 -13.396 1.00 59.06 338 ARG A O 1
ATOM 2706 N N . GLY A 1 339 ? -7.753 -15.423 -15.481 1.00 64.12 339 GLY A N 1
ATOM 2707 C CA . GLY A 1 339 ? -8.805 -14.448 -15.163 1.00 64.12 339 GLY A CA 1
ATOM 2708 C C . GLY A 1 339 ? -8.376 -13.205 -14.384 1.00 64.12 339 GLY A C 1
ATOM 2709 O O . GLY A 1 339 ? -7.919 -12.204 -14.936 1.00 64.12 339 GLY A O 1
ATOM 2710 N N . THR A 1 340 ? -8.610 -13.256 -13.077 1.00 71.81 340 THR A N 1
ATOM 2711 C CA . THR A 1 340 ? -8.623 -12.083 -12.194 1.00 71.81 340 THR A CA 1
ATOM 2712 C C . THR A 1 340 ? -7.225 -11.602 -11.813 1.00 71.81 340 THR A C 1
ATOM 2714 O O . THR A 1 340 ? -7.011 -10.403 -11.695 1.00 71.81 340 THR A O 1
ATOM 2717 N N . LEU A 1 341 ? -6.252 -12.505 -11.655 1.00 77.75 341 LEU A N 1
ATOM 2718 C CA . LEU A 1 341 ? -4.883 -12.116 -11.294 1.00 77.75 341 LEU A CA 1
ATOM 2719 C C . LEU A 1 341 ? -4.214 -11.315 -12.422 1.00 77.75 341 LEU A C 1
ATOM 2721 O O . LEU A 1 341 ? -3.743 -10.203 -12.197 1.00 77.75 341 LEU A O 1
ATOM 2725 N N . LYS A 1 342 ? -4.265 -11.836 -13.656 1.00 76.56 342 LYS A N 1
ATOM 2726 C CA . LYS A 1 342 ? -3.734 -11.154 -14.849 1.00 76.56 342 LYS A CA 1
ATOM 2727 C C . LYS A 1 342 ? -4.380 -9.790 -15.063 1.00 76.56 342 LYS A C 1
ATOM 2729 O O . LYS A 1 342 ? -3.683 -8.813 -15.294 1.00 76.56 342 LYS A O 1
ATOM 2734 N N . THR A 1 343 ? -5.701 -9.723 -14.902 1.00 74.25 343 THR A N 1
ATOM 2735 C CA . THR A 1 343 ? -6.483 -8.479 -14.936 1.00 74.25 343 THR A CA 1
ATOM 2736 C C . THR A 1 343 ? -5.909 -7.411 -14.009 1.00 74.25 343 THR A C 1
ATOM 2738 O O . THR A 1 343 ? -5.700 -6.275 -14.428 1.00 74.25 343 THR A O 1
ATOM 2741 N N . ILE A 1 344 ? -5.661 -7.765 -12.745 1.00 78.50 344 ILE A N 1
ATOM 2742 C CA . ILE A 1 344 ? -5.166 -6.815 -11.746 1.00 78.50 344 ILE A CA 1
ATOM 2743 C C . ILE A 1 344 ? -3.765 -6.327 -12.133 1.00 78.50 344 ILE A C 1
ATOM 2745 O O . ILE A 1 344 ? -3.519 -5.123 -12.103 1.00 78.50 344 ILE A O 1
ATOM 2749 N N . ILE A 1 345 ? -2.882 -7.238 -12.557 1.00 82.12 345 ILE A N 1
ATOM 2750 C CA . ILE A 1 345 ? -1.510 -6.907 -12.972 1.00 82.12 345 ILE A CA 1
ATOM 2751 C C . ILE A 1 345 ? -1.511 -5.989 -14.202 1.00 82.12 345 ILE A C 1
ATOM 2753 O O . ILE A 1 345 ? -0.837 -4.962 -14.198 1.00 82.12 345 ILE A O 1
ATOM 2757 N N . VAL A 1 346 ? -2.298 -6.308 -15.234 1.00 79.38 346 VAL A N 1
ATOM 2758 C CA . VAL A 1 346 ? -2.390 -5.505 -16.465 1.00 79.38 346 VAL A CA 1
ATOM 2759 C C . VAL A 1 346 ? -2.967 -4.118 -16.180 1.00 79.38 346 VAL A C 1
ATOM 2761 O O . VAL A 1 346 ? -2.409 -3.121 -16.630 1.00 79.38 346 VAL A O 1
ATOM 2764 N N . ASN A 1 347 ? -4.027 -4.020 -15.375 1.00 76.19 347 ASN A N 1
ATOM 2765 C CA . ASN A 1 347 ? -4.583 -2.722 -14.984 1.00 76.19 347 ASN A CA 1
ATOM 2766 C C . ASN A 1 347 ? -3.561 -1.876 -14.215 1.00 76.19 347 ASN A C 1
ATOM 2768 O O . ASN A 1 347 ? -3.449 -0.671 -14.445 1.00 76.19 347 ASN A O 1
ATOM 2772 N N . PHE A 1 348 ? -2.777 -2.507 -13.338 1.00 83.69 348 PHE A N 1
ATOM 2773 C CA . PHE A 1 348 ? -1.710 -1.818 -12.625 1.00 83.69 348 PHE A CA 1
ATOM 2774 C C . PHE A 1 348 ? -0.602 -1.355 -13.592 1.00 83.69 348 PHE A C 1
ATOM 2776 O O . PHE A 1 348 ? -0.178 -0.202 -13.526 1.00 83.69 348 PHE A O 1
ATOM 2783 N N . LEU A 1 349 ? -0.199 -2.183 -14.562 1.00 79.38 349 LEU A N 1
ATOM 2784 C CA . LEU A 1 349 ? 0.761 -1.802 -15.607 1.00 79.38 349 LEU A CA 1
ATOM 2785 C C . LEU A 1 349 ? 0.295 -0.593 -16.422 1.00 79.38 349 LEU A C 1
ATOM 2787 O O . LEU A 1 349 ? 1.073 0.340 -16.638 1.00 79.38 349 LEU A O 1
ATOM 2791 N N . LEU A 1 350 ? -0.973 -0.578 -16.838 1.00 75.62 350 LEU A N 1
ATOM 2792 C CA . LEU A 1 350 ? -1.559 0.539 -17.583 1.00 75.62 350 LEU A CA 1
ATOM 2793 C C . LEU A 1 350 ? -1.511 1.840 -16.772 1.00 75.62 350 LEU A C 1
ATOM 2795 O O . LEU A 1 350 ? -1.160 2.891 -17.314 1.00 75.62 350 LEU A O 1
ATOM 2799 N N . MET A 1 351 ? -1.789 1.771 -15.467 1.00 74.88 351 MET A N 1
ATOM 2800 C CA . MET A 1 351 ? -1.688 2.931 -14.578 1.00 74.88 351 MET A CA 1
ATOM 2801 C C . MET A 1 351 ? -0.243 3.382 -14.349 1.00 74.88 351 MET A C 1
ATOM 2803 O O . MET A 1 351 ? 0.035 4.580 -14.395 1.00 74.88 351 MET A O 1
ATOM 2807 N N . ALA A 1 352 ? 0.689 2.450 -14.144 1.00 72.62 352 ALA A N 1
ATOM 2808 C CA . ALA A 1 352 ? 2.103 2.771 -13.951 1.00 72.62 352 ALA A CA 1
ATOM 2809 C C . ALA A 1 352 ? 2.728 3.422 -15.202 1.00 72.62 352 ALA A C 1
ATOM 2811 O O . ALA A 1 352 ? 3.617 4.264 -15.085 1.00 72.62 352 ALA A O 1
ATOM 2812 N N . SER A 1 353 ? 2.220 3.092 -16.395 1.00 68.12 353 SER A N 1
ATOM 2813 C CA . SER A 1 353 ? 2.749 3.562 -17.683 1.00 68.12 353 SER A CA 1
ATOM 2814 C C . SER A 1 353 ? 2.322 4.989 -18.070 1.00 68.12 353 SER A C 1
ATOM 2816 O O . SER A 1 353 ? 2.834 5.527 -19.046 1.00 68.12 353 SER A O 1
ATOM 2818 N N . GLY A 1 354 ? 1.399 5.633 -17.341 1.00 55.81 354 GLY A N 1
ATOM 2819 C CA . GLY A 1 354 ? 0.940 7.013 -17.586 1.00 55.81 354 GLY A CA 1
ATOM 2820 C C . GLY A 1 354 ? 0.042 7.207 -18.821 1.00 55.81 354 GLY A C 1
ATOM 2821 O O . GLY A 1 354 ? -0.965 7.904 -18.731 1.00 55.81 354 GLY A O 1
ATOM 2822 N N . VAL A 1 355 ? 0.345 6.553 -19.947 1.00 53.38 355 VAL A N 1
ATOM 2823 C CA . VAL A 1 355 ? -0.468 6.567 -21.182 1.00 53.38 355 VAL A CA 1
ATOM 2824 C C . VAL A 1 355 ? -1.782 5.797 -20.987 1.00 53.38 355 VAL A C 1
ATOM 2826 O O . VAL A 1 355 ? -2.851 6.263 -21.383 1.00 53.38 355 VAL A O 1
ATOM 2829 N N . GLY A 1 356 ? -1.736 4.672 -20.265 1.00 49.47 356 GLY A N 1
ATOM 2830 C CA . GLY A 1 356 ? -2.928 3.905 -19.898 1.00 49.47 356 GLY A CA 1
ATOM 2831 C C . GLY A 1 356 ? -3.867 4.660 -18.951 1.00 49.47 356 GLY A C 1
ATOM 2832 O O . GLY A 1 356 ? -5.075 4.454 -19.001 1.00 49.47 356 GLY A O 1
ATOM 2833 N N . SER A 1 357 ? -3.351 5.597 -18.148 1.00 46.66 357 SER A N 1
ATOM 2834 C CA . SER A 1 357 ? -4.151 6.434 -17.244 1.00 46.66 357 SER A CA 1
ATOM 2835 C C . SER A 1 357 ? -5.074 7.401 -17.995 1.00 46.66 357 SER A C 1
ATOM 2837 O O . SER A 1 357 ? -6.220 7.577 -17.592 1.00 46.66 357 SER A O 1
ATOM 2839 N N . ILE A 1 358 ? -4.608 7.988 -19.107 1.00 45.22 358 ILE A N 1
ATOM 2840 C CA . ILE A 1 358 ? -5.407 8.885 -19.965 1.00 45.22 358 ILE A CA 1
ATOM 2841 C C . ILE A 1 358 ? -6.504 8.092 -20.682 1.00 45.22 358 ILE A C 1
ATOM 2843 O O . ILE A 1 358 ? -7.651 8.528 -20.733 1.00 45.22 358 ILE A O 1
ATOM 2847 N N . TYR A 1 359 ? -6.179 6.893 -21.168 1.00 47.03 359 TYR A N 1
ATOM 2848 C CA . TYR A 1 359 ? -7.151 5.995 -21.793 1.00 47.03 359 TYR A CA 1
ATOM 2849 C C . TYR A 1 359 ? -8.212 5.484 -20.798 1.00 47.03 359 TYR A C 1
ATOM 2851 O O . TYR A 1 359 ? -9.401 5.413 -21.120 1.00 47.03 359 TYR A O 1
ATOM 2859 N N . LEU A 1 360 ? -7.809 5.175 -19.560 1.00 49.75 360 LEU A N 1
ATOM 2860 C CA . LEU A 1 360 ? -8.727 4.793 -18.483 1.00 49.75 360 LEU A CA 1
ATOM 2861 C C . LEU A 1 360 ? -9.637 5.963 -18.078 1.00 49.75 360 LEU A C 1
ATOM 2863 O O . LEU A 1 360 ? -10.843 5.766 -17.967 1.00 49.75 360 LEU A O 1
ATOM 2867 N N . ALA A 1 361 ? -9.096 7.179 -17.949 1.00 46.62 361 ALA A N 1
ATOM 2868 C CA . ALA A 1 361 ? -9.862 8.383 -17.619 1.00 46.62 361 ALA A CA 1
ATOM 2869 C C . ALA A 1 361 ? -10.859 8.781 -18.724 1.00 46.62 361 ALA A C 1
ATOM 2871 O O . ALA A 1 361 ? -12.026 9.034 -18.434 1.00 46.62 361 ALA A O 1
ATOM 2872 N N . ALA A 1 362 ? -10.445 8.749 -19.997 1.00 45.09 362 ALA A N 1
ATOM 2873 C CA . ALA A 1 362 ? -11.289 9.089 -21.150 1.00 45.09 362 ALA A CA 1
ATOM 2874 C C . ALA A 1 362 ? -12.479 8.133 -21.351 1.00 45.09 362 ALA A C 1
ATOM 2876 O O . ALA A 1 362 ? -13.373 8.397 -22.152 1.00 45.09 362 ALA A O 1
ATOM 2877 N N . THR A 1 363 ? -12.494 7.007 -20.640 1.00 44.75 363 THR A N 1
ATOM 2878 C CA . THR A 1 363 ? -13.516 5.974 -20.785 1.00 44.75 363 THR A CA 1
ATOM 2879 C C . THR A 1 363 ? -14.289 5.693 -19.491 1.00 44.75 363 THR A C 1
ATOM 2881 O O . THR A 1 363 ? -15.132 4.797 -19.482 1.00 44.75 363 THR A O 1
ATOM 2884 N N . MET A 1 364 ? -14.065 6.475 -18.422 1.00 41.75 364 MET A N 1
ATOM 2885 C CA . MET A 1 364 ? -14.743 6.321 -17.124 1.00 41.75 364 MET A CA 1
ATOM 2886 C C . MET A 1 364 ? -16.267 6.519 -17.200 1.00 41.75 364 MET A C 1
ATOM 2888 O O . MET A 1 364 ? -17.001 5.744 -16.593 1.00 41.75 364 MET A O 1
ATOM 2892 N N . GLU A 1 365 ? -16.766 7.499 -17.963 1.00 34.62 365 GLU A N 1
ATOM 2893 C CA . GLU A 1 365 ? -18.204 7.837 -17.990 1.00 34.62 365 GLU A CA 1
ATOM 2894 C C . GLU A 1 365 ? -19.073 6.834 -18.768 1.00 34.62 365 GLU A C 1
ATOM 2896 O O . GLU A 1 365 ? -20.270 6.719 -18.521 1.00 34.62 365 GLU A O 1
ATOM 2901 N N . GLN A 1 366 ? -18.483 6.048 -19.672 1.00 38.41 366 GLN A N 1
ATOM 2902 C CA . GLN A 1 366 ? -19.211 5.034 -20.449 1.00 38.41 366 GLN A CA 1
ATOM 2903 C C . GLN A 1 366 ? -19.264 3.657 -19.760 1.00 38.41 366 GLN A C 1
ATOM 2905 O O . GLN A 1 366 ? -19.812 2.708 -20.322 1.00 38.41 366 GLN A O 1
ATOM 2910 N N . ARG A 1 367 ? -18.655 3.490 -18.575 1.00 45.28 367 ARG A N 1
ATOM 2911 C CA . ARG A 1 367 ? -18.264 2.166 -18.056 1.00 45.28 367 ARG A CA 1
ATOM 2912 C C . ARG A 1 367 ? -18.701 1.943 -16.606 1.00 45.28 367 ARG A C 1
ATOM 2914 O O . ARG A 1 367 ? -17.918 2.065 -15.674 1.00 45.28 367 ARG A O 1
ATOM 2921 N N . GLY A 1 368 ? -19.945 1.497 -16.422 1.00 30.59 368 GLY A N 1
ATOM 2922 C CA . GLY A 1 368 ? -20.557 1.186 -15.117 1.00 30.59 368 GLY A CA 1
ATOM 2923 C C . GLY A 1 368 ? -20.023 -0.040 -14.354 1.00 30.59 368 GLY A C 1
ATOM 2924 O O . GLY A 1 368 ? -20.656 -0.461 -13.394 1.00 30.59 368 GLY A O 1
ATOM 2925 N N . SER A 1 369 ? -18.918 -0.656 -14.776 1.00 34.25 369 SER A N 1
ATOM 2926 C CA . SER A 1 369 ? -18.121 -1.671 -14.057 1.00 34.25 369 SER A CA 1
ATOM 2927 C C . SER A 1 369 ? -17.342 -2.467 -15.100 1.00 34.25 369 SER A C 1
ATOM 2929 O O . SER A 1 369 ? -17.894 -3.333 -15.773 1.00 34.25 369 SER A O 1
ATOM 2931 N N . PHE A 1 370 ? -16.047 -2.202 -15.260 1.00 43.31 370 PHE A N 1
ATOM 2932 C CA . PHE A 1 370 ? -15.194 -3.139 -15.988 1.00 43.31 370 PHE A CA 1
ATOM 2933 C C . PHE A 1 370 ? -14.144 -3.718 -15.050 1.00 43.31 370 PHE A C 1
ATOM 2935 O O . PHE A 1 370 ? -13.041 -3.207 -14.889 1.00 43.31 370 PHE A O 1
ATOM 2942 N N . PHE A 1 371 ? -14.520 -4.842 -14.448 1.00 37.75 371 PHE A N 1
ATOM 2943 C CA . PHE A 1 371 ? -13.584 -5.942 -14.292 1.00 37.75 371 PHE A CA 1
ATOM 2944 C C . PHE A 1 371 ? -13.140 -6.341 -15.706 1.00 37.75 371 PHE A C 1
ATOM 2946 O O . PHE A 1 371 ? -13.986 -6.717 -16.517 1.00 37.75 371 PHE A O 1
ATOM 2953 N N . TYR A 1 372 ? -11.844 -6.241 -16.013 1.00 39.62 372 TYR A N 1
ATOM 2954 C CA . TYR A 1 372 ? -11.277 -6.837 -17.227 1.00 39.62 372 TYR A CA 1
ATOM 2955 C C . TYR A 1 372 ? -11.714 -8.308 -17.272 1.00 39.62 372 TYR A C 1
ATOM 2957 O O . TYR A 1 372 ? -11.497 -9.065 -16.323 1.00 39.62 372 TYR A O 1
ATOM 2965 N N . ARG A 1 373 ? -12.401 -8.703 -18.342 1.00 31.84 373 ARG A N 1
ATOM 2966 C CA . ARG A 1 373 ? -12.693 -10.107 -18.627 1.00 31.84 373 ARG A CA 1
ATOM 2967 C C . ARG A 1 373 ? -11.710 -10.541 -19.712 1.00 31.84 373 ARG A C 1
ATOM 2969 O O . ARG A 1 373 ? -11.795 -10.004 -20.814 1.00 31.84 373 ARG A O 1
ATOM 2976 N N . PRO A 1 374 ? -10.775 -11.464 -19.442 1.00 34.19 374 PRO A N 1
ATOM 2977 C CA . PRO A 1 374 ? -9.957 -12.017 -20.512 1.00 34.19 374 PRO A CA 1
ATOM 2978 C C . PRO A 1 374 ? -10.855 -12.784 -21.497 1.00 34.19 374 PRO A C 1
ATOM 2980 O O . PRO A 1 374 ? -11.749 -13.500 -21.045 1.00 34.19 374 PRO A O 1
ATOM 2983 N N . GLN A 1 375 ? -10.578 -12.633 -22.803 1.00 35.75 375 GLN A N 1
ATOM 2984 C CA . GLN A 1 375 ? -11.280 -13.157 -24.003 1.00 35.75 375 GLN A CA 1
ATOM 2985 C C . GLN A 1 375 ? -12.110 -12.175 -24.862 1.00 35.75 375 GLN A C 1
ATOM 2987 O O . GLN A 1 375 ? -12.911 -12.617 -25.681 1.00 35.75 375 GLN A O 1
ATOM 2992 N N . THR A 1 376 ? -11.889 -10.863 -24.792 1.00 40.94 376 THR A N 1
ATOM 2993 C CA . THR A 1 376 ? -12.301 -9.957 -25.887 1.00 40.94 376 THR A CA 1
ATOM 2994 C C . THR A 1 376 ? -11.079 -9.327 -26.548 1.00 40.94 376 THR A C 1
ATOM 2996 O O . THR A 1 376 ? -10.070 -9.143 -25.869 1.00 40.94 376 THR A O 1
ATOM 2999 N N . ASP A 1 377 ? -11.186 -8.982 -27.842 1.00 37.34 377 ASP A N 1
ATOM 3000 C CA . ASP A 1 377 ? -10.201 -8.366 -28.774 1.00 37.34 377 ASP A CA 1
ATOM 3001 C C . ASP A 1 377 ? -9.454 -7.099 -28.275 1.00 37.34 377 ASP A C 1
ATOM 3003 O O . ASP A 1 377 ? -8.844 -6.353 -29.035 1.00 37.34 377 ASP A O 1
ATOM 3007 N N . THR A 1 378 ? -9.534 -6.793 -26.989 1.00 37.91 378 THR A N 1
ATOM 3008 C CA . THR A 1 378 ? -9.021 -5.608 -26.306 1.00 37.91 378 THR A CA 1
ATOM 3009 C C . THR A 1 378 ? -7.592 -5.741 -25.779 1.00 37.91 378 THR A C 1
ATOM 3011 O O . THR A 1 378 ? -6.970 -4.713 -25.538 1.00 37.91 378 THR A O 1
ATOM 3014 N N . GLU A 1 379 ? -7.062 -6.960 -25.630 1.00 37.00 379 GLU A N 1
ATOM 3015 C CA . GLU A 1 379 ? -5.645 -7.199 -25.288 1.00 37.00 379 GLU A CA 1
ATOM 3016 C C . GLU A 1 379 ? -4.743 -6.737 -26.449 1.00 37.00 379 GLU A C 1
ATOM 3018 O O . GLU A 1 379 ? -3.814 -5.959 -26.244 1.00 37.00 379 GLU A O 1
ATOM 3023 N N . ASN A 1 380 ? -5.162 -7.047 -27.685 1.00 39.75 380 ASN A N 1
ATOM 3024 C CA . ASN A 1 380 ? -4.588 -6.483 -28.906 1.00 39.75 380 ASN A CA 1
ATOM 3025 C C . ASN A 1 380 ? -4.762 -4.963 -28.952 1.00 39.75 380 ASN A C 1
ATOM 3027 O O . ASN A 1 380 ? -3.800 -4.272 -29.209 1.00 39.75 380 ASN A O 1
ATOM 3031 N N . LYS A 1 381 ? -5.923 -4.397 -28.588 1.00 40.72 381 LYS A N 1
ATOM 3032 C CA . LYS A 1 381 ? -6.129 -2.933 -28.652 1.00 40.72 381 LYS A CA 1
ATOM 3033 C C . LYS A 1 381 ? -5.268 -2.119 -27.684 1.00 40.72 381 LYS A C 1
ATOM 3035 O O . LYS A 1 381 ? -4.974 -0.978 -28.004 1.00 40.72 381 LYS A O 1
ATOM 3040 N N . ALA A 1 382 ? -4.890 -2.644 -26.518 1.00 40.53 382 ALA A N 1
ATOM 3041 C CA . ALA A 1 382 ? -3.992 -1.928 -25.606 1.00 40.53 382 ALA A CA 1
ATOM 3042 C C . ALA A 1 382 ? -2.539 -1.958 -26.111 1.00 40.53 382 ALA A C 1
ATOM 3044 O O . ALA A 1 382 ? -1.877 -0.923 -26.105 1.00 40.53 382 ALA A O 1
ATOM 3045 N N . GLU A 1 383 ? -2.078 -3.108 -26.613 1.00 41.44 383 GLU A N 1
ATOM 3046 C CA . GLU A 1 383 ? -0.763 -3.235 -27.256 1.00 41.44 383 GLU A CA 1
ATOM 3047 C C . GLU A 1 383 ? -0.691 -2.513 -28.611 1.00 41.44 383 GLU A C 1
ATOM 3049 O O . GLU A 1 383 ? 0.335 -1.927 -28.941 1.00 41.44 383 GLU A O 1
ATOM 3054 N N . ASP A 1 384 ? -1.770 -2.527 -29.392 1.00 42.09 384 ASP A N 1
ATOM 3055 C CA . ASP A 1 384 ? -1.906 -1.832 -30.674 1.00 42.09 384 ASP A CA 1
ATOM 3056 C C . ASP A 1 384 ? -1.966 -0.321 -30.453 1.00 42.09 384 ASP A C 1
ATOM 3058 O O . ASP A 1 384 ? -1.357 0.416 -31.211 1.00 42.09 384 ASP A O 1
ATOM 3062 N N . PHE A 1 385 ? -2.595 0.157 -29.374 1.00 40.62 385 PHE A N 1
ATOM 3063 C CA . PHE A 1 385 ? -2.594 1.578 -29.019 1.00 40.62 385 PHE A CA 1
ATOM 3064 C C . PHE A 1 385 ? -1.226 2.054 -28.502 1.00 40.62 385 PHE A C 1
ATOM 3066 O O . PHE A 1 385 ? -0.804 3.158 -28.835 1.00 40.62 385 PHE A O 1
ATOM 3073 N N . GLU A 1 386 ? -0.503 1.228 -27.733 1.00 40.84 386 GLU A N 1
ATOM 3074 C CA . GLU A 1 386 ? 0.889 1.509 -27.336 1.00 40.84 386 GLU A CA 1
ATOM 3075 C C . GLU A 1 386 ? 1.811 1.531 -28.577 1.00 40.84 386 GLU A C 1
ATOM 3077 O O . GLU A 1 386 ? 2.636 2.430 -28.714 1.00 40.84 386 GLU A O 1
ATOM 3082 N N . LYS A 1 387 ? 1.587 0.633 -29.551 1.00 45.66 387 LYS A N 1
ATOM 3083 C CA . LYS A 1 387 ? 2.294 0.605 -30.850 1.00 45.66 387 LYS A CA 1
ATOM 3084 C C . LYS A 1 387 ? 1.885 1.721 -31.822 1.00 45.66 387 LYS A C 1
ATOM 3086 O O . LYS A 1 387 ? 2.716 2.127 -32.633 1.00 45.66 387 LYS A O 1
ATOM 3091 N N . ASP A 1 388 ? 0.639 2.189 -31.794 1.00 38.62 388 ASP A N 1
ATOM 3092 C CA . ASP A 1 388 ? 0.127 3.260 -32.662 1.00 38.62 388 ASP A CA 1
ATOM 3093 C C . ASP A 1 388 ? 0.525 4.648 -32.138 1.00 38.62 388 ASP A C 1
ATOM 3095 O O . ASP A 1 388 ? 0.801 5.544 -32.928 1.00 38.62 388 ASP A O 1
ATOM 3099 N N . MET A 1 389 ? 0.672 4.813 -30.821 1.00 39.28 389 MET A N 1
ATOM 3100 C CA . MET A 1 389 ? 1.303 5.987 -30.196 1.00 39.28 389 MET A CA 1
ATOM 3101 C C . MET A 1 389 ? 2.785 6.147 -30.584 1.00 39.28 389 MET A C 1
ATOM 3103 O O . MET A 1 389 ? 3.286 7.269 -30.665 1.00 39.28 389 MET A O 1
ATOM 3107 N N . ASP A 1 390 ? 3.475 5.034 -30.846 1.00 41.06 390 ASP A N 1
ATOM 3108 C CA . ASP A 1 390 ? 4.865 5.007 -31.317 1.00 41.06 390 ASP A CA 1
ATOM 3109 C C . ASP A 1 390 ? 4.995 5.265 -32.835 1.00 41.06 390 ASP A C 1
ATOM 3111 O O . ASP A 1 390 ? 6.105 5.458 -33.346 1.00 41.06 390 ASP A O 1
ATOM 3115 N N . LYS A 1 391 ? 3.876 5.302 -33.576 1.00 40.28 391 LYS A N 1
ATOM 3116 C CA . LYS A 1 391 ? 3.823 5.580 -35.019 1.00 40.28 391 LYS A CA 1
ATOM 3117 C C . LYS A 1 391 ? 3.261 6.981 -35.282 1.00 40.28 391 LYS A C 1
ATOM 3119 O O . LYS A 1 391 ? 2.083 7.154 -35.542 1.00 40.28 391 LYS A O 1
ATOM 3124 N N . GLU A 1 392 ? 4.170 7.953 -35.289 1.00 36.00 392 GLU A N 1
ATOM 3125 C CA . GLU A 1 392 ? 4.002 9.328 -35.793 1.00 36.00 392 GLU A CA 1
ATOM 3126 C C . GLU A 1 392 ? 2.970 10.221 -35.071 1.00 36.00 392 GLU A C 1
ATOM 3128 O O . GLU A 1 392 ? 1.755 10.073 -35.172 1.00 36.00 392 GLU A O 1
ATOM 3133 N N . GLY A 1 393 ? 3.476 11.265 -34.403 1.00 38.91 393 GLY A N 1
ATOM 3134 C CA . GLY A 1 393 ? 2.642 12.375 -33.949 1.00 38.91 393 GLY A CA 1
ATOM 3135 C C . GLY A 1 393 ? 2.017 13.138 -35.126 1.00 38.91 393 GLY A C 1
ATOM 3136 O O . GLY A 1 393 ? 2.643 13.257 -36.182 1.00 38.91 393 GLY A O 1
ATOM 3137 N N . PRO A 1 394 ? 0.825 13.736 -34.964 1.00 33.66 394 PRO A N 1
ATOM 3138 C CA . PRO A 1 394 ? 0.325 14.657 -35.962 1.00 33.66 394 PRO A CA 1
ATOM 3139 C C . PRO A 1 394 ? 1.123 15.960 -35.876 1.00 33.66 394 PRO A C 1
ATOM 3141 O O . PRO A 1 394 ? 1.143 16.657 -34.859 1.00 33.66 394 PRO A O 1
ATOM 3144 N N . THR A 1 395 ? 1.785 16.291 -36.981 1.00 38.78 395 THR A N 1
ATOM 3145 C CA . THR A 1 395 ? 2.267 17.648 -37.243 1.00 38.78 395 THR A CA 1
ATOM 3146 C C . THR A 1 395 ? 1.041 18.570 -37.250 1.00 38.78 395 THR A C 1
ATOM 3148 O O . THR A 1 395 ? 0.084 18.268 -37.967 1.00 38.78 395 THR A O 1
ATOM 3151 N N . PRO A 1 396 ? 1.003 19.660 -36.464 1.00 34.38 396 PRO A N 1
ATOM 3152 C CA . PRO A 1 396 ? -0.118 20.586 -36.528 1.00 34.38 396 PRO A CA 1
ATOM 3153 C C . PRO A 1 396 ? -0.149 21.250 -37.914 1.00 34.38 396 PRO A C 1
ATOM 3155 O O . PRO A 1 396 ? 0.914 21.509 -38.489 1.00 34.38 396 PRO A O 1
ATOM 3158 N N . PRO A 1 397 ? -1.341 21.517 -38.475 1.00 35.16 397 PRO A N 1
ATOM 3159 C CA . PRO A 1 397 ? -1.453 22.129 -39.788 1.00 35.16 397 PRO A CA 1
ATOM 3160 C C . PRO A 1 397 ? -0.800 23.512 -39.766 1.00 35.16 397 PRO A C 1
ATOM 3162 O O . PRO A 1 397 ? -1.077 24.337 -38.895 1.00 35.16 397 PRO A O 1
ATOM 3165 N N . SER A 1 398 ? 0.079 23.754 -40.737 1.00 37.56 398 SER A N 1
ATOM 3166 C CA . SER A 1 398 ? 0.659 25.066 -40.998 1.00 37.56 398 SER A CA 1
ATOM 3167 C C . SER A 1 398 ? -0.458 26.046 -41.351 1.00 37.56 398 SER A C 1
ATOM 3169 O O . SER A 1 398 ? -1.091 25.914 -42.400 1.00 37.56 398 SER A O 1
ATOM 3171 N N . SER A 1 399 ? -0.697 27.019 -40.479 1.00 43.38 399 SER A N 1
ATOM 3172 C CA . SER A 1 399 ? -1.544 28.173 -40.766 1.00 43.38 399 SER A CA 1
ATOM 3173 C C . SER A 1 399 ? -0.889 29.034 -41.849 1.00 43.38 399 SER A C 1
ATOM 3175 O O . SER A 1 399 ? 0.227 29.523 -41.648 1.00 43.38 399 SER A O 1
ATOM 3177 N N . GLN A 1 400 ? -1.580 29.167 -42.984 1.00 42.97 400 GLN A N 1
ATOM 3178 C CA . GLN A 1 400 ? -1.404 30.275 -43.927 1.00 42.97 400 GLN A CA 1
ATOM 3179 C C . GLN A 1 400 ? -1.916 31.579 -43.321 1.00 42.97 400 GLN A C 1
ATOM 3181 O O . GLN A 1 400 ? -2.894 31.508 -42.539 1.00 42.97 400 GLN A O 1
#

Radius of gyration: 30.38 Å; chains: 1; bounding box: 89×54×89 Å

Foldseek 3Di:
DPPPVVVVVLQVVLVQLLVVLVVLCVVCVVVLVCLLVVNDDLVSLVVSLCSNQPWDDPDPPDTHTVVLADQPPHSSHPSHDPCSVVSSVSSVVSNVVNVVVVVVVVVVVPDDPDPLPLPDPVVLLQALLSLLLCCLQPPDPVSLVSSQVNLLVLQVVLQVVLCVVDDPPDDDDCVSSVVVSLVVNVVSLVVCVSPALQKDAPPPDDPVPDPQEDRIARAAAPVSLVVLVVSQVVSCVDPRHSVSSVSNSRHHPDDDPPDPDDHDDDLLNVLSNLLSVQLVVLSVCVVVVVPVLSSLSNVLSVQLSVLSPDPDDPLVSLVSNLVSLVCNLPPPSSVVDDAQNNLSSVLSNLSSVVVSVVVCVVCVVVPPDDPDGPDDPCVVVVVVVVVVVVPDDDDPDDDD